Protein AF-0000000066107020 (afdb_homodimer)

Radius of gyration: 22.82 Å; Cα contacts (8 Å, |Δi|>4): 948; chains: 2; bounding box: 41×71×48 Å

Sequence (440 aa):
MKGIVLLSGGLDSAVCLAFGVRSLEVALCLTADYGQLAAGREIAAAAALSAHYGIRHQVVELPFLREIDCSALTGRLGLPEPEEMELDDPVRSAETARQVWVPNRNGLLVNVAACYAEALGCERIIAGFNREEAQHFPDNSPQFLDAVNHSLAYSTLSGIRVISYTQQLDKAEIVALGQRLGLPWSLVWSCYRGGDEACGVCESCRRLERAKRSAGGVRVMKGIVLLSGGLDSAVCLAFGVRSLEVALCLTADYGQLAAGREIAAAAALSAHYGIRHQVVELPFLREIDCSALTGRLGLPEPEEMELDDPVRSAETARQVWVPNRNGLLVNVAACYAEALGCERIIAGFNREEAQHFPDNSPQFLDAVNHSLAYSTLSGIRVISYTQQLDKAEIVALGQRLGLPWSLVWSCYRGGDEACGVCESCRRLERAKRSAGGVRV

Secondary structure (DSSP, 8-state):
-EEEEE--SSHHHHHHHHHHHHHSEEEEEEEEESS-TTHHHHHHHHHHHHHHHT--EEEEE-HHHHHH--SGGGTSSPPP---GGGTT-HHHHHHHHHHT--TTHHHHHHHHHHHHHHHTT--EEE----HHHHTT-GGGSHHHHHHHHHHHHHH-SS--EEE-TTTT--HHHHHHHHHHTT--GGG----SS-SSS--S-SHHHHHHHHHHHHTT----/-EEEEE--SSHHHHHHHHHHHHHSEEEEEEEEESS-TTHHHHHHHHHHHHHHHT--EEEEE-HHHHHH--SGGGTSSPPP---GGGTT-HHHHHHHHHHT--TTHHHHHHHHHHHHHHHTT--EEE----HHHHTT-GGGSHHHHHHHHHHHHHH-SS--EEE-TTTT--HHHHHHHHHHHT--GGG----SS-SSS--S-SHHHHHHHHHHHHTT----

InterPro domains:
  IPR014729 Rossmann-like alpha/beta/alpha sandwich fold [G3DSA:3.40.50.620] (1-217)
  IPR018317 Queuosine biosynthesis protein QueC [MF_01633] (1-220)
  IPR018317 Queuosine biosynthesis protein QueC [PF06508] (3-211)
  IPR018317 Queuosine biosynthesis protein QueC [PIRSF006293] (2-214)
  IPR018317 Queuosine biosynthesis protein QueC [PTHR42914] (2-214)
  IPR018317 Queuosine biosynthesis protein QueC [TIGR00364] (4-207)
  IPR018317 Queuosine biosynthesis protein QueC [cd01995] (1-215)

Organism: Desulforudis audaxviator (strain MP104C) (NCBI:txid477974)

Structure (mmCIF, N/CA/C/O backbone):
data_AF-0000000066107020-model_v1
#
loop_
_entity.id
_entity.type
_entity.pdbx_description
1 polymer '7-cyano-7-deazaguanine synthase'
#
loop_
_atom_site.group_PDB
_atom_site.id
_atom_site.type_symbol
_atom_site.label_atom_id
_atom_site.label_alt_id
_atom_site.label_comp_id
_atom_site.label_asym_id
_atom_site.label_entity_id
_atom_site.label_seq_id
_atom_site.pdbx_PDB_ins_code
_atom_site.Cartn_x
_atom_site.Cartn_y
_atom_site.Cartn_z
_atom_site.occupancy
_atom_site.B_iso_or_equiv
_atom_site.auth_seq_id
_atom_site.auth_comp_id
_atom_site.auth_asym_id
_atom_site.auth_atom_id
_atom_site.pdbx_PDB_model_num
ATOM 1 N N . MET A 1 1 ? 20.875 -4.32 -13.023 1 93.44 1 MET A N 1
ATOM 2 C CA . MET A 1 1 ? 19.688 -3.799 -12.336 1 93.44 1 MET A CA 1
ATOM 3 C C . MET A 1 1 ? 19.359 -4.645 -11.109 1 93.44 1 MET A C 1
ATOM 5 O O . MET A 1 1 ? 19.594 -5.852 -11.102 1 93.44 1 MET A O 1
ATOM 9 N N . LYS A 1 2 ? 18.953 -4.07 -10.039 1 97.06 2 LYS A N 1
ATOM 10 C CA . LYS A 1 2 ? 18.594 -4.75 -8.797 1 97.06 2 LYS A CA 1
ATOM 11 C C . LYS A 1 2 ? 17.078 -4.711 -8.562 1 97.06 2 LYS A C 1
ATOM 13 O O . LYS A 1 2 ? 16.422 -3.719 -8.883 1 97.06 2 LYS A O 1
ATOM 18 N N . GLY A 1 3 ? 16.5 -5.879 -8.062 1 97.94 3 GLY A N 1
ATOM 19 C CA . GLY A 1 3 ? 15.062 -5.906 -7.836 1 97.94 3 GLY A CA 1
ATOM 20 C C . GLY A 1 3 ? 14.656 -6.816 -6.691 1 97.94 3 GLY A C 1
ATOM 21 O O . GLY A 1 3 ? 15.508 -7.445 -6.059 1 97.94 3 GLY A O 1
ATOM 22 N N . ILE A 1 4 ? 13.398 -6.777 -6.352 1 98.56 4 ILE A N 1
ATOM 23 C CA . ILE A 1 4 ? 12.82 -7.723 -5.406 1 98.56 4 ILE A CA 1
ATOM 24 C C . ILE A 1 4 ? 11.68 -8.492 -6.082 1 98.56 4 ILE A C 1
ATOM 26 O O . ILE A 1 4 ? 11.148 -8.055 -7.098 1 98.56 4 ILE A O 1
ATOM 30 N N . VAL A 1 5 ? 11.391 -9.633 -5.59 1 98.94 5 VAL A N 1
ATOM 31 C CA . VAL A 1 5 ? 10.344 -10.477 -6.148 1 98.94 5 VAL A CA 1
ATOM 32 C C . VAL A 1 5 ? 9.211 -10.641 -5.133 1 98.94 5 VAL A C 1
ATOM 34 O O . VAL A 1 5 ? 9.453 -11.008 -3.98 1 98.94 5 VAL A O 1
ATOM 37 N N . LEU A 1 6 ? 8.047 -10.234 -5.52 1 98.94 6 LEU A N 1
ATOM 38 C CA . LEU A 1 6 ? 6.871 -10.664 -4.77 1 98.94 6 LEU A CA 1
ATOM 39 C C . LEU A 1 6 ? 6.602 -12.148 -4.98 1 98.94 6 LEU A C 1
ATOM 41 O O . LEU A 1 6 ? 6.18 -12.562 -6.062 1 98.94 6 LEU A O 1
ATOM 45 N N . LEU A 1 7 ? 6.828 -12.891 -3.922 1 98.88 7 LEU A N 1
ATOM 46 C CA . LEU A 1 7 ? 6.82 -14.344 -4.059 1 98.88 7 LEU A CA 1
ATOM 47 C C . LEU A 1 7 ? 5.742 -14.969 -3.18 1 98.88 7 LEU A C 1
ATOM 49 O O . LEU A 1 7 ? 5.809 -14.875 -1.952 1 98.88 7 LEU A O 1
ATOM 53 N N . SER A 1 8 ? 4.773 -15.57 -3.76 1 97.44 8 SER A N 1
ATOM 54 C CA . SER A 1 8 ? 3.705 -16.234 -3.02 1 97.44 8 SER A CA 1
ATOM 55 C C . SER A 1 8 ? 3.996 -17.719 -2.848 1 97.44 8 SER A C 1
ATOM 57 O O . SER A 1 8 ? 3.377 -18.391 -2.016 1 97.44 8 SER A O 1
ATOM 59 N N . GLY A 1 9 ? 4.887 -18.219 -3.684 1 96.69 9 GLY A N 1
ATOM 60 C CA . GLY A 1 9 ? 5.105 -19.656 -3.707 1 96.69 9 GLY A CA 1
ATOM 61 C C . GLY A 1 9 ? 4.305 -20.359 -4.781 1 96.69 9 GLY A C 1
ATOM 62 O O . GLY A 1 9 ? 4.527 -21.547 -5.047 1 96.69 9 GLY A O 1
ATOM 63 N N . GLY A 1 10 ? 3.424 -19.688 -5.406 1 97.06 10 GLY A N 1
ATOM 64 C CA . GLY A 1 10 ? 2.619 -20.25 -6.473 1 97.06 10 GLY A CA 1
ATOM 65 C C . GLY A 1 10 ? 3.318 -20.234 -7.82 1 97.06 10 GLY A C 1
ATOM 66 O O . GLY A 1 10 ? 4.441 -19.75 -7.938 1 97.06 10 GLY A O 1
ATOM 67 N N . LEU A 1 11 ? 2.631 -20.719 -8.82 1 97.06 11 LEU A N 1
ATOM 68 C CA . LEU A 1 11 ? 3.188 -20.953 -10.148 1 97.06 11 LEU A CA 1
ATOM 69 C C . LEU A 1 11 ? 3.713 -19.656 -10.75 1 97.06 11 LEU A C 1
ATOM 71 O O . LEU A 1 11 ? 4.887 -19.562 -11.117 1 97.06 11 LEU A O 1
ATOM 75 N N . ASP A 1 12 ? 2.898 -18.609 -10.797 1 98 12 ASP A N 1
ATOM 76 C CA . ASP A 1 12 ? 3.219 -17.391 -11.523 1 98 12 ASP A CA 1
ATOM 77 C C . ASP A 1 12 ? 4.414 -16.672 -10.891 1 98 12 ASP A C 1
ATOM 79 O O . ASP A 1 12 ? 5.355 -16.297 -11.594 1 98 12 ASP A O 1
ATOM 83 N N . SER A 1 13 ? 4.387 -16.547 -9.594 1 98.62 13 SER A N 1
ATOM 84 C CA . SER A 1 13 ? 5.477 -15.852 -8.906 1 98.62 13 SER A CA 1
ATOM 85 C C . SER A 1 13 ? 6.758 -16.672 -8.93 1 98.62 13 SER A C 1
ATOM 87 O O . SER A 1 13 ? 7.855 -16.125 -9.008 1 98.62 13 SER A O 1
ATOM 89 N N . ALA A 1 14 ? 6.645 -17.969 -8.859 1 98.62 14 ALA A N 1
ATOM 90 C CA . ALA A 1 14 ? 7.812 -18.844 -8.898 1 98.62 14 ALA A CA 1
ATOM 91 C C . ALA A 1 14 ? 8.523 -18.734 -10.242 1 98.62 14 ALA A C 1
ATOM 93 O O . ALA A 1 14 ? 9.758 -18.672 -10.297 1 98.62 14 ALA A O 1
ATOM 94 N N . VAL A 1 15 ? 7.762 -18.766 -11.297 1 98.69 15 VAL A N 1
ATOM 95 C CA . VAL A 1 15 ? 8.352 -18.656 -12.625 1 98.69 15 VAL A CA 1
ATOM 96 C C . VAL A 1 15 ? 8.992 -17.266 -12.797 1 98.69 15 VAL A C 1
ATOM 98 O O . VAL A 1 15 ? 10.062 -17.141 -13.383 1 98.69 15 VAL A O 1
ATOM 101 N N . CYS A 1 16 ? 8.367 -16.297 -12.273 1 98.88 16 CYS A N 1
ATOM 102 C CA . CYS A 1 16 ? 8.938 -14.945 -12.312 1 98.88 16 CYS A CA 1
ATOM 103 C C . CYS A 1 16 ? 10.25 -14.883 -11.547 1 98.88 16 CYS A C 1
ATOM 105 O O . CYS A 1 16 ? 11.195 -14.219 -11.977 1 98.88 16 CYS A O 1
ATOM 107 N N . LEU A 1 17 ? 10.312 -15.547 -10.398 1 98.81 17 LEU A N 1
ATOM 108 C CA . LEU A 1 17 ? 11.57 -15.625 -9.664 1 98.81 17 LEU A CA 1
ATOM 109 C C . LEU A 1 17 ? 12.648 -16.312 -10.492 1 98.81 17 LEU A C 1
ATOM 111 O O . LEU A 1 17 ? 13.75 -15.789 -10.648 1 98.81 17 LEU A O 1
ATOM 115 N N . ALA A 1 18 ? 12.305 -17.438 -11.062 1 98.75 18 ALA A N 1
ATOM 116 C CA . ALA A 1 18 ? 13.25 -18.219 -11.859 1 98.75 18 ALA A CA 1
ATOM 117 C C . ALA A 1 18 ? 13.789 -17.406 -13.031 1 98.75 18 ALA A C 1
ATOM 119 O O . ALA A 1 18 ? 14.977 -17.469 -13.344 1 98.75 18 ALA A O 1
ATOM 120 N N . PHE A 1 19 ? 12.898 -16.703 -13.641 1 98.62 19 PHE A N 1
ATOM 121 C CA . PHE A 1 19 ? 13.32 -15.852 -14.75 1 98.62 19 PHE A CA 1
ATOM 122 C C . PHE A 1 19 ? 14.117 -14.656 -14.242 1 98.62 19 PHE A C 1
ATOM 124 O O . PHE A 1 19 ? 15.141 -14.289 -14.828 1 98.62 19 PHE A O 1
ATOM 131 N N . GLY A 1 20 ? 13.625 -14.062 -13.188 1 98.38 20 GLY A N 1
ATOM 132 C CA . GLY A 1 20 ? 14.211 -12.852 -12.633 1 98.38 20 GLY A CA 1
ATOM 133 C C . GLY A 1 20 ? 15.672 -13.023 -12.242 1 98.38 20 GLY A C 1
ATOM 134 O O . GLY A 1 20 ? 16.5 -12.148 -12.492 1 98.38 20 GLY A O 1
ATOM 135 N N . VAL A 1 21 ? 16.031 -14.141 -11.68 1 98.25 21 VAL A N 1
ATOM 136 C CA . VAL A 1 21 ? 17.391 -14.367 -11.195 1 98.25 21 VAL A CA 1
ATOM 137 C C . VAL A 1 21 ? 18.359 -14.445 -12.375 1 98.25 21 VAL A C 1
ATOM 139 O O . VAL A 1 21 ? 19.562 -14.312 -12.203 1 98.25 21 VAL A O 1
ATOM 142 N N . ARG A 1 22 ? 17.828 -14.648 -13.578 1 97.31 22 ARG A N 1
ATOM 143 C CA . ARG A 1 22 ? 18.656 -14.688 -14.781 1 97.31 22 ARG A CA 1
ATOM 144 C C . ARG A 1 22 ? 18.781 -13.305 -15.414 1 97.31 22 ARG A C 1
ATOM 146 O O . ARG A 1 22 ? 19.719 -13.047 -16.172 1 97.31 22 ARG A O 1
ATOM 153 N N . SER A 1 23 ? 17.875 -12.492 -15.07 1 96 23 SER A N 1
ATOM 154 C CA . SER A 1 23 ? 17.75 -11.227 -15.781 1 96 23 SER A CA 1
ATOM 155 C C . SER A 1 23 ? 18.281 -10.062 -14.953 1 96 23 SER A C 1
ATOM 157 O O . SER A 1 23 ? 18.703 -9.039 -15.5 1 96 23 SER A O 1
ATOM 159 N N . LEU A 1 24 ? 18.203 -10.156 -13.633 1 97.06 24 LEU A N 1
ATOM 160 C CA . LEU A 1 24 ? 18.656 -9.086 -12.75 1 97.06 24 LEU A CA 1
ATOM 161 C C . LEU A 1 24 ? 19.156 -9.648 -11.422 1 97.06 24 LEU A C 1
ATOM 163 O O . LEU A 1 24 ? 19.125 -10.859 -11.211 1 97.06 24 LEU A O 1
ATOM 167 N N . GLU A 1 25 ? 19.797 -8.75 -10.641 1 98.25 25 GLU A N 1
ATOM 168 C CA . GLU A 1 25 ? 20.156 -9.102 -9.273 1 98.25 25 GLU A CA 1
ATOM 169 C C . GLU A 1 25 ? 18.953 -9.031 -8.344 1 98.25 25 GLU A C 1
ATOM 171 O O . GLU A 1 25 ? 18.438 -7.941 -8.062 1 98.25 25 GLU A O 1
ATOM 176 N N . VAL A 1 26 ? 18.562 -10.156 -7.914 1 98.69 26 VAL A N 1
ATOM 177 C CA . VAL A 1 26 ? 17.422 -10.195 -7 1 98.69 26 VAL A CA 1
ATOM 178 C C . VAL A 1 26 ? 17.922 -10.062 -5.559 1 98.69 26 VAL A C 1
ATOM 180 O O . VAL A 1 26 ? 18.641 -10.922 -5.062 1 98.69 26 VAL A O 1
ATOM 183 N N . ALA A 1 27 ? 17.469 -9.008 -4.898 1 98.44 27 ALA A N 1
ATOM 184 C CA . ALA A 1 27 ? 17.953 -8.695 -3.559 1 98.44 27 ALA A CA 1
ATOM 185 C C . ALA A 1 27 ? 17.109 -9.375 -2.492 1 98.44 27 ALA A C 1
ATOM 187 O O . ALA A 1 27 ? 17.578 -9.672 -1.396 1 98.44 27 ALA A O 1
ATOM 188 N N . LEU A 1 28 ? 15.859 -9.617 -2.791 1 98.75 28 LEU A N 1
ATOM 189 C CA . LEU A 1 28 ? 14.906 -10.047 -1.771 1 98.75 28 LEU A CA 1
ATOM 190 C C . LEU A 1 28 ? 13.703 -10.727 -2.402 1 98.75 28 LEU A C 1
ATOM 192 O O . LEU A 1 28 ? 13.188 -10.266 -3.424 1 98.75 28 LEU A O 1
ATOM 196 N N . CYS A 1 29 ? 13.344 -11.836 -1.877 1 98.94 29 CYS A N 1
ATOM 197 C CA . CYS A 1 29 ? 12.008 -12.391 -2.076 1 98.94 29 CYS A CA 1
ATOM 198 C C . CYS A 1 29 ? 11.078 -11.984 -0.939 1 98.94 29 CYS A C 1
ATOM 200 O O . CYS A 1 29 ? 11.367 -12.234 0.23 1 98.94 29 CYS A O 1
ATOM 202 N N . LEU A 1 30 ? 9.992 -11.344 -1.284 1 98.94 30 LEU A N 1
ATOM 203 C CA . LEU A 1 30 ? 9.047 -10.828 -0.304 1 98.94 30 LEU A CA 1
ATOM 204 C C . LEU A 1 30 ? 7.723 -11.586 -0.381 1 98.94 30 LEU A C 1
ATOM 206 O O . LEU A 1 30 ? 7.121 -11.688 -1.453 1 98.94 30 LEU A O 1
ATOM 210 N N . THR A 1 31 ? 7.316 -12.133 0.735 1 98.88 31 THR A N 1
ATOM 211 C CA . THR A 1 31 ? 6.047 -12.852 0.833 1 98.88 31 THR A CA 1
ATOM 212 C C . THR A 1 31 ? 5.113 -12.156 1.825 1 98.88 31 THR A C 1
ATOM 214 O O . THR A 1 31 ? 5.527 -11.805 2.932 1 98.88 31 THR A O 1
ATOM 217 N N . ALA A 1 32 ? 3.906 -11.93 1.377 1 98.06 32 ALA A N 1
ATOM 218 C CA . ALA A 1 32 ? 2.928 -11.273 2.244 1 98.06 32 ALA A CA 1
ATOM 219 C C . ALA A 1 32 ? 2.111 -12.305 3.021 1 98.06 32 ALA A C 1
ATOM 221 O O . ALA A 1 32 ? 1.664 -13.305 2.455 1 98.06 32 ALA A O 1
ATOM 222 N N . ASP A 1 33 ? 2 -12.102 4.277 1 97.75 33 ASP A N 1
ATOM 223 C CA . ASP A 1 33 ? 1.062 -12.805 5.145 1 97.75 33 ASP A CA 1
ATOM 224 C C . ASP A 1 33 ? -0.089 -11.891 5.566 1 97.75 33 ASP A C 1
ATOM 226 O O . ASP A 1 33 ? 0.066 -11.062 6.465 1 97.75 33 ASP A O 1
ATOM 230 N N . TYR A 1 34 ? -1.21 -12.055 4.914 1 94.94 34 TYR A N 1
ATOM 231 C CA . TYR A 1 34 ? -2.346 -11.195 5.23 1 94.94 34 TYR A CA 1
ATOM 232 C C . TYR A 1 34 ? -3.5 -12.008 5.805 1 94.94 34 TYR A C 1
ATOM 234 O O . TYR A 1 34 ? -4.648 -11.562 5.789 1 94.94 34 TYR A O 1
ATOM 242 N N . GLY A 1 35 ? -3.182 -13.203 6.238 1 92.88 35 GLY A N 1
ATOM 243 C CA . GLY A 1 35 ? -4.156 -14.047 6.918 1 92.88 35 GLY A CA 1
ATOM 244 C C . GLY A 1 35 ? -4.891 -14.984 5.977 1 92.88 35 GLY A C 1
ATOM 245 O O . GLY A 1 35 ? -5.926 -15.547 6.34 1 92.88 35 GLY A O 1
ATOM 246 N N . GLN A 1 36 ? -4.387 -15.148 4.781 1 92.62 36 GLN A N 1
ATOM 247 C CA . GLN A 1 36 ? -5.012 -16.062 3.828 1 92.62 36 GLN A CA 1
ATOM 248 C C . GLN A 1 36 ? -4.93 -17.5 4.309 1 92.62 36 GLN A C 1
ATOM 250 O O . GLN A 1 36 ? -3.994 -17.875 5.02 1 92.62 36 GLN A O 1
ATOM 255 N N . LEU A 1 37 ? -5.828 -18.312 3.838 1 91.62 37 LEU A N 1
ATOM 256 C CA . LEU A 1 37 ? -5.973 -19.703 4.281 1 91.62 37 LEU A CA 1
ATOM 257 C C . LEU A 1 37 ? -4.676 -20.469 4.078 1 91.62 37 LEU A C 1
ATOM 259 O O . LEU A 1 37 ? -4.281 -21.266 4.934 1 91.62 37 LEU A O 1
ATOM 263 N N . ALA A 1 38 ? -3.988 -20.219 2.99 1 94.06 38 ALA A N 1
ATOM 264 C CA . ALA A 1 38 ? -2.818 -21 2.604 1 94.06 38 ALA A CA 1
ATOM 265 C C . ALA A 1 38 ? -1.529 -20.328 3.068 1 94.06 38 ALA A C 1
ATOM 267 O O . ALA A 1 38 ? -0.442 -20.672 2.594 1 94.06 38 ALA A O 1
ATOM 268 N N . ALA A 1 39 ? -1.636 -19.422 3.967 1 95.62 39 ALA A N 1
ATOM 269 C CA . ALA A 1 39 ? -0.484 -18.609 4.344 1 95.62 39 ALA A CA 1
ATOM 270 C C . ALA A 1 39 ? 0.704 -19.484 4.734 1 95.62 39 ALA A C 1
ATOM 272 O O . ALA A 1 39 ? 1.816 -19.281 4.238 1 95.62 39 ALA A O 1
ATOM 273 N N . GLY A 1 40 ? 0.483 -20.422 5.605 1 96.88 40 GLY A N 1
ATOM 274 C CA . GLY A 1 40 ? 1.562 -21.281 6.055 1 96.88 40 GLY A CA 1
ATOM 275 C C . GLY A 1 40 ? 2.264 -22 4.918 1 96.88 40 GLY A C 1
ATOM 276 O O . GLY A 1 40 ? 3.494 -22.016 4.852 1 96.88 40 GLY A O 1
ATOM 277 N N . ARG A 1 41 ? 1.556 -22.609 4.035 1 97.19 41 ARG A N 1
ATOM 278 C CA . ARG A 1 41 ? 2.104 -23.344 2.904 1 97.19 41 ARG A CA 1
ATOM 279 C C . ARG A 1 41 ? 2.785 -22.422 1.912 1 97.19 41 ARG A C 1
ATOM 281 O O . ARG A 1 41 ? 3.844 -22.75 1.369 1 97.19 41 ARG A O 1
ATOM 288 N N . GLU A 1 42 ? 2.162 -21.328 1.674 1 97.56 42 GLU A N 1
ATOM 289 C CA . GLU A 1 42 ? 2.725 -20.328 0.76 1 97.56 42 GLU A CA 1
ATOM 290 C C . GLU A 1 42 ? 4.066 -19.812 1.265 1 97.56 42 GLU A C 1
ATOM 292 O O . GLU A 1 42 ? 5.031 -19.719 0.501 1 97.56 42 GLU A O 1
ATOM 297 N N . ILE A 1 43 ? 4.105 -19.484 2.508 1 98.56 43 ILE A N 1
ATOM 298 C CA . ILE A 1 43 ? 5.328 -18.969 3.119 1 98.56 43 ILE A CA 1
ATOM 299 C C . ILE A 1 43 ? 6.422 -20.031 3.053 1 98.56 43 ILE A C 1
ATOM 301 O O . ILE A 1 43 ? 7.562 -19.75 2.691 1 98.56 43 ILE A O 1
ATOM 305 N N . ALA A 1 44 ? 6.078 -21.266 3.373 1 98.44 44 ALA A N 1
ATOM 306 C CA . ALA A 1 44 ? 7.043 -22.359 3.318 1 98.44 44 ALA A CA 1
ATOM 307 C C . ALA A 1 44 ? 7.562 -22.562 1.898 1 98.44 44 ALA A C 1
ATOM 309 O O . ALA A 1 44 ? 8.766 -22.734 1.689 1 98.44 44 ALA A O 1
ATOM 310 N N . ALA A 1 45 ? 6.641 -22.578 0.974 1 98.44 45 ALA A N 1
ATOM 311 C CA . ALA A 1 45 ? 7.016 -22.734 -0.428 1 98.44 45 ALA A CA 1
ATOM 312 C C . ALA A 1 45 ? 7.922 -21.594 -0.89 1 98.44 45 ALA A C 1
ATOM 314 O O . ALA A 1 45 ? 8.953 -21.844 -1.526 1 98.44 45 ALA A O 1
ATOM 315 N N . ALA A 1 46 ? 7.555 -20.391 -0.57 1 98.81 46 ALA A N 1
ATOM 316 C CA . ALA A 1 46 ? 8.328 -19.219 -0.958 1 98.81 46 ALA A CA 1
ATOM 317 C C . ALA A 1 46 ? 9.727 -19.25 -0.345 1 98.81 46 ALA A C 1
ATOM 319 O O . ALA A 1 46 ? 10.719 -18.938 -1.012 1 98.81 46 ALA A O 1
ATOM 320 N N . ALA A 1 47 ? 9.789 -19.594 0.9 1 98.81 47 ALA A N 1
ATOM 321 C CA . ALA A 1 47 ? 11.078 -19.719 1.581 1 98.81 47 ALA A CA 1
ATOM 322 C C . ALA A 1 47 ? 11.961 -20.75 0.894 1 98.81 47 ALA A C 1
ATOM 324 O O . ALA A 1 47 ? 13.156 -20.516 0.679 1 98.81 47 ALA A O 1
ATOM 325 N N . ALA A 1 48 ? 11.398 -21.906 0.587 1 98.81 48 ALA A N 1
ATOM 326 C CA . ALA A 1 48 ? 12.148 -22.984 -0.064 1 98.81 48 ALA A CA 1
ATOM 327 C C . ALA A 1 48 ? 12.641 -22.547 -1.441 1 98.81 48 ALA A C 1
ATOM 329 O O . ALA A 1 48 ? 13.789 -22.812 -1.811 1 98.81 48 ALA A O 1
ATOM 330 N N . LEU A 1 49 ? 11.758 -21.906 -2.17 1 98.88 49 LEU A N 1
ATOM 331 C CA . LEU A 1 49 ? 12.133 -21.391 -3.484 1 98.88 49 LEU A CA 1
ATOM 332 C C . LEU A 1 49 ? 13.258 -20.375 -3.371 1 98.88 49 LEU A C 1
ATOM 334 O O . LEU A 1 49 ? 14.227 -20.422 -4.133 1 98.88 49 LEU A O 1
ATOM 338 N N . SER A 1 50 ? 13.109 -19.453 -2.48 1 98.88 50 SER A N 1
ATOM 339 C CA . SER A 1 50 ? 14.148 -18.453 -2.258 1 98.88 50 SER A CA 1
ATOM 340 C C . SER A 1 50 ? 15.484 -19.094 -1.938 1 98.88 50 SER A C 1
ATOM 342 O O . SER A 1 50 ? 16.516 -18.703 -2.48 1 98.88 50 SER A O 1
ATOM 344 N N . ALA A 1 51 ? 15.469 -20.078 -1.043 1 98.81 51 ALA A N 1
ATOM 345 C CA . ALA A 1 51 ? 16.672 -20.797 -0.659 1 98.81 51 ALA A CA 1
ATOM 346 C C . ALA A 1 51 ? 17.312 -21.484 -1.864 1 98.81 51 ALA A C 1
ATOM 348 O O . ALA A 1 51 ? 18.531 -21.469 -2.027 1 98.81 51 ALA A O 1
ATOM 349 N N . HIS A 1 52 ? 16.5 -22.109 -2.664 1 98.75 52 HIS A N 1
ATOM 350 C CA . HIS A 1 52 ? 16.969 -22.797 -3.861 1 98.75 52 HIS A CA 1
ATOM 351 C C . HIS A 1 52 ? 17.781 -21.859 -4.746 1 98.75 52 HIS A C 1
ATOM 353 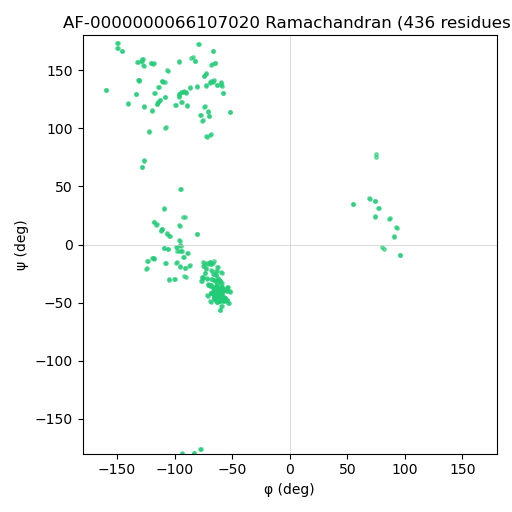O O . HIS A 1 52 ? 18.812 -22.266 -5.305 1 98.75 52 HIS A O 1
ATOM 359 N N . TYR A 1 53 ? 17.391 -20.609 -4.863 1 98.69 53 TYR A N 1
ATOM 360 C CA . TYR A 1 53 ? 18.047 -19.656 -5.762 1 98.69 53 TYR A CA 1
ATOM 361 C C . TYR A 1 53 ? 19.047 -18.797 -5.012 1 98.69 53 TYR A C 1
ATOM 363 O O . TYR A 1 53 ? 19.656 -17.891 -5.594 1 98.69 53 TYR A O 1
ATOM 371 N N . GLY A 1 54 ? 19.141 -18.984 -3.729 1 98.5 54 GLY A N 1
ATOM 372 C CA . GLY A 1 54 ? 20.141 -18.281 -2.924 1 98.5 54 GLY A CA 1
ATOM 373 C C . GLY A 1 54 ? 19.75 -16.844 -2.637 1 98.5 54 GLY A C 1
ATOM 374 O O . GLY A 1 54 ? 20.625 -15.961 -2.602 1 98.5 54 GLY A O 1
ATOM 375 N N . ILE A 1 55 ? 18.5 -16.594 -2.529 1 98.75 55 ILE A N 1
ATOM 376 C CA . ILE A 1 55 ? 18.016 -15.234 -2.326 1 98.75 55 ILE A CA 1
ATOM 377 C C . ILE A 1 55 ? 17.438 -15.094 -0.92 1 98.75 55 ILE A C 1
ATOM 379 O O . ILE A 1 55 ? 16.766 -16 -0.427 1 98.75 55 ILE A O 1
ATOM 383 N N . ARG A 1 56 ? 17.672 -13.953 -0.231 1 98.5 56 ARG A N 1
ATOM 384 C CA . ARG A 1 56 ? 17.062 -13.648 1.061 1 98.5 56 ARG A CA 1
ATOM 385 C C . ARG A 1 56 ? 15.539 -13.641 0.96 1 98.5 56 ARG A C 1
ATOM 387 O O . ARG A 1 56 ? 14.977 -13.141 -0.016 1 98.5 56 ARG A O 1
ATOM 394 N N . HIS A 1 57 ? 14.898 -14.242 1.937 1 98.81 57 HIS A N 1
ATOM 395 C CA . HIS A 1 57 ? 13.438 -14.281 2.006 1 98.81 57 HIS A CA 1
ATOM 396 C C . HIS A 1 57 ? 12.922 -13.492 3.201 1 98.81 57 HIS A C 1
ATOM 398 O O . HIS A 1 57 ? 13.484 -13.57 4.297 1 98.81 57 HIS A O 1
ATOM 404 N N . GLN A 1 58 ? 11.883 -12.688 2.98 1 98.69 58 GLN A N 1
ATOM 405 C CA . GLN A 1 58 ? 11.242 -11.906 4.031 1 98.69 58 GLN A CA 1
ATOM 406 C C . GLN A 1 58 ? 9.719 -12.039 3.965 1 98.69 58 GLN A C 1
ATOM 408 O O . GLN A 1 58 ? 9.133 -11.961 2.885 1 98.69 58 GLN A O 1
ATOM 413 N N . VAL A 1 59 ? 9.164 -12.352 5.129 1 98.69 59 VAL A N 1
ATOM 414 C CA . VAL A 1 59 ? 7.711 -12.344 5.238 1 98.69 59 VAL A CA 1
ATOM 415 C C . VAL A 1 59 ? 7.246 -11.008 5.82 1 98.69 59 VAL A C 1
ATOM 417 O O . VAL A 1 59 ? 7.801 -10.531 6.812 1 98.69 59 VAL A O 1
ATOM 420 N N . VAL A 1 60 ? 6.324 -10.383 5.203 1 98.31 60 VAL A N 1
ATOM 421 C CA . VAL A 1 60 ? 5.703 -9.18 5.746 1 98.31 60 VAL A CA 1
ATOM 422 C C . VAL A 1 60 ? 4.277 -9.492 6.191 1 98.31 60 VAL A C 1
ATOM 424 O O . VAL A 1 60 ? 3.475 -10.008 5.414 1 98.31 60 VAL A O 1
ATOM 427 N N . GLU A 1 61 ? 3.98 -9.156 7.406 1 97.31 61 GLU A N 1
ATOM 428 C CA . GLU A 1 61 ? 2.658 -9.422 7.969 1 97.31 61 GLU A CA 1
ATOM 429 C C . GLU A 1 61 ? 1.737 -8.219 7.801 1 97.31 61 GLU A C 1
ATOM 431 O O . GLU A 1 61 ? 2.137 -7.082 8.07 1 97.31 61 GLU A O 1
ATOM 436 N N . LEU A 1 62 ? 0.571 -8.477 7.32 1 97.25 62 LEU A N 1
ATOM 437 C CA . LEU A 1 62 ? -0.461 -7.469 7.109 1 97.25 62 LEU A CA 1
ATOM 438 C C . LEU A 1 62 ? -1.776 -7.895 7.754 1 97.25 62 LEU A C 1
ATOM 440 O O . LEU A 1 62 ? -2.787 -8.055 7.066 1 97.25 62 LEU A O 1
ATOM 444 N N . PRO A 1 63 ? -1.792 -7.961 9.031 1 94.75 63 PRO A N 1
ATOM 445 C CA . PRO A 1 63 ? -2.926 -8.57 9.734 1 94.75 63 PRO A CA 1
ATOM 446 C C . PRO A 1 63 ? -4.219 -7.773 9.562 1 94.75 63 PRO A C 1
ATOM 448 O O . PRO A 1 63 ? -5.312 -8.344 9.641 1 94.75 63 PRO A O 1
ATOM 451 N N . PHE A 1 64 ? -4.172 -6.531 9.312 1 95.38 64 PHE A N 1
ATOM 452 C CA . PHE A 1 64 ? -5.371 -5.715 9.172 1 95.38 64 PHE A CA 1
ATOM 453 C C . PHE A 1 64 ? -6.215 -6.195 8 1 95.38 64 PHE A C 1
ATOM 455 O O . PHE A 1 64 ? -7.438 -6.035 8 1 95.38 64 PHE A O 1
ATOM 462 N N . LEU A 1 65 ? -5.59 -6.73 7.023 1 95.25 65 LEU A N 1
ATOM 463 C CA . LEU A 1 65 ? -6.336 -7.184 5.852 1 95.25 65 LEU A CA 1
ATOM 464 C C . LEU A 1 65 ? -7.262 -8.336 6.211 1 95.25 65 LEU A C 1
ATOM 466 O O . LEU A 1 65 ? -8.367 -8.438 5.676 1 95.25 65 LEU A O 1
ATOM 470 N N . ARG A 1 66 ? -6.766 -9.203 7.055 1 91.19 66 ARG A N 1
ATOM 471 C CA . ARG A 1 66 ? -7.602 -10.305 7.527 1 91.19 66 ARG A CA 1
ATOM 472 C C . ARG A 1 66 ? -8.836 -9.773 8.258 1 91.19 66 ARG A C 1
ATOM 474 O O . ARG A 1 66 ? -9.914 -10.367 8.172 1 91.19 66 ARG A O 1
ATOM 481 N N . GLU A 1 67 ? -8.703 -8.648 8.906 1 91.06 67 GLU A N 1
ATOM 482 C CA . GLU A 1 67 ? -9.773 -8.078 9.727 1 91.06 67 GLU A CA 1
ATOM 483 C C . GLU A 1 67 ? -10.852 -7.445 8.852 1 91.06 67 GLU A C 1
ATOM 485 O O . GLU A 1 67 ? -12.031 -7.441 9.219 1 91.06 67 GLU A O 1
ATOM 490 N N . ILE A 1 68 ? -10.469 -6.984 7.727 1 90.62 68 ILE A N 1
ATOM 491 C CA . ILE A 1 68 ? -11.438 -6.203 6.961 1 90.62 68 ILE A CA 1
ATOM 492 C C . ILE A 1 68 ? -11.922 -7.016 5.762 1 90.62 68 ILE A C 1
ATOM 494 O O . ILE A 1 68 ? -12.898 -6.648 5.113 1 90.62 68 ILE A O 1
ATOM 498 N N . ASP A 1 69 ? -11.188 -8.047 5.453 1 84.38 69 ASP A N 1
ATOM 499 C CA . ASP A 1 69 ? -11.477 -8.836 4.258 1 84.38 69 ASP A CA 1
ATOM 500 C C . ASP A 1 69 ? -12.617 -9.82 4.508 1 84.38 69 ASP A C 1
ATOM 502 O O . ASP A 1 69 ? -12.672 -10.461 5.559 1 84.38 69 ASP A O 1
ATOM 506 N N . CYS A 1 70 ? -13.492 -9.914 3.617 1 80.69 70 CYS A N 1
ATOM 507 C CA . CYS A 1 70 ? -14.586 -10.883 3.703 1 80.69 70 CYS A CA 1
ATOM 508 C C . CYS A 1 70 ? -14.523 -11.875 2.551 1 80.69 70 CYS A C 1
ATOM 510 O O . CYS A 1 70 ? -15.516 -12.555 2.256 1 80.69 70 CYS A O 1
ATOM 512 N N . SER A 1 71 ? -13.414 -12 1.939 1 82.88 71 SER A N 1
ATOM 513 C CA . SER A 1 71 ? -13.273 -12.906 0.807 1 82.88 71 SER A CA 1
ATOM 514 C C . SER A 1 71 ? -13.117 -14.352 1.273 1 82.88 71 SER A C 1
ATOM 516 O O . SER A 1 71 ? -12.867 -14.602 2.453 1 82.88 71 SER A O 1
ATOM 518 N N . ALA A 1 72 ? -13.141 -15.258 0.299 1 82.31 72 ALA A N 1
ATOM 519 C CA . ALA A 1 72 ? -12.984 -16.688 0.58 1 82.31 72 ALA A CA 1
ATOM 520 C C . ALA A 1 72 ? -11.539 -17.016 0.942 1 82.31 72 ALA A C 1
ATOM 522 O O . ALA A 1 72 ? -11.273 -18.047 1.564 1 82.31 72 ALA A O 1
ATOM 523 N N . LEU A 1 73 ? -10.695 -16.203 0.591 1 84.19 73 LEU A N 1
ATOM 524 C CA . LEU A 1 73 ? -9.281 -16.484 0.789 1 84.19 73 LEU A CA 1
ATOM 525 C C . LEU A 1 73 ? -8.891 -16.312 2.254 1 84.19 73 LEU A C 1
ATOM 527 O O . LEU A 1 73 ? -7.828 -16.781 2.676 1 84.19 73 LEU A O 1
ATOM 531 N N . THR A 1 74 ? -9.711 -15.602 3.012 1 82.38 74 THR A N 1
ATOM 532 C CA . THR A 1 74 ? -9.398 -15.414 4.422 1 82.38 74 THR A CA 1
ATOM 533 C C . THR A 1 74 ? -10.391 -16.172 5.301 1 82.38 74 THR A C 1
ATOM 535 O O . THR A 1 74 ? -10.453 -15.938 6.512 1 82.38 74 THR A O 1
ATOM 538 N N . GLY A 1 75 ? -11.164 -17.047 4.746 1 75.38 75 GLY A N 1
ATOM 539 C CA . GLY A 1 75 ? -11.961 -18.031 5.465 1 75.38 75 GLY A CA 1
ATOM 540 C C . GLY A 1 75 ? -13.352 -17.547 5.82 1 75.38 75 GLY A C 1
ATOM 541 O O . GLY A 1 75 ? -14.086 -18.219 6.543 1 75.38 75 GLY A O 1
ATOM 542 N N . ARG A 1 76 ? -13.766 -16.375 5.359 1 75.44 76 ARG A N 1
ATOM 543 C CA . ARG A 1 76 ? -15.062 -15.852 5.758 1 75.44 76 ARG A CA 1
ATOM 544 C C . ARG A 1 76 ? -16.172 -16.359 4.844 1 75.44 76 ARG A C 1
ATOM 546 O O . ARG A 1 76 ? -17.344 -16.391 5.23 1 75.44 76 ARG A O 1
ATOM 553 N N . LEU A 1 77 ? -15.648 -16.844 3.699 1 78.75 77 LEU A N 1
ATOM 554 C CA . LEU A 1 77 ? -16.562 -17.453 2.734 1 78.75 77 LEU A CA 1
ATOM 555 C C . LEU A 1 77 ? -16.016 -18.797 2.254 1 78.75 77 LEU A C 1
ATOM 557 O O . LEU A 1 77 ? -14.812 -19.047 2.355 1 78.75 77 LEU A O 1
ATOM 561 N N . GLY A 1 78 ? -16.906 -19.594 1.793 1 82.06 78 GLY A N 1
ATOM 562 C CA . GLY A 1 78 ? -16.469 -20.844 1.197 1 82.06 78 GLY A CA 1
ATOM 563 C C . GLY A 1 78 ? -15.68 -20.656 -0.083 1 82.06 78 GLY A C 1
ATOM 564 O O . GLY A 1 78 ? -16 -19.781 -0.893 1 82.06 78 GLY A O 1
ATOM 565 N N . LEU A 1 79 ? -14.641 -21.484 -0.224 1 84.75 79 LEU A N 1
ATOM 566 C CA . LEU A 1 79 ? -13.828 -21.422 -1.438 1 84.75 79 LEU A CA 1
ATOM 567 C C . LEU A 1 79 ? -14.594 -22 -2.627 1 84.75 79 LEU A C 1
ATOM 569 O O . LEU A 1 79 ? -15.266 -23.031 -2.498 1 84.75 79 LEU A O 1
ATOM 573 N N . PRO A 1 80 ? -14.492 -21.312 -3.752 1 83.25 80 PRO A N 1
ATOM 574 C CA . PRO A 1 80 ? -15.156 -21.875 -4.93 1 83.25 80 PRO A CA 1
ATOM 575 C C . PRO A 1 80 ? -14.5 -23.156 -5.418 1 83.25 80 PRO A C 1
ATOM 577 O O . PRO A 1 80 ? -13.273 -23.297 -5.348 1 83.25 80 PRO A O 1
ATOM 580 N N . GLU A 1 81 ? -15.312 -24.078 -5.824 1 83.56 81 GLU A N 1
ATOM 581 C CA . GLU A 1 81 ? -14.883 -25.359 -6.406 1 83.56 81 GLU A CA 1
ATOM 582 C C . GLU A 1 81 ? -15.555 -25.594 -7.758 1 83.56 81 GLU A C 1
ATOM 584 O O . GLU A 1 81 ? -16.391 -26.5 -7.887 1 83.56 81 GLU A O 1
ATOM 589 N N . PRO A 1 82 ? -15.102 -24.828 -8.734 1 81.25 82 PRO A N 1
ATOM 590 C CA . PRO A 1 82 ? -15.773 -24.969 -10.031 1 81.25 82 PRO A CA 1
ATOM 591 C C . PRO A 1 82 ? -15.422 -26.266 -10.734 1 81.25 82 PRO A C 1
ATOM 593 O O . PRO A 1 82 ? -14.312 -26.781 -10.57 1 81.25 82 PRO A O 1
ATOM 596 N N . GLU A 1 83 ? -16.391 -26.766 -11.453 1 80.19 83 GLU A N 1
ATOM 597 C CA . GLU A 1 83 ? -16.078 -27.859 -12.375 1 80.19 83 GLU A CA 1
ATOM 598 C C . GLU A 1 83 ? -15.188 -27.375 -13.523 1 80.19 83 GLU A C 1
ATOM 600 O O . GLU A 1 83 ? -15.141 -26.188 -13.82 1 80.19 83 GLU A O 1
ATOM 605 N N . GLU A 1 84 ? -14.477 -28.312 -14.055 1 76.12 84 GLU A N 1
ATOM 606 C CA . GLU A 1 84 ? -13.539 -27.984 -15.117 1 76.12 84 GLU A CA 1
ATOM 607 C C . GLU A 1 84 ? -14.227 -27.188 -16.234 1 76.12 84 GLU A C 1
ATOM 609 O O . GLU A 1 84 ? -13.656 -26.234 -16.766 1 76.12 84 GLU A O 1
ATOM 614 N N . MET A 1 85 ? -15.414 -27.578 -16.531 1 71.19 85 MET A N 1
ATOM 615 C CA . MET A 1 85 ? -16.156 -26.969 -17.625 1 71.19 85 MET A CA 1
ATOM 616 C C . MET A 1 85 ? -16.562 -25.531 -17.281 1 71.19 85 MET A C 1
ATOM 618 O O . MET A 1 85 ? -16.875 -24.75 -18.172 1 71.19 85 MET A O 1
ATOM 622 N N . GLU A 1 86 ? -16.438 -25.328 -16.078 1 79.56 86 GLU A N 1
ATOM 623 C CA . GLU A 1 86 ? -16.906 -24.031 -15.609 1 79.56 86 GLU A CA 1
ATOM 624 C C . GLU A 1 86 ? -15.766 -23.016 -15.594 1 79.56 86 GLU A C 1
ATOM 626 O O . GLU A 1 86 ? -16 -21.797 -15.516 1 79.56 86 GLU A O 1
ATOM 631 N N . LEU A 1 87 ? -14.664 -23.5 -15.773 1 79.75 87 LEU A N 1
ATOM 632 C CA . LEU A 1 87 ? -13.5 -22.625 -15.641 1 79.75 87 LEU A CA 1
ATOM 633 C C . LEU A 1 87 ? -13.469 -21.594 -16.75 1 79.75 87 LEU A C 1
ATOM 635 O O . LEU A 1 87 ? -12.93 -20.484 -16.578 1 79.75 87 LEU A O 1
ATOM 639 N N . ASP A 1 88 ? -14.125 -21.906 -17.828 1 80.5 88 ASP A N 1
ATOM 640 C CA . ASP A 1 88 ? -14.047 -21 -18.984 1 80.5 88 ASP A CA 1
ATOM 641 C C . ASP A 1 88 ? -15.367 -20.266 -19.203 1 80.5 88 ASP A C 1
ATOM 643 O O . ASP A 1 88 ? -15.484 -19.453 -20.125 1 80.5 88 ASP A O 1
ATOM 647 N N . ASP A 1 89 ? -16.359 -20.609 -18.359 1 85.19 89 ASP A N 1
ATOM 648 C CA . ASP A 1 89 ? -17.609 -19.875 -18.406 1 85.19 89 ASP A CA 1
ATOM 649 C C . ASP A 1 89 ? -17.438 -18.453 -17.844 1 85.19 89 ASP A C 1
ATOM 651 O O . ASP A 1 89 ? -17.109 -18.281 -16.672 1 85.19 89 ASP A O 1
ATOM 655 N N . PRO A 1 90 ? -17.594 -17.547 -18.672 1 83.75 90 PRO A N 1
ATOM 656 C CA . PRO A 1 90 ? -17.281 -16.172 -18.25 1 83.75 90 PRO A CA 1
ATOM 657 C C . PRO A 1 90 ? -18.109 -15.727 -17.047 1 83.75 90 PRO A C 1
ATOM 659 O O . PRO A 1 90 ? -17.609 -14.992 -16.188 1 83.75 90 PRO A O 1
ATOM 662 N N . VAL A 1 91 ? -19.406 -16.156 -16.969 1 86 91 VAL A N 1
ATOM 663 C CA . VAL A 1 91 ? -20.281 -15.766 -15.867 1 86 91 VAL A CA 1
ATOM 664 C C . VAL A 1 91 ? -19.812 -16.422 -14.57 1 86 91 VAL A C 1
ATOM 666 O O . VAL A 1 91 ? -19.641 -15.758 -13.547 1 86 91 VAL A O 1
ATOM 669 N N . ARG A 1 92 ? -19.594 -17.688 -14.664 1 86.88 92 ARG A N 1
ATOM 670 C CA . ARG A 1 92 ? -19.172 -18.422 -13.484 1 86.88 92 ARG A CA 1
ATOM 671 C C . ARG A 1 92 ? -17.781 -17.984 -13.023 1 86.88 92 ARG A C 1
ATOM 673 O O . ARG A 1 92 ? -17.516 -17.891 -11.82 1 86.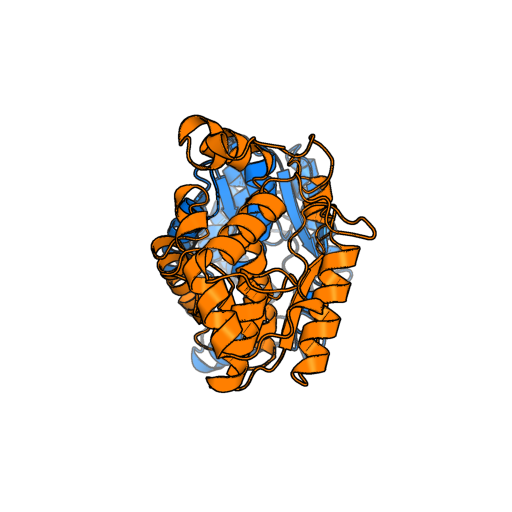88 92 ARG A O 1
ATOM 680 N N . SER A 1 93 ? -16.938 -17.766 -13.992 1 85.31 93 SER A N 1
ATOM 681 C CA . SER A 1 93 ? -15.586 -17.328 -13.672 1 85.31 93 SER A CA 1
ATOM 682 C C . SER A 1 93 ? -15.594 -15.969 -12.977 1 85.31 93 SER A C 1
ATOM 684 O O . SER A 1 93 ? -14.844 -15.734 -12.031 1 85.31 93 SER A O 1
ATOM 686 N N . ALA A 1 94 ? -16.422 -15.094 -13.461 1 85.44 94 ALA A N 1
ATOM 687 C CA . ALA A 1 94 ? -16.547 -13.781 -12.844 1 85.44 94 ALA A CA 1
ATOM 688 C C . ALA A 1 94 ? -17.078 -13.891 -11.414 1 85.44 94 ALA A C 1
ATOM 690 O O . ALA A 1 94 ? -16.656 -13.148 -10.531 1 85.44 94 ALA A O 1
ATOM 691 N N . GLU A 1 95 ? -18 -14.781 -11.195 1 86.75 95 GLU A N 1
ATOM 692 C CA . GLU A 1 95 ? -18.578 -15 -9.875 1 86.75 95 GLU A CA 1
ATOM 693 C C . GLU A 1 95 ? -17.531 -15.547 -8.898 1 86.75 95 GLU A C 1
ATOM 695 O O . GLU A 1 95 ? -17.438 -15.086 -7.762 1 86.75 95 GLU A O 1
ATOM 700 N N . THR A 1 96 ? -16.812 -16.453 -9.328 1 86.31 96 THR A N 1
ATOM 701 C CA . THR A 1 96 ? -15.789 -17.047 -8.477 1 86.31 96 THR A CA 1
ATOM 702 C C . THR A 1 96 ? -14.695 -16.031 -8.172 1 86.31 96 THR A C 1
ATOM 704 O O . THR A 1 96 ? -14.172 -15.984 -7.055 1 86.31 96 THR A O 1
ATOM 707 N N . ALA A 1 97 ? -14.438 -15.242 -9.227 1 86.25 97 ALA A N 1
ATOM 708 C CA . ALA A 1 97 ? -13.43 -14.203 -9.031 1 86.25 97 ALA A CA 1
ATOM 709 C C . ALA A 1 97 ? -13.859 -13.219 -7.949 1 86.25 97 ALA A C 1
ATOM 711 O O . ALA A 1 97 ? -13.039 -12.789 -7.133 1 86.25 97 ALA A O 1
ATOM 712 N N . ARG A 1 98 ? -15.109 -12.906 -7.914 1 87.31 98 ARG A N 1
ATOM 713 C CA . ARG A 1 98 ? -15.633 -12 -6.902 1 87.31 98 ARG A CA 1
ATOM 714 C C . ARG A 1 98 ? -15.531 -12.609 -5.508 1 87.31 98 ARG A C 1
ATOM 716 O O . ARG A 1 98 ? -15.297 -11.898 -4.531 1 87.31 98 ARG A O 1
ATOM 723 N N . GLN A 1 99 ? -15.617 -13.867 -5.43 1 88.69 99 GLN A N 1
ATOM 724 C CA . GLN A 1 99 ? -15.586 -14.57 -4.148 1 88.69 99 GLN A CA 1
ATOM 725 C C . GLN A 1 99 ? -14.18 -14.578 -3.557 1 88.69 99 GLN A C 1
ATOM 727 O O . GLN A 1 99 ? -14.016 -14.656 -2.338 1 88.69 99 GLN A O 1
ATOM 732 N N . VAL A 1 100 ? -13.219 -14.453 -4.426 1 89.62 100 VAL A N 1
ATOM 733 C CA . VAL A 1 100 ? -11.852 -14.547 -3.928 1 89.62 100 VAL A CA 1
ATOM 734 C C . VAL A 1 100 ? -11.164 -13.188 -4.039 1 89.62 100 VAL A C 1
ATOM 736 O O . VAL A 1 100 ? -9.945 -13.086 -3.904 1 89.62 100 VAL A O 1
ATOM 739 N N . TRP A 1 101 ? -11.984 -12.148 -4.32 1 93.19 101 TRP A N 1
ATOM 740 C CA . TRP A 1 101 ? -11.43 -10.797 -4.395 1 93.19 101 TRP A CA 1
ATOM 741 C C . TRP A 1 101 ? -11.102 -10.273 -3.002 1 93.19 101 TRP A C 1
ATOM 743 O O . TRP A 1 101 ? -11.953 -10.25 -2.117 1 93.19 101 TRP A O 1
ATOM 753 N N . VAL A 1 102 ? -9.859 -9.984 -2.797 1 94.56 102 VAL A N 1
ATOM 754 C CA . VAL A 1 102 ? -9.398 -9.305 -1.589 1 94.56 102 VAL A CA 1
ATOM 755 C C . VAL A 1 102 ? -9.266 -7.809 -1.851 1 94.56 102 VAL A C 1
ATOM 757 O O . VAL A 1 102 ? -8.602 -7.391 -2.799 1 94.56 102 VAL A O 1
ATOM 760 N N . PRO A 1 103 ? -9.852 -6.973 -1.068 1 96.62 103 PRO A N 1
ATOM 761 C CA . PRO A 1 103 ? -9.875 -5.527 -1.305 1 96.62 103 PRO A CA 1
ATOM 762 C C . PRO A 1 103 ? -8.477 -4.949 -1.535 1 96.62 103 PRO A C 1
ATOM 764 O O . PRO A 1 103 ? -7.66 -4.918 -0.613 1 96.62 103 PRO A O 1
ATOM 767 N N . ASN A 1 104 ? -8.273 -4.469 -2.783 1 98 104 ASN A N 1
ATOM 768 C CA . ASN A 1 104 ? -7.07 -3.746 -3.189 1 98 104 ASN A CA 1
ATOM 769 C C . ASN A 1 104 ? -5.809 -4.555 -2.902 1 98 104 ASN A C 1
ATOM 771 O O . ASN A 1 104 ? -4.781 -3.996 -2.516 1 98 104 ASN A O 1
ATOM 775 N N . ARG A 1 105 ? -5.875 -5.809 -3.035 1 97.19 105 ARG A N 1
ATOM 776 C CA . ARG A 1 105 ? -4.785 -6.691 -2.633 1 97.19 105 ARG A CA 1
ATOM 777 C C . ARG A 1 105 ? -3.512 -6.375 -3.408 1 97.19 105 ARG A C 1
ATOM 779 O O . ARG A 1 105 ? -2.471 -6.086 -2.814 1 97.19 105 ARG A O 1
ATOM 786 N N . ASN A 1 106 ? -3.547 -6.414 -4.742 1 98.12 106 ASN A N 1
ATOM 787 C CA . ASN A 1 106 ? -2.332 -6.215 -5.523 1 98.12 106 ASN A CA 1
ATOM 788 C C . ASN A 1 106 ? -1.825 -4.777 -5.418 1 98.12 106 ASN A C 1
ATOM 790 O O . ASN A 1 106 ? -0.618 -4.539 -5.445 1 98.12 106 ASN A O 1
ATOM 794 N N . GLY A 1 107 ? -2.795 -3.818 -5.34 1 98.62 107 GLY A N 1
ATOM 795 C CA . GLY A 1 107 ? -2.371 -2.457 -5.051 1 98.62 107 GLY A CA 1
ATOM 796 C C . GLY A 1 107 ? -1.545 -2.344 -3.785 1 98.62 107 GLY A C 1
ATOM 797 O O . GLY A 1 107 ? -0.469 -1.742 -3.791 1 98.62 107 GLY A O 1
ATOM 798 N N . LEU A 1 108 ? -2.045 -2.971 -2.734 1 98.62 108 LEU A N 1
ATOM 799 C CA . LEU A 1 108 ? -1.354 -2.959 -1.449 1 98.62 108 LEU A CA 1
ATOM 800 C C . LEU A 1 108 ? -0.002 -3.654 -1.553 1 98.62 108 LEU A C 1
ATOM 802 O O . LEU A 1 108 ? 1.021 -3.096 -1.147 1 98.62 108 LEU A O 1
ATOM 806 N N . LEU A 1 109 ? 0.057 -4.844 -2.123 1 98.75 109 LEU A N 1
ATOM 807 C CA . LEU A 1 109 ? 1.267 -5.656 -2.137 1 98.75 109 LEU A CA 1
ATOM 808 C C . LEU A 1 109 ? 2.371 -4.977 -2.941 1 98.75 109 LEU A C 1
ATOM 810 O O . LEU A 1 109 ? 3.535 -4.992 -2.539 1 98.75 109 LEU A O 1
ATOM 814 N N . VAL A 1 110 ? 2.006 -4.395 -4.062 1 98.88 110 VAL A N 1
ATOM 815 C CA . VAL A 1 110 ? 2.98 -3.682 -4.879 1 98.88 110 VAL A CA 1
ATOM 816 C C . VAL A 1 110 ? 3.568 -2.518 -4.086 1 98.88 110 VAL A C 1
ATOM 818 O O . VAL A 1 110 ? 4.777 -2.275 -4.133 1 98.88 110 VAL A O 1
ATOM 821 N N . ASN A 1 111 ? 2.754 -1.824 -3.363 1 98.81 111 ASN A N 1
ATOM 822 C CA . ASN A 1 111 ? 3.244 -0.651 -2.648 1 98.81 111 ASN A CA 1
ATOM 823 C C . ASN A 1 111 ? 4.027 -1.044 -1.399 1 98.81 111 ASN A C 1
ATOM 825 O O . ASN A 1 111 ? 4.965 -0.348 -1.006 1 98.81 111 ASN A O 1
ATOM 829 N N . VAL A 1 112 ? 3.678 -2.158 -0.755 1 98.75 112 VAL A N 1
ATOM 830 C CA . VAL A 1 112 ? 4.531 -2.713 0.291 1 98.75 112 VAL A CA 1
ATOM 831 C C . VAL A 1 112 ? 5.898 -3.061 -0.288 1 98.75 112 VAL A C 1
ATOM 833 O O . VAL A 1 112 ? 6.93 -2.695 0.28 1 98.75 112 VAL A O 1
ATOM 836 N N . ALA A 1 113 ? 5.887 -3.73 -1.42 1 98.88 113 ALA A N 1
ATOM 837 C CA . ALA A 1 113 ? 7.133 -4.105 -2.08 1 98.88 113 ALA A CA 1
ATOM 838 C C . ALA A 1 113 ? 7.957 -2.873 -2.438 1 98.88 113 ALA A C 1
ATOM 840 O O . ALA A 1 113 ? 9.188 -2.9 -2.367 1 98.88 113 ALA A O 1
ATOM 841 N N . ALA A 1 114 ? 7.293 -1.8 -2.832 1 98.81 114 ALA A N 1
ATOM 842 C CA . ALA A 1 114 ? 7.98 -0.568 -3.213 1 98.81 114 ALA A CA 1
ATOM 843 C C . ALA A 1 114 ? 8.719 0.038 -2.023 1 98.81 114 ALA A C 1
ATOM 845 O O . ALA A 1 114 ? 9.789 0.621 -2.184 1 98.81 114 ALA A O 1
ATOM 846 N N . CYS A 1 115 ? 8.117 -0.081 -0.816 1 98.38 115 CYS A N 1
ATOM 847 C CA . CYS A 1 115 ? 8.82 0.368 0.378 1 98.38 115 CYS A CA 1
ATOM 848 C C . CYS A 1 115 ? 10.148 -0.361 0.531 1 98.38 115 CYS A C 1
ATOM 850 O O . CYS A 1 115 ? 11.195 0.272 0.696 1 98.38 115 CYS A O 1
ATOM 852 N N . TYR A 1 116 ? 10.133 -1.685 0.417 1 98.31 116 TYR A N 1
ATOM 853 C CA . TYR A 1 116 ? 11.336 -2.502 0.55 1 98.31 116 TYR A CA 1
ATOM 854 C C . TYR A 1 116 ? 12.328 -2.195 -0.564 1 98.31 116 TYR A C 1
ATOM 856 O O . TYR A 1 116 ? 13.523 -2.045 -0.313 1 98.31 116 TYR A O 1
ATOM 864 N N . ALA A 1 117 ? 11.805 -2.16 -1.838 1 98.5 117 ALA A N 1
ATOM 865 C CA . ALA A 1 117 ? 12.664 -1.917 -2.99 1 98.5 117 ALA A CA 1
ATOM 866 C C . ALA A 1 117 ? 13.43 -0.604 -2.838 1 98.5 117 ALA A C 1
ATOM 868 O O . ALA A 1 117 ? 14.641 -0.556 -3.049 1 98.5 117 ALA A O 1
ATOM 869 N N . GLU A 1 118 ? 12.711 0.41 -2.465 1 97.56 118 GLU A N 1
ATOM 870 C CA . GLU A 1 118 ? 13.352 1.714 -2.309 1 97.56 118 GLU A CA 1
ATOM 871 C C . GLU A 1 118 ? 14.383 1.693 -1.186 1 97.56 118 GLU A C 1
ATOM 873 O O . GLU A 1 118 ? 15.492 2.209 -1.345 1 97.56 118 GLU A O 1
ATOM 878 N N . ALA A 1 119 ? 14.055 1.102 -0.07 1 96.25 119 ALA A N 1
ATOM 879 C CA . ALA A 1 119 ? 14.961 1.013 1.072 1 96.25 119 ALA A CA 1
ATOM 880 C C .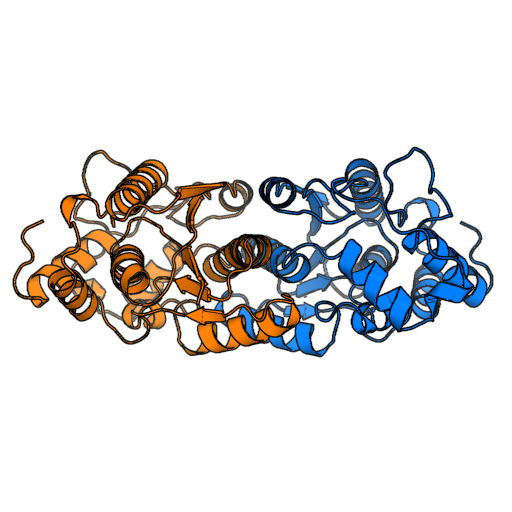 ALA A 1 119 ? 16.219 0.243 0.709 1 96.25 119 ALA A C 1
ATOM 882 O O . ALA A 1 119 ? 17.312 0.542 1.219 1 96.25 119 ALA A O 1
ATOM 883 N N . LEU A 1 120 ? 16.094 -0.711 -0.206 1 96.25 120 LEU A N 1
ATOM 884 C CA . LEU A 1 120 ? 17.219 -1.581 -0.568 1 96.25 120 LEU A CA 1
ATOM 885 C C . LEU A 1 120 ? 17.938 -1.043 -1.794 1 96.25 120 LEU A C 1
ATOM 887 O O . LEU A 1 120 ? 18.875 -1.677 -2.291 1 96.25 120 LEU A O 1
ATOM 891 N N . GLY A 1 121 ? 17.438 0.077 -2.314 1 95.88 121 GLY A N 1
ATOM 892 C CA . GLY A 1 121 ? 18.078 0.654 -3.492 1 95.88 121 GLY A CA 1
ATOM 893 C C . GLY A 1 121 ? 17.781 -0.12 -4.762 1 95.88 121 GLY A C 1
ATOM 894 O O . GLY A 1 121 ? 18.594 -0.141 -5.684 1 95.88 121 GLY A O 1
ATOM 895 N N . CYS A 1 122 ? 16.719 -0.838 -4.789 1 97.06 122 CYS A N 1
ATOM 896 C CA . CYS A 1 122 ? 16.297 -1.595 -5.969 1 97.06 122 CYS A CA 1
ATOM 897 C C . CYS A 1 122 ? 15.516 -0.718 -6.934 1 97.06 122 CYS A C 1
ATOM 899 O O . CYS A 1 122 ? 14.945 0.3 -6.531 1 97.06 122 CYS A O 1
ATOM 901 N N . GLU A 1 123 ? 15.43 -1.169 -8.148 1 97.31 123 GLU A N 1
ATOM 902 C CA . GLU A 1 123 ? 14.727 -0.404 -9.18 1 97.31 123 GLU A CA 1
ATOM 903 C C . GLU A 1 123 ? 13.555 -1.191 -9.742 1 97.31 123 GLU A C 1
ATOM 905 O O . GLU A 1 123 ? 12.703 -0.635 -10.445 1 97.31 123 GLU A O 1
ATOM 910 N N . ARG A 1 124 ? 13.523 -2.465 -9.406 1 98.62 124 ARG A N 1
ATOM 911 C CA . ARG A 1 124 ? 12.484 -3.301 -10.008 1 98.62 124 ARG A CA 1
ATOM 912 C C . ARG A 1 124 ? 11.758 -4.113 -8.945 1 98.62 124 ARG A C 1
ATOM 914 O O . ARG A 1 124 ? 12.367 -4.594 -7.992 1 98.62 124 ARG A O 1
ATOM 921 N N . ILE A 1 125 ? 10.555 -4.223 -9.133 1 98.88 125 ILE A N 1
ATOM 922 C CA . ILE A 1 125 ? 9.695 -5.18 -8.438 1 98.88 125 ILE A CA 1
ATOM 923 C C . ILE A 1 125 ? 9.141 -6.195 -9.438 1 98.88 125 ILE A C 1
ATOM 925 O O . ILE A 1 125 ? 8.508 -5.816 -10.422 1 98.88 125 ILE A O 1
ATOM 929 N N . ILE A 1 126 ? 9.391 -7.398 -9.203 1 98.88 126 ILE A N 1
ATOM 930 C CA . ILE A 1 126 ? 8.883 -8.461 -10.07 1 98.88 126 ILE A CA 1
ATOM 931 C C . ILE A 1 126 ? 7.625 -9.07 -9.453 1 98.88 126 ILE A C 1
ATOM 933 O O . ILE A 1 126 ? 7.656 -9.555 -8.32 1 98.88 126 ILE A O 1
ATOM 937 N N . ALA A 1 127 ? 6.539 -9 -10.156 1 98.75 127 ALA A N 1
ATOM 938 C CA . ALA A 1 127 ? 5.273 -9.594 -9.734 1 98.75 127 ALA A CA 1
ATOM 939 C C . ALA A 1 127 ? 4.809 -10.656 -10.727 1 98.75 127 ALA A C 1
ATOM 941 O O . ALA A 1 127 ? 5.18 -10.617 -11.906 1 98.75 127 ALA A O 1
ATOM 942 N N . GLY A 1 128 ? 4.02 -11.57 -10.258 1 98.44 128 GLY A N 1
ATOM 943 C CA . GLY A 1 128 ? 3.564 -12.672 -11.086 1 98.44 128 GLY A CA 1
ATOM 944 C C . GLY A 1 128 ? 2.215 -12.422 -11.734 1 98.44 128 GLY A C 1
ATOM 945 O O . GLY A 1 128 ? 1.314 -13.258 -11.648 1 98.44 128 GLY A O 1
ATOM 946 N N . PHE A 1 129 ? 2.008 -11.273 -12.344 1 98.5 129 PHE A N 1
ATOM 947 C CA . PHE A 1 129 ? 0.781 -10.977 -13.07 1 98.5 129 PHE A CA 1
ATOM 948 C C . PHE A 1 129 ? 0.749 -11.727 -14.398 1 98.5 129 PHE A C 1
ATOM 950 O O . PHE A 1 129 ? 1.789 -11.93 -15.031 1 98.5 129 PHE A O 1
ATOM 957 N N . ASN A 1 130 ? -0.397 -12.156 -14.836 1 97.38 130 ASN A N 1
ATOM 958 C CA . ASN A 1 130 ? -0.477 -12.898 -16.094 1 97.38 130 ASN A CA 1
ATOM 959 C C . ASN A 1 130 ? -1.769 -12.602 -16.844 1 97.38 130 ASN A C 1
ATOM 961 O O . ASN A 1 130 ? -2.699 -12.023 -16.281 1 97.38 130 ASN A O 1
ATOM 965 N N . ARG A 1 131 ? -1.853 -12.953 -18.031 1 96.5 131 ARG A N 1
ATOM 966 C CA . ARG A 1 131 ? -2.916 -12.609 -18.969 1 96.5 131 ARG A CA 1
ATOM 967 C C . ARG A 1 131 ? -4.23 -13.273 -18.562 1 96.5 131 ARG A C 1
ATOM 969 O O . ARG A 1 131 ? -5.297 -12.664 -18.672 1 96.5 131 ARG A O 1
ATOM 976 N N . GLU A 1 132 ? -4.219 -14.484 -18.156 1 92.56 132 GLU A N 1
ATOM 977 C CA . GLU A 1 132 ? -5.422 -15.227 -17.797 1 92.56 132 GLU A CA 1
ATOM 978 C C . GLU A 1 132 ? -6.125 -14.586 -16.594 1 92.56 132 GLU A C 1
ATOM 980 O O . GLU A 1 132 ? -7.332 -14.336 -16.641 1 92.56 132 GLU A O 1
ATOM 985 N N . GLU A 1 133 ? -5.352 -14.32 -15.57 1 92.75 133 GLU A N 1
ATOM 986 C CA . GLU A 1 133 ? -5.914 -13.664 -14.391 1 92.75 133 GLU A CA 1
ATOM 987 C C . GLU A 1 133 ? -6.438 -12.273 -14.727 1 92.75 133 GLU A C 1
ATOM 989 O O . GLU A 1 133 ? -7.445 -11.828 -14.164 1 92.75 133 GLU A O 1
ATOM 994 N N . ALA A 1 134 ? -5.812 -11.602 -15.625 1 95.31 134 ALA A N 1
ATOM 995 C CA . ALA A 1 134 ? -6.188 -10.242 -16 1 95.31 134 ALA A CA 1
ATOM 996 C C . ALA A 1 134 ? -7.598 -10.195 -16.578 1 95.31 134 ALA A C 1
ATOM 998 O O . ALA A 1 134 ? -8.234 -9.141 -16.594 1 95.31 134 ALA A O 1
ATOM 999 N N . GLN A 1 135 ? -8.086 -11.289 -17 1 92.12 135 GLN A N 1
ATOM 1000 C CA . GLN A 1 135 ? -9.43 -11.352 -17.578 1 92.12 135 GLN A CA 1
ATOM 1001 C C . GLN A 1 135 ? -10.492 -11.094 -16.516 1 92.12 135 GLN A C 1
ATOM 1003 O O . GLN A 1 135 ? -11.562 -10.555 -16.812 1 92.12 135 GLN A O 1
ATOM 1008 N N . HIS A 1 136 ? -10.156 -11.469 -15.273 1 91.06 136 HIS A N 1
ATOM 1009 C CA . HIS A 1 136 ? -11.164 -11.352 -14.227 1 91.06 136 HIS A CA 1
ATOM 1010 C C . HIS A 1 136 ? -10.672 -10.484 -13.078 1 91.06 136 HIS A C 1
ATOM 1012 O O . HIS A 1 136 ? -11.461 -10.062 -12.234 1 91.06 136 HIS A O 1
ATOM 1018 N N . PHE A 1 137 ? -9.43 -10.258 -13.078 1 94.62 137 PHE A N 1
ATOM 1019 C CA . PHE A 1 137 ? -8.797 -9.438 -12.055 1 94.62 137 PHE A CA 1
ATOM 1020 C C . PHE A 1 137 ? -8.062 -8.258 -12.688 1 94.62 137 PHE A C 1
ATOM 1022 O O . PHE A 1 137 ? -6.891 -8.375 -13.055 1 94.62 137 PHE A O 1
ATOM 1029 N N . PRO A 1 138 ? -8.695 -7.121 -12.711 1 96.56 138 PRO A N 1
ATOM 1030 C CA . PRO A 1 138 ? -8.117 -5.973 -13.414 1 96.56 138 PRO A CA 1
ATOM 1031 C C . PRO A 1 138 ? -6.754 -5.57 -12.852 1 96.56 138 PRO A C 1
ATOM 1033 O O . PRO A 1 138 ? -5.949 -4.949 -13.547 1 96.56 138 PRO A O 1
ATOM 1036 N N . ASP A 1 139 ? -6.492 -5.906 -11.633 1 97.62 139 ASP A N 1
ATOM 1037 C CA . ASP A 1 139 ? -5.23 -5.539 -11 1 97.62 139 ASP A CA 1
ATOM 1038 C C . ASP A 1 139 ? -4.113 -6.5 -11.414 1 97.62 139 ASP A C 1
ATOM 1040 O O . ASP A 1 139 ? -3.025 -6.477 -10.836 1 97.62 139 ASP A O 1
ATOM 1044 N N . ASN A 1 140 ? -4.328 -7.398 -12.398 1 97.75 140 ASN A N 1
ATOM 1045 C CA . ASN A 1 140 ? -3.316 -8.227 -13.047 1 97.75 140 ASN A CA 1
ATOM 1046 C C . ASN A 1 140 ? -3 -7.73 -14.453 1 97.75 140 ASN A C 1
ATOM 1048 O O . ASN A 1 140 ? -2.102 -8.25 -15.117 1 97.75 140 ASN A O 1
ATOM 1052 N N . SER A 1 141 ? -3.645 -6.754 -14.953 1 98.19 141 SER A N 1
ATOM 1053 C CA . SER A 1 141 ? -3.631 -6.352 -16.359 1 98.19 141 SER A CA 1
ATOM 1054 C C . SER A 1 141 ? -2.414 -5.488 -16.672 1 98.19 141 SER A C 1
ATOM 1056 O O . SER A 1 141 ? -1.829 -4.879 -15.766 1 98.19 141 SER A O 1
ATOM 1058 N N . PRO A 1 142 ? -2.055 -5.445 -17.969 1 98.25 142 PRO A N 1
ATOM 1059 C CA . PRO A 1 142 ? -1.011 -4.5 -18.375 1 98.25 142 PRO A CA 1
ATOM 1060 C C . PRO A 1 142 ? -1.374 -3.051 -18.062 1 98.25 142 PRO A C 1
ATOM 1062 O O . PRO A 1 142 ? -0.492 -2.236 -17.781 1 98.25 142 PRO A O 1
ATOM 1065 N N . GLN A 1 143 ? -2.619 -2.723 -18.125 1 98.38 143 GLN A N 1
ATOM 1066 C CA . GLN A 1 143 ? -3.082 -1.375 -17.812 1 98.38 143 GLN A CA 1
ATOM 1067 C C . GLN A 1 143 ? -2.83 -1.032 -16.359 1 98.38 143 GLN A C 1
ATOM 1069 O O . GLN A 1 143 ? -2.396 0.077 -16.031 1 98.38 143 GLN A O 1
ATOM 1074 N N . PHE A 1 144 ? -3.105 -2.045 -15.5 1 98.62 144 PHE A N 1
ATOM 1075 C CA . PHE A 1 144 ? -2.799 -1.832 -14.094 1 98.62 144 PHE A CA 1
ATOM 1076 C C . PHE A 1 144 ? -1.304 -1.608 -13.891 1 98.62 144 PHE A C 1
ATOM 1078 O O . PHE A 1 144 ? -0.898 -0.704 -13.156 1 98.62 144 PHE A O 1
ATOM 1085 N N . LEU A 1 145 ? -0.505 -2.436 -14.539 1 98.69 145 LEU A N 1
ATOM 1086 C CA . LEU A 1 145 ? 0.946 -2.326 -14.438 1 98.69 145 LEU A CA 1
ATOM 1087 C C . LEU A 1 145 ? 1.415 -0.935 -14.852 1 98.69 145 LEU A C 1
ATOM 1089 O O . LEU A 1 145 ? 2.234 -0.322 -14.156 1 98.69 145 LEU A O 1
ATOM 1093 N N . ASP A 1 146 ? 0.894 -0.434 -15.945 1 98.62 146 ASP A N 1
ATOM 1094 C CA . ASP A 1 146 ? 1.226 0.911 -16.406 1 98.62 146 ASP A CA 1
ATOM 1095 C C . ASP A 1 146 ? 0.794 1.963 -15.391 1 98.62 146 ASP A C 1
ATOM 1097 O O . ASP A 1 146 ? 1.553 2.885 -15.078 1 98.62 146 ASP A O 1
ATOM 1101 N N . ALA A 1 147 ? -0.374 1.837 -14.883 1 98.69 147 ALA A N 1
ATOM 1102 C CA . ALA A 1 147 ? -0.949 2.811 -13.961 1 98.69 147 ALA A CA 1
ATOM 1103 C C . ALA A 1 147 ? -0.172 2.846 -12.648 1 98.69 147 ALA A C 1
ATOM 1105 O O . ALA A 1 147 ? 0.141 3.922 -12.133 1 98.69 147 ALA A O 1
ATOM 1106 N N . VAL A 1 148 ? 0.142 1.646 -12.117 1 98.75 148 VAL A N 1
ATOM 1107 C CA . VAL A 1 148 ? 0.824 1.605 -10.828 1 98.75 148 VAL A CA 1
ATOM 1108 C C . VAL A 1 148 ? 2.256 2.111 -10.984 1 98.75 148 VAL A C 1
ATOM 1110 O O . VAL A 1 148 ? 2.793 2.762 -10.086 1 98.75 148 VAL A O 1
ATOM 1113 N N . ASN A 1 149 ? 2.881 1.835 -12.125 1 98.88 149 ASN A N 1
ATOM 1114 C CA . ASN A 1 149 ? 4.215 2.367 -12.383 1 98.88 149 ASN A CA 1
ATOM 1115 C C . ASN A 1 149 ? 4.199 3.891 -12.484 1 98.88 149 ASN A C 1
ATOM 1117 O O . ASN A 1 149 ? 5.129 4.555 -12.023 1 98.88 149 ASN A O 1
ATOM 1121 N N . HIS A 1 150 ? 3.18 4.406 -13.078 1 98.69 150 HIS A N 1
ATOM 1122 C CA . HIS A 1 150 ? 3.027 5.855 -13.141 1 98.69 150 HIS A CA 1
ATOM 1123 C C . HIS A 1 150 ? 2.898 6.457 -11.75 1 98.69 150 HIS A C 1
ATOM 1125 O O . HIS A 1 150 ? 3.5 7.496 -11.453 1 98.69 150 HIS A O 1
ATOM 1131 N N . SER A 1 151 ? 2.182 5.82 -10.906 1 98.56 151 SER A N 1
ATOM 1132 C CA . SER A 1 151 ? 2.014 6.285 -9.531 1 98.56 151 SER A CA 1
ATOM 1133 C C . SER A 1 151 ? 3.316 6.172 -8.742 1 98.56 151 SER A C 1
ATOM 1135 O O . SER A 1 151 ? 3.691 7.09 -8.016 1 98.56 151 SER A O 1
ATOM 1137 N N . LEU A 1 152 ? 4.023 5.059 -8.93 1 98.75 152 LEU A N 1
ATOM 1138 C CA . LEU A 1 152 ? 5.27 4.816 -8.211 1 98.75 152 LEU A CA 1
ATOM 1139 C C . LEU A 1 152 ? 6.328 5.844 -8.594 1 98.75 152 LEU A C 1
ATOM 1141 O O . LEU A 1 152 ? 7.207 6.164 -7.797 1 98.75 152 LEU A O 1
ATOM 1145 N N . ALA A 1 153 ? 6.219 6.406 -9.797 1 98.31 153 ALA A N 1
ATOM 1146 C CA . ALA A 1 153 ? 7.172 7.418 -10.25 1 98.31 153 ALA A CA 1
ATOM 1147 C C . ALA A 1 153 ? 7.113 8.664 -9.367 1 98.31 153 ALA A C 1
ATOM 1149 O O . ALA A 1 153 ? 8.086 9.414 -9.281 1 98.31 153 ALA A O 1
ATOM 1150 N N . TYR A 1 154 ? 5.973 8.844 -8.703 1 98.19 154 TYR A N 1
ATOM 1151 C CA . TYR A 1 154 ? 5.82 9.992 -7.82 1 98.19 154 TYR A CA 1
ATOM 1152 C C . TYR A 1 154 ? 6.043 9.602 -6.363 1 98.19 154 TYR A C 1
ATOM 1154 O O . TYR A 1 154 ? 6.516 10.406 -5.562 1 98.19 154 TYR A O 1
ATOM 1162 N N . SER A 1 155 ? 5.734 8.344 -5.98 1 98.19 155 SER A N 1
ATOM 1163 C CA . SER A 1 155 ? 5.734 7.977 -4.566 1 98.19 155 SER A CA 1
ATOM 1164 C C . SER A 1 155 ? 7.078 7.387 -4.152 1 98.19 155 SER A C 1
ATOM 1166 O O . SER A 1 155 ? 7.305 7.109 -2.973 1 98.19 155 SER A O 1
ATOM 1168 N N . THR A 1 156 ? 7.969 7.191 -5.125 1 97.81 156 THR A N 1
ATOM 1169 C CA . THR A 1 156 ? 9.32 6.73 -4.84 1 97.81 156 THR A CA 1
ATOM 1170 C C . THR A 1 156 ? 10.359 7.66 -5.469 1 97.81 156 THR A C 1
ATOM 1172 O O . THR A 1 156 ? 10.062 8.352 -6.445 1 97.81 156 THR A O 1
ATOM 1175 N N . LEU A 1 157 ? 11.531 7.699 -4.895 1 93.31 157 LEU A N 1
ATOM 1176 C CA . LEU A 1 157 ? 12.586 8.57 -5.402 1 93.31 157 LEU A CA 1
ATOM 1177 C C . LEU A 1 157 ? 13.555 7.801 -6.293 1 93.31 157 LEU A C 1
ATOM 1179 O O . LEU A 1 157 ? 14.312 8.398 -7.055 1 93.31 157 LEU A O 1
ATOM 1183 N N . SER A 1 158 ? 13.539 6.453 -6.273 1 88.5 158 SER A N 1
ATOM 1184 C CA . SER A 1 158 ? 14.539 5.629 -6.945 1 88.5 158 SER A CA 1
ATOM 1185 C C . SER A 1 158 ? 14.055 5.184 -8.32 1 88.5 158 SER A C 1
ATOM 1187 O O . SER A 1 158 ? 14.711 4.387 -8.992 1 88.5 158 SER A O 1
ATOM 1189 N N . GLY A 1 159 ? 12.844 5.668 -8.734 1 88.81 159 GLY A N 1
ATOM 1190 C CA . GLY A 1 159 ? 12.344 5.273 -10.039 1 88.81 159 GLY A CA 1
ATOM 1191 C C . GLY A 1 159 ? 11.961 3.807 -10.117 1 88.81 159 GLY A C 1
ATOM 1192 O O . GLY A 1 159 ? 12.266 3.129 -11.102 1 88.81 159 GLY A O 1
ATOM 1193 N N . ILE A 1 160 ? 11.391 3.322 -9.141 1 97.19 160 ILE A N 1
ATOM 1194 C CA . ILE A 1 160 ? 10.969 1.932 -9.023 1 97.19 160 ILE A CA 1
ATOM 1195 C C . ILE A 1 160 ? 9.906 1.625 -10.086 1 97.19 160 ILE A C 1
ATOM 1197 O O . ILE A 1 160 ? 9.008 2.436 -10.328 1 97.19 160 ILE A O 1
ATOM 1201 N N . ARG A 1 161 ? 10.039 0.468 -10.703 1 98.44 161 ARG A N 1
ATOM 1202 C CA . ARG A 1 161 ? 9.047 -0.027 -11.656 1 98.44 161 ARG A CA 1
ATOM 1203 C C . ARG A 1 161 ? 8.672 -1.474 -11.352 1 98.44 161 ARG A C 1
ATOM 1205 O O . ARG A 1 161 ? 9.539 -2.289 -11.023 1 98.44 161 ARG A O 1
ATOM 1212 N N . VAL A 1 162 ? 7.445 -1.742 -11.523 1 98.81 162 VAL A N 1
ATOM 1213 C CA . VAL A 1 162 ? 6.934 -3.107 -11.445 1 98.81 162 VAL A CA 1
ATOM 1214 C C . VAL A 1 162 ? 6.973 -3.756 -12.82 1 98.81 162 VAL A C 1
ATOM 1216 O O . VAL A 1 162 ? 6.562 -3.148 -13.812 1 98.81 162 VAL A O 1
ATOM 1219 N N . ILE A 1 163 ? 7.508 -4.91 -12.898 1 98.69 163 ILE A N 1
ATOM 1220 C CA . ILE A 1 163 ? 7.496 -5.703 -14.125 1 98.69 163 ILE A CA 1
ATOM 1221 C C . ILE A 1 163 ? 6.953 -7.098 -13.828 1 98.69 163 ILE A C 1
ATOM 1223 O O . ILE A 1 163 ? 6.887 -7.516 -12.672 1 98.69 163 ILE A O 1
ATOM 1227 N N . SER A 1 164 ? 6.512 -7.758 -14.812 1 98.81 164 SER A N 1
ATOM 1228 C CA . SER A 1 164 ? 6.082 -9.148 -14.75 1 98.81 164 SER A CA 1
ATOM 1229 C C . SER A 1 164 ? 6.516 -9.914 -16 1 98.81 164 SER A C 1
ATOM 1231 O O . SER A 1 164 ? 6.102 -9.586 -17.109 1 98.81 164 SER A O 1
ATOM 1233 N N 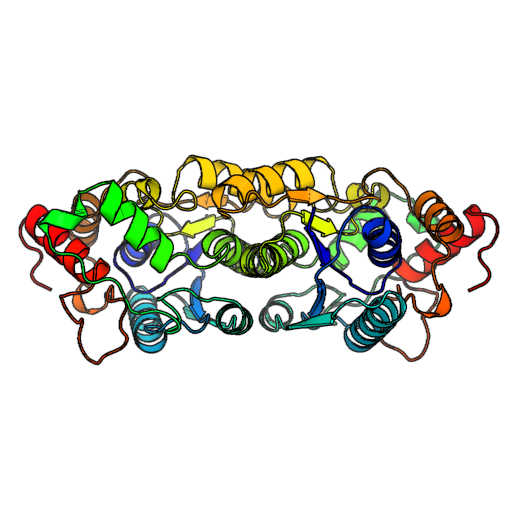. TYR A 1 165 ? 7.25 -10.898 -15.812 1 98.56 165 TYR A N 1
ATOM 1234 C CA . TYR A 1 165 ? 7.723 -11.695 -16.938 1 98.56 165 TYR A CA 1
ATOM 1235 C C . TYR A 1 165 ? 6.609 -12.57 -17.5 1 98.56 165 TYR A C 1
ATOM 1237 O O . TYR A 1 165 ? 6.703 -13.062 -18.625 1 98.56 165 TYR A O 1
ATOM 1245 N N . THR A 1 166 ? 5.547 -12.734 -16.719 1 98.56 166 THR A N 1
ATOM 1246 C CA . THR A 1 166 ? 4.438 -13.586 -17.141 1 98.56 166 THR A CA 1
ATOM 1247 C C . THR A 1 166 ? 3.254 -12.742 -17.609 1 98.56 166 THR A C 1
ATOM 1249 O O . THR A 1 166 ? 2.178 -13.273 -17.891 1 98.56 166 THR A O 1
ATOM 1252 N N . GLN A 1 167 ? 3.373 -11.484 -17.719 1 98.44 167 GLN A N 1
ATOM 1253 C CA . GLN A 1 167 ? 2.289 -10.539 -17.969 1 98.44 167 GLN A CA 1
ATOM 1254 C C . GLN A 1 167 ? 1.481 -10.938 -19.203 1 98.44 167 GLN A C 1
ATOM 1256 O O . GLN A 1 167 ? 0.258 -10.789 -19.219 1 98.44 167 GLN A O 1
ATOM 1261 N N . GLN A 1 168 ? 2.133 -11.461 -20.219 1 97.69 168 GLN A N 1
ATOM 1262 C CA . GLN A 1 168 ? 1.464 -11.719 -21.484 1 97.69 168 GLN A CA 1
ATOM 1263 C C . GLN A 1 168 ? 1.218 -13.211 -21.688 1 97.69 168 GLN A C 1
ATOM 1265 O O . GLN A 1 168 ? 0.836 -13.648 -22.766 1 97.69 168 GLN A O 1
ATOM 1270 N N . LEU A 1 169 ? 1.438 -13.984 -20.688 1 97.94 169 LEU A N 1
ATOM 1271 C CA . LEU A 1 169 ? 1.361 -15.438 -20.812 1 97.94 169 LEU A CA 1
ATOM 1272 C C . LEU A 1 169 ? 0.099 -15.969 -20.141 1 97.94 169 LEU A C 1
ATOM 1274 O O . LEU A 1 169 ? -0.423 -15.352 -19.203 1 97.94 169 LEU A O 1
ATOM 1278 N N . ASP A 1 170 ? -0.412 -17.062 -20.656 1 94.94 170 ASP A N 1
ATOM 1279 C CA . ASP A 1 170 ? -1.428 -17.812 -19.922 1 94.94 170 ASP A CA 1
ATOM 1280 C C . ASP A 1 170 ? -0.793 -18.922 -19.094 1 94.94 170 ASP A C 1
ATOM 1282 O O . ASP A 1 170 ? 0.428 -19.094 -19.094 1 94.94 170 ASP A O 1
ATOM 1286 N N . LYS A 1 171 ? -1.604 -19.656 -18.406 1 94.62 171 LYS A N 1
ATOM 1287 C CA . LYS A 1 171 ? -1.082 -20.625 -17.453 1 94.62 171 LYS A CA 1
ATOM 1288 C C . LYS A 1 171 ? -0.27 -21.703 -18.141 1 94.62 171 LYS A C 1
ATOM 1290 O O . LYS A 1 171 ? 0.76 -22.141 -17.625 1 94.62 171 LYS A O 1
ATOM 1295 N N . ALA A 1 172 ? -0.715 -22.172 -19.281 1 95.06 172 ALA A N 1
ATOM 1296 C CA . ALA A 1 172 ? 0.021 -23.203 -20.031 1 95.06 172 ALA A CA 1
ATOM 1297 C C . ALA A 1 172 ? 1.388 -22.688 -20.469 1 95.06 172 ALA A C 1
ATOM 1299 O O . ALA A 1 172 ? 2.391 -23.391 -20.359 1 95.06 172 ALA A O 1
ATOM 1300 N N . GLU A 1 173 ? 1.433 -21.5 -20.969 1 97.31 173 GLU A N 1
ATOM 1301 C CA . GLU A 1 173 ? 2.68 -20.859 -21.391 1 97.31 173 GLU A CA 1
ATOM 1302 C C . GLU A 1 173 ? 3.611 -20.641 -20.203 1 97.31 173 GLU A C 1
ATOM 1304 O O . GLU A 1 173 ? 4.832 -20.75 -20.328 1 97.31 173 GLU A O 1
ATOM 1309 N N . ILE A 1 174 ? 3.059 -20.312 -19.047 1 98.06 174 ILE A N 1
ATOM 1310 C CA . ILE A 1 174 ? 3.846 -20.125 -17.828 1 98.06 174 ILE A CA 1
ATOM 1311 C C . ILE A 1 174 ? 4.469 -21.438 -17.391 1 98.06 174 ILE A C 1
ATOM 1313 O O . ILE A 1 174 ? 5.648 -21.5 -17.031 1 98.06 174 ILE A O 1
ATOM 1317 N N . VAL A 1 175 ? 3.709 -22.5 -17.469 1 97.19 175 VAL A N 1
ATOM 1318 C CA . VAL A 1 175 ? 4.23 -23.812 -17.141 1 97.19 175 VAL A CA 1
ATOM 1319 C C . VAL A 1 175 ? 5.375 -24.172 -18.094 1 97.19 175 VAL A C 1
ATOM 1321 O O . VAL A 1 175 ? 6.434 -24.625 -17.656 1 97.19 175 VAL A O 1
ATOM 1324 N N . ALA A 1 176 ? 5.168 -23.938 -19.344 1 96.94 176 ALA A N 1
ATOM 1325 C CA . ALA A 1 176 ? 6.203 -24.219 -20.344 1 96.94 176 ALA A CA 1
ATOM 1326 C C . ALA A 1 176 ? 7.473 -23.422 -20.047 1 96.94 176 ALA A C 1
ATOM 1328 O O . ALA A 1 176 ? 8.578 -23.953 -20.141 1 96.94 176 ALA A O 1
ATOM 1329 N N . LEU A 1 177 ? 7.32 -22.219 -19.734 1 97.25 177 LEU A N 1
ATOM 1330 C CA . LEU A 1 177 ? 8.461 -21.375 -19.391 1 97.25 177 LEU A CA 1
ATOM 1331 C C . LEU A 1 177 ? 9.172 -21.906 -18.156 1 97.25 177 LEU A C 1
ATOM 1333 O O . LEU A 1 177 ? 10.398 -21.969 -18.109 1 97.25 177 LEU A O 1
ATOM 1337 N N . GLY A 1 178 ? 8.398 -22.25 -17.109 1 97.5 178 GLY A N 1
ATOM 1338 C CA . GLY A 1 178 ? 8.984 -22.844 -15.922 1 97.5 178 GLY A CA 1
ATOM 1339 C C . GLY A 1 178 ? 9.812 -24.078 -16.219 1 97.5 178 GLY A C 1
ATOM 1340 O O . GLY A 1 178 ? 10.883 -24.266 -15.633 1 97.5 178 GLY A O 1
ATOM 1341 N N . GLN A 1 179 ? 9.305 -24.875 -17.125 1 96.31 179 GLN A N 1
ATOM 1342 C CA . GLN A 1 179 ? 10.039 -26.062 -17.547 1 96.31 179 GLN A CA 1
ATOM 1343 C C . GLN A 1 179 ? 11.375 -25.688 -18.172 1 96.31 179 GLN A C 1
ATOM 1345 O O . GLN A 1 179 ? 12.414 -26.25 -17.828 1 96.31 179 GLN A O 1
ATOM 1350 N N . ARG A 1 180 ? 11.359 -24.781 -19.047 1 96.38 180 ARG A N 1
ATOM 1351 C CA . ARG A 1 180 ? 12.562 -24.344 -19.734 1 96.38 180 ARG A CA 1
ATOM 1352 C C . ARG A 1 180 ? 13.578 -23.766 -18.766 1 96.38 180 ARG A C 1
ATOM 1354 O O . ARG A 1 180 ? 14.789 -23.906 -18.953 1 96.38 180 ARG A O 1
ATOM 1361 N N . LEU A 1 181 ? 13.109 -23.188 -17.703 1 97.5 181 LEU A N 1
ATOM 1362 C CA . LEU A 1 181 ? 13.969 -22.531 -16.734 1 97.5 181 LEU A CA 1
ATOM 1363 C C . LEU A 1 181 ? 14.453 -23.5 -15.664 1 97.5 181 LEU A C 1
ATOM 1365 O O . LEU A 1 181 ? 15.258 -23.141 -14.805 1 97.5 181 LEU A O 1
ATOM 1369 N N . GLY A 1 182 ? 13.922 -24.688 -15.688 1 96.38 182 GLY A N 1
ATOM 1370 C CA . GLY A 1 182 ? 14.305 -25.672 -14.688 1 96.38 182 GLY A CA 1
ATOM 1371 C C . GLY A 1 182 ? 13.719 -25.391 -13.312 1 96.38 182 GLY A C 1
ATOM 1372 O O . GLY A 1 182 ? 14.375 -25.594 -12.297 1 96.38 182 GLY A O 1
ATOM 1373 N N . LEU A 1 183 ? 12.531 -24.922 -13.273 1 97.25 183 LEU A N 1
ATOM 1374 C CA . LEU A 1 183 ? 11.844 -24.641 -12.016 1 97.25 183 LEU A CA 1
ATOM 1375 C C . LEU A 1 183 ? 11.742 -25.891 -11.148 1 97.25 183 LEU A C 1
ATOM 1377 O O . LEU A 1 183 ? 11.43 -26.969 -11.648 1 97.25 183 LEU A O 1
ATOM 1381 N N . PRO A 1 184 ? 12.109 -25.766 -9.922 1 97.25 184 PRO A N 1
ATOM 1382 C CA . PRO A 1 184 ? 11.891 -26.891 -9.008 1 97.25 184 PRO A CA 1
ATOM 1383 C C . PRO A 1 184 ? 10.414 -27.078 -8.656 1 97.25 184 PRO A C 1
ATOM 1385 O O . PRO A 1 184 ? 9.961 -26.625 -7.605 1 97.25 184 PRO A O 1
ATOM 1388 N N . TRP A 1 185 ? 9.75 -27.859 -9.344 1 95.31 185 TRP A N 1
ATOM 1389 C CA . TRP A 1 185 ? 8.289 -27.984 -9.32 1 95.31 185 TRP A CA 1
ATOM 1390 C C . TRP A 1 185 ? 7.809 -28.469 -7.961 1 95.31 185 TRP A C 1
ATOM 1392 O O . TRP A 1 185 ? 6.707 -28.125 -7.523 1 95.31 185 TRP A O 1
ATOM 1402 N N . SER A 1 186 ? 8.57 -29.234 -7.316 1 95.25 186 SER A N 1
ATOM 1403 C CA . SER A 1 186 ? 8.18 -29.812 -6.031 1 95.25 186 SER A CA 1
ATOM 1404 C C . SER A 1 186 ? 8.055 -28.719 -4.961 1 95.25 186 SER A C 1
ATOM 1406 O O . SER A 1 186 ? 7.484 -28.953 -3.896 1 95.25 186 SER A O 1
ATOM 1408 N N . LEU A 1 187 ? 8.586 -27.562 -5.223 1 97.44 187 LEU A N 1
ATOM 1409 C CA . LEU A 1 187 ? 8.594 -26.5 -4.227 1 97.44 187 LEU A CA 1
ATOM 1410 C C . LEU A 1 187 ? 7.422 -25.547 -4.449 1 97.44 187 LEU A C 1
ATOM 1412 O O . LEU A 1 187 ? 7.176 -24.656 -3.631 1 97.44 187 LEU A O 1
ATOM 1416 N N . VAL A 1 188 ? 6.652 -25.703 -5.496 1 96.94 188 VAL A N 1
ATOM 1417 C CA . VAL A 1 188 ? 5.586 -24.781 -5.875 1 96.94 188 VAL A CA 1
ATOM 1418 C C . VAL A 1 188 ? 4.293 -25.156 -5.156 1 96.94 188 VAL A C 1
ATOM 1420 O O . VAL A 1 188 ? 3.941 -26.344 -5.078 1 96.94 188 VAL A O 1
ATOM 1423 N N . TRP A 1 189 ? 3.582 -24.172 -4.605 1 96.62 189 TRP A N 1
ATOM 1424 C CA . TRP A 1 189 ? 2.291 -24.375 -3.951 1 96.62 189 TRP A CA 1
ATOM 1425 C C . TRP A 1 189 ? 1.237 -23.438 -4.547 1 96.62 189 TRP A C 1
ATOM 1427 O O . TRP A 1 189 ? 1.294 -22.219 -4.352 1 96.62 189 TRP A O 1
ATOM 1437 N N . SER A 1 190 ? 0.224 -23.922 -5.109 1 93.56 190 SER A N 1
ATOM 1438 C CA . SER A 1 190 ? -0.764 -23.094 -5.793 1 93.56 190 SER A CA 1
ATOM 1439 C C . SER A 1 190 ? -2.137 -23.219 -5.141 1 93.56 190 SER A C 1
ATOM 1441 O O . SER A 1 190 ? -3.023 -22.406 -5.391 1 93.56 190 SER A O 1
ATOM 1443 N N . CYS A 1 191 ? -2.305 -24.156 -4.273 1 93 191 CYS A N 1
ATOM 1444 C CA . CYS A 1 191 ? -3.605 -24.453 -3.686 1 93 191 CYS A CA 1
ATOM 1445 C C . CYS A 1 191 ? -4.055 -23.328 -2.762 1 93 191 CYS A C 1
ATOM 1447 O O . CYS A 1 191 ? -3.26 -22.812 -1.98 1 93 191 CYS A O 1
ATOM 1449 N N . TYR A 1 192 ? -5.355 -22.969 -2.803 1 90 192 TYR A N 1
ATOM 1450 C CA . TYR A 1 192 ? -5.906 -21.938 -1.936 1 90 192 TYR A CA 1
ATOM 1451 C C . TYR A 1 192 ? -5.992 -22.422 -0.493 1 90 192 TYR A C 1
ATOM 1453 O O . TYR A 1 192 ? -6.133 -21.625 0.431 1 90 192 TYR A O 1
ATOM 1461 N N . ARG A 1 193 ? -5.902 -23.688 -0.424 1 90 193 ARG A N 1
ATOM 1462 C CA . ARG A 1 193 ? -6.027 -24.281 0.904 1 90 193 ARG A CA 1
ATOM 1463 C C . ARG A 1 193 ? -4.656 -24.531 1.527 1 90 193 ARG A C 1
ATOM 1465 O O . ARG A 1 193 ? -3.643 -24.547 0.825 1 90 193 ARG A O 1
ATOM 1472 N N . GLY A 1 194 ? -4.523 -24.625 2.777 1 89.38 194 GLY A N 1
ATOM 1473 C CA . GLY A 1 194 ? -3.264 -24.766 3.488 1 89.38 194 GLY A CA 1
ATOM 1474 C C . GLY A 1 194 ? -3.068 -26.156 4.086 1 89.38 194 GLY A C 1
ATOM 1475 O O . GLY A 1 194 ? -2.418 -26.297 5.121 1 89.38 194 GLY A O 1
ATOM 1476 N N . GLY A 1 195 ? -3.6 -27.109 3.479 1 89.62 195 GLY A N 1
ATOM 1477 C CA . GLY A 1 195 ? -3.463 -28.469 3.979 1 89.62 195 GLY A CA 1
ATOM 1478 C C . GLY A 1 195 ? -2.105 -29.078 3.684 1 89.62 195 GLY A C 1
ATOM 1479 O O . GLY A 1 195 ? -1.194 -28.391 3.223 1 89.62 195 GLY A O 1
ATOM 1480 N N . ASP A 1 196 ? -1.921 -30.281 4.004 1 91.81 196 ASP A N 1
ATOM 1481 C CA . ASP A 1 196 ? -0.64 -30.969 3.844 1 91.81 196 ASP A CA 1
ATOM 1482 C C . ASP A 1 196 ? -0.313 -31.172 2.367 1 91.81 196 ASP A C 1
ATOM 1484 O O . ASP A 1 196 ? 0.856 -31.156 1.977 1 91.81 196 ASP A O 1
ATOM 1488 N N . GLU A 1 197 ? -1.425 -31.406 1.629 1 93.44 197 GLU A N 1
ATOM 1489 C CA . GLU A 1 197 ? -1.292 -31.562 0.183 1 93.44 197 GLU A CA 1
ATOM 1490 C C . GLU A 1 197 ? -2.273 -30.656 -0.559 1 93.44 197 GLU A C 1
ATOM 1492 O O . GLU A 1 197 ? -3.277 -30.234 0.011 1 93.44 197 GLU A O 1
ATOM 1497 N N . ALA A 1 198 ? -1.941 -30.375 -1.784 1 93.06 198 ALA A N 1
ATOM 1498 C CA . ALA A 1 198 ? -2.869 -29.609 -2.621 1 93.06 198 ALA A CA 1
ATOM 1499 C C . ALA A 1 198 ? -4.203 -30.344 -2.756 1 93.06 198 ALA A C 1
ATOM 1501 O O . ALA A 1 198 ? -4.238 -31.547 -2.965 1 93.06 198 ALA A O 1
ATOM 1502 N N . CYS A 1 199 ? -5.293 -29.625 -2.705 1 92.62 199 CYS A N 1
ATOM 1503 C CA . CYS A 1 199 ? -6.609 -30.25 -2.619 1 92.62 199 CYS A CA 1
ATOM 1504 C C . CYS A 1 199 ? -7.035 -30.812 -3.969 1 92.62 199 CYS A C 1
ATOM 1506 O O . CYS A 1 199 ? -7.863 -31.719 -4.031 1 92.62 199 CYS A O 1
ATOM 1508 N N . GLY A 1 200 ? -6.578 -30.25 -5.016 1 91.5 200 GLY A N 1
ATOM 1509 C CA . GLY A 1 200 ? -6.855 -30.75 -6.355 1 91.5 200 GLY A CA 1
ATOM 1510 C C . GLY A 1 200 ? -8.203 -30.297 -6.887 1 91.5 200 GLY A C 1
ATOM 1511 O O . GLY A 1 200 ? -8.5 -30.484 -8.07 1 91.5 200 GLY A O 1
ATOM 1512 N N . VAL A 1 201 ? -8.992 -29.578 -6.027 1 89.94 201 VAL A N 1
ATOM 1513 C CA . VAL A 1 201 ? -10.367 -29.344 -6.461 1 89.94 201 VAL A CA 1
ATOM 1514 C C . VAL A 1 201 ? -10.656 -27.844 -6.473 1 89.94 201 VAL A C 1
ATOM 1516 O O . VAL A 1 201 ? -11.641 -27.406 -7.07 1 89.94 201 VAL A O 1
ATOM 1519 N N . CYS A 1 202 ? -9.93 -27.078 -5.789 1 89 202 CYS A N 1
ATOM 1520 C CA . CYS A 1 202 ? -10.148 -25.641 -5.855 1 89 202 CYS A CA 1
ATOM 1521 C C . CYS A 1 202 ? -9.797 -25.109 -7.238 1 89 202 CYS A C 1
ATOM 1523 O O . CYS A 1 202 ? -9.164 -25.797 -8.039 1 89 202 CYS A O 1
ATOM 1525 N N . GLU A 1 203 ? -10.18 -23.938 -7.516 1 87 203 GLU A N 1
ATOM 1526 C CA . GLU A 1 203 ? -9.977 -23.344 -8.836 1 87 203 GLU A CA 1
ATOM 1527 C C . GLU A 1 203 ? -8.5 -23.281 -9.195 1 87 203 GLU A C 1
ATOM 1529 O O . GLU A 1 203 ? -8.109 -23.562 -10.328 1 87 203 GLU A O 1
ATOM 1534 N N . SER A 1 204 ? -7.684 -22.875 -8.273 1 88.75 204 SER A N 1
ATOM 1535 C CA . SER A 1 204 ? -6.25 -22.734 -8.523 1 88.75 204 SER A CA 1
ATOM 1536 C C . SER A 1 204 ? -5.613 -24.078 -8.844 1 88.75 204 SER A C 1
ATOM 1538 O O . SER A 1 204 ? -4.809 -24.188 -9.773 1 88.75 204 SER A O 1
ATOM 1540 N N . CYS A 1 205 ? -5.965 -25.109 -8.086 1 91.81 205 CYS A N 1
ATOM 1541 C CA . CYS A 1 205 ? -5.457 -26.453 -8.352 1 91.81 205 CYS A CA 1
ATOM 1542 C C . CYS A 1 205 ? -5.871 -26.938 -9.742 1 91.81 205 CYS A C 1
ATOM 1544 O O . CYS A 1 205 ? -5.051 -27.469 -10.492 1 91.81 205 CYS A O 1
ATOM 1546 N N . ARG A 1 206 ? -7.098 -26.734 -10.047 1 89.75 206 ARG A N 1
ATOM 1547 C CA . ARG A 1 206 ? -7.617 -27.188 -11.328 1 89.75 206 ARG A CA 1
ATOM 1548 C C . ARG A 1 206 ? -6.941 -26.469 -12.492 1 89.75 206 ARG A C 1
ATOM 1550 O O . ARG A 1 206 ? -6.605 -27.094 -13.5 1 89.75 206 ARG A O 1
ATOM 1557 N N . ARG A 1 207 ? -6.746 -25.203 -12.336 1 88.5 207 ARG A N 1
ATOM 1558 C CA . ARG A 1 207 ? -6.094 -24.422 -13.383 1 88.5 207 ARG A CA 1
ATOM 1559 C C . ARG A 1 207 ? -4.652 -24.875 -13.586 1 88.5 207 ARG A C 1
ATOM 1561 O O . ARG A 1 207 ? -4.16 -24.922 -14.711 1 88.5 207 ARG A O 1
ATOM 1568 N N . LEU A 1 208 ? -3.986 -25.125 -12.516 1 90.44 208 LEU A N 1
ATOM 1569 C CA . LEU A 1 208 ? -2.604 -25.594 -12.602 1 90.44 208 LEU A CA 1
ATOM 1570 C C . LEU A 1 208 ? -2.527 -26.953 -13.297 1 90.44 208 LEU A C 1
ATOM 1572 O O . LEU A 1 208 ? -1.692 -27.156 -14.18 1 90.44 208 LEU A O 1
ATOM 1576 N N . GLU A 1 209 ? -3.395 -27.828 -12.852 1 90.94 209 GLU A N 1
ATOM 1577 C CA . GLU A 1 209 ? -3.404 -29.156 -13.461 1 90.94 209 GLU A CA 1
ATOM 1578 C C . GLU A 1 209 ? -3.68 -29.078 -14.953 1 90.94 209 GLU A C 1
ATOM 1580 O O . GLU A 1 209 ? -3.025 -29.75 -15.75 1 90.94 209 GLU A O 1
ATOM 1585 N N . ARG A 1 210 ? -4.625 -28.328 -15.273 1 90.62 210 ARG A N 1
ATOM 1586 C CA . ARG A 1 210 ? -4.938 -28.125 -16.688 1 90.62 210 ARG A CA 1
ATOM 1587 C C . ARG A 1 210 ? -3.742 -27.562 -17.438 1 90.62 210 ARG A C 1
ATOM 1589 O O . ARG A 1 210 ? -3.449 -27.984 -18.562 1 90.62 210 ARG A O 1
ATOM 1596 N N . ALA A 1 211 ? -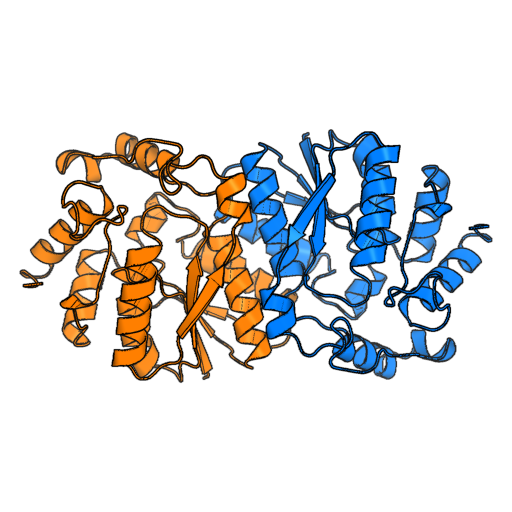3.145 -26.609 -16.859 1 91.62 211 ALA A N 1
ATOM 1597 C CA . ALA A 1 211 ? -1.985 -25.969 -17.469 1 91.62 211 ALA A CA 1
ATOM 1598 C C . ALA A 1 211 ? -0.848 -26.969 -17.672 1 91.62 211 ALA A C 1
ATOM 1600 O O . ALA A 1 211 ? -0.182 -26.953 -18.703 1 91.62 211 ALA A O 1
ATOM 1601 N N . LYS A 1 212 ? -0.615 -27.844 -16.75 1 91.81 212 LYS A N 1
ATOM 1602 C CA . LYS A 1 212 ? 0.421 -28.875 -16.844 1 91.81 212 LYS A CA 1
ATOM 1603 C C . LYS A 1 212 ? 0.133 -29.844 -18 1 91.81 212 LYS A C 1
ATOM 1605 O O . LYS A 1 212 ? 1.034 -30.188 -18.75 1 91.81 212 LYS A O 1
ATOM 1610 N N . ARG A 1 213 ? -1.116 -30.188 -18.047 1 90.75 213 ARG A N 1
ATOM 1611 C CA . ARG A 1 213 ? -1.521 -31.094 -19.109 1 90.75 213 ARG A CA 1
ATOM 1612 C C . ARG A 1 213 ? -1.273 -30.484 -20.484 1 90.75 213 ARG A C 1
ATOM 1614 O O . ARG A 1 213 ? -0.795 -31.156 -21.406 1 90.75 213 ARG A O 1
ATOM 1621 N N . SER A 1 214 ? -1.531 -29.281 -20.594 1 89.56 214 SER A N 1
ATOM 1622 C CA . SER A 1 214 ? -1.406 -28.562 -21.859 1 89.56 214 SER A CA 1
ATOM 1623 C C . SER A 1 214 ? 0.057 -28.359 -22.234 1 89.56 214 SER A C 1
ATOM 1625 O O . SER A 1 214 ? 0.391 -28.234 -23.406 1 89.56 214 SER A O 1
ATOM 1627 N N . ALA A 1 215 ? 0.915 -28.266 -21.281 1 87.88 215 ALA A N 1
ATOM 1628 C CA . ALA A 1 215 ? 2.336 -28.016 -21.5 1 87.88 215 ALA A CA 1
ATOM 1629 C C . ALA A 1 215 ? 3.115 -29.312 -21.641 1 87.88 215 ALA A C 1
ATOM 1631 O O . ALA A 1 215 ? 4.34 -29.328 -21.516 1 87.88 215 ALA A O 1
ATOM 1632 N N . GLY A 1 216 ? 2.465 -30.375 -22.016 1 80.31 216 GLY A N 1
ATOM 1633 C CA . GLY A 1 216 ? 3.133 -31.641 -22.297 1 80.31 216 GLY A CA 1
ATOM 1634 C C . GLY A 1 216 ? 3.312 -32.5 -21.062 1 80.31 216 GLY A C 1
ATOM 1635 O O . GLY A 1 216 ? 4.215 -33.344 -21.016 1 80.31 216 GLY A O 1
ATOM 1636 N N . GLY A 1 217 ? 2.531 -32.312 -20.062 1 69.94 217 GLY A N 1
ATOM 1637 C CA . GLY A 1 217 ? 2.516 -33.188 -18.891 1 69.94 217 GLY A CA 1
ATOM 1638 C C . GLY A 1 217 ? 3.715 -32.969 -17.984 1 69.94 217 GLY A C 1
ATOM 1639 O O . GLY A 1 217 ? 4.844 -33.281 -18.359 1 69.94 217 GLY A O 1
ATOM 1640 N N . VAL A 1 218 ? 3.709 -31.859 -17.203 1 63.41 218 VAL A N 1
ATOM 1641 C CA . VAL A 1 218 ? 4.766 -31.672 -16.219 1 63.41 218 VAL A CA 1
ATOM 1642 C C . VAL A 1 218 ? 4.531 -32.594 -15.023 1 63.41 218 VAL A C 1
ATOM 1644 O O . VAL A 1 218 ? 3.4 -32.719 -14.547 1 63.41 218 VAL A O 1
ATOM 1647 N N . ARG A 1 219 ? 5.434 -33.75 -14.922 1 58.62 219 ARG A N 1
ATOM 1648 C CA . ARG A 1 219 ? 5.352 -34.594 -13.742 1 58.62 219 ARG A CA 1
ATOM 1649 C C . ARG A 1 219 ? 5.832 -33.875 -12.492 1 58.62 219 ARG A C 1
ATOM 1651 O O . ARG A 1 219 ? 6.926 -33.312 -12.484 1 58.62 219 ARG A O 1
ATOM 1658 N N . VAL A 1 220 ? 4.867 -33.25 -11.68 1 53.38 220 VAL A N 1
ATOM 1659 C CA . VAL A 1 220 ? 5.188 -32.656 -10.367 1 53.38 220 VAL A CA 1
ATOM 1660 C C . VAL A 1 220 ? 5.203 -33.781 -9.32 1 53.38 220 VAL A C 1
ATOM 1662 O 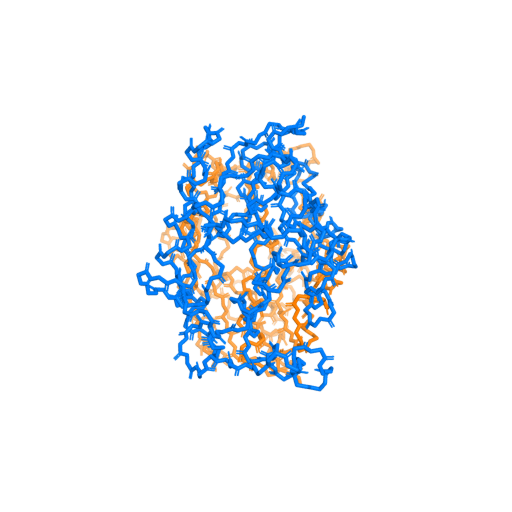O . VAL A 1 220 ? 4.395 -34.719 -9.367 1 53.38 220 VAL A O 1
ATOM 1665 N N . MET B 1 1 ? -22.125 10.547 -0.811 1 93.38 1 MET B N 1
ATOM 1666 C CA . MET B 1 1 ? -20.891 9.797 -1.022 1 93.38 1 MET B CA 1
ATOM 1667 C C . MET B 1 1 ? -20.25 9.414 0.308 1 93.38 1 MET B C 1
ATOM 1669 O O . MET B 1 1 ? -20.375 10.141 1.296 1 93.38 1 MET B O 1
ATOM 1673 N N . LYS B 1 2 ? -19.688 8.266 0.432 1 97.06 2 LYS B N 1
ATOM 1674 C CA . LYS B 1 2 ? -19.047 7.762 1.644 1 97.06 2 LYS B CA 1
ATOM 1675 C C . LYS B 1 2 ? -17.531 7.684 1.47 1 97.06 2 LYS B C 1
ATOM 1677 O O . LYS B 1 2 ? -17.031 7.367 0.385 1 97.06 2 LYS B O 1
ATOM 1682 N N . GLY B 1 3 ? -16.75 8.078 2.57 1 97.94 3 GLY B N 1
ATOM 1683 C CA . GLY B 1 3 ? -15.297 8.047 2.457 1 97.94 3 GLY B CA 1
ATOM 1684 C C . GLY B 1 3 ? -14.602 7.77 3.777 1 97.94 3 GLY B C 1
ATOM 1685 O O . GLY B 1 3 ? -15.258 7.598 4.805 1 97.94 3 GLY B O 1
ATOM 1686 N N . ILE B 1 4 ? -13.312 7.598 3.719 1 98.56 4 ILE B N 1
ATOM 1687 C CA . ILE B 1 4 ? -12.477 7.516 4.91 1 98.56 4 ILE B CA 1
ATOM 1688 C C . ILE B 1 4 ? -11.43 8.617 4.883 1 98.56 4 ILE B C 1
ATOM 1690 O O . ILE B 1 4 ? -11.133 9.18 3.824 1 98.56 4 ILE B O 1
ATOM 1694 N N . VAL B 1 5 ? -10.945 8.984 6.008 1 98.94 5 VAL B N 1
ATOM 1695 C CA . VAL B 1 5 ? -9.945 10.039 6.129 1 98.94 5 VAL B CA 1
ATOM 1696 C C . VAL B 1 5 ? -8.641 9.461 6.652 1 98.94 5 VAL B C 1
ATOM 1698 O O . VAL B 1 5 ? -8.617 8.781 7.68 1 98.94 5 VAL B O 1
ATOM 1701 N N . LEU B 1 6 ? -7.613 9.609 5.887 1 98.94 6 LEU B N 1
ATOM 1702 C CA . LEU B 1 6 ? -6.285 9.398 6.445 1 98.94 6 LEU B CA 1
ATOM 1703 C C . LEU B 1 6 ? -5.922 10.523 7.414 1 98.94 6 LEU B C 1
ATOM 1705 O O . LEU B 1 6 ? -5.672 11.656 6.996 1 98.94 6 LEU B O 1
ATOM 1709 N N . LEU B 1 7 ? -5.875 10.148 8.672 1 98.88 7 LEU B N 1
ATOM 1710 C CA . LEU B 1 7 ? -5.762 11.172 9.703 1 98.88 7 LEU B CA 1
ATOM 1711 C C . LEU B 1 7 ? -4.484 10.977 10.516 1 98.88 7 LEU B C 1
ATOM 1713 O O . LEU B 1 7 ? -4.32 9.961 11.195 1 98.88 7 LEU B O 1
ATOM 1717 N N . SER B 1 8 ? -3.588 11.891 10.453 1 97.44 8 SER B N 1
ATOM 1718 C CA . SER B 1 8 ? -2.348 11.828 11.219 1 97.44 8 SER B CA 1
ATOM 1719 C C . SER B 1 8 ? -2.463 12.609 12.523 1 97.44 8 SER B C 1
ATOM 1721 O O . SER B 1 8 ? -1.64 12.445 13.43 1 97.44 8 SER B O 1
ATOM 1723 N N . GLY B 1 9 ? -3.453 13.492 12.57 1 96.75 9 GLY B N 1
ATOM 1724 C CA . GLY B 1 9 ? -3.543 14.391 13.703 1 96.75 9 GLY B CA 1
ATOM 1725 C C . GLY B 1 9 ? -2.896 15.742 13.453 1 96.75 9 GLY B C 1
ATOM 1726 O O . GLY B 1 9 ? -3.059 16.672 14.242 1 96.75 9 GLY B O 1
ATOM 1727 N N . GLY B 1 10 ? -2.213 15.875 12.383 1 97.06 10 GLY B N 1
ATOM 1728 C CA . GLY B 1 10 ? -1.574 17.125 12.023 1 97.06 10 GLY B CA 1
ATOM 1729 C C . GLY B 1 10 ? -2.512 18.094 11.328 1 97.06 10 GLY B C 1
ATOM 1730 O O . GLY B 1 10 ? -3.68 17.781 11.094 1 97.06 10 GLY B O 1
ATOM 1731 N N . LEU B 1 11 ? -1.981 19.234 10.977 1 97.06 11 LEU B N 1
ATOM 1732 C CA . LEU B 1 11 ? -2.754 20.359 10.453 1 97.06 11 LEU B CA 1
ATOM 1733 C C . LEU B 1 11 ? -3.498 19.953 9.18 1 97.06 11 LEU B C 1
ATOM 1735 O O . LEU B 1 11 ? -4.723 20.078 9.109 1 97.06 11 LEU B O 1
ATOM 1739 N N . ASP B 1 12 ? -2.805 19.406 8.195 1 97.94 12 ASP B N 1
ATOM 1740 C CA . ASP B 1 12 ? -3.363 19.172 6.867 1 97.94 12 ASP B CA 1
ATOM 1741 C C . ASP B 1 12 ? -4.48 18.141 6.918 1 97.94 12 ASP B C 1
ATOM 1743 O O . ASP B 1 12 ? -5.566 18.359 6.383 1 97.94 12 ASP B O 1
ATOM 1747 N N . SER B 1 13 ? -4.23 17.047 7.594 1 98.62 13 SER B N 1
ATOM 1748 C CA . SER B 1 13 ? -5.23 15.992 7.68 1 98.62 13 SER B CA 1
ATOM 1749 C C . SER B 1 13 ? -6.41 16.406 8.555 1 98.62 13 SER B C 1
ATOM 1751 O O . SER B 1 13 ? -7.551 16.031 8.289 1 98.62 13 SER B O 1
ATOM 1753 N N . ALA B 1 14 ? -6.16 17.172 9.578 1 98.62 14 ALA B N 1
ATOM 1754 C CA . ALA B 1 14 ? -7.23 17.641 10.453 1 98.62 14 ALA B CA 1
ATOM 1755 C C . ALA B 1 14 ? -8.188 18.547 9.695 1 98.62 14 ALA B C 1
ATOM 1757 O O . ALA B 1 14 ? -9.414 18.438 9.836 1 98.62 14 ALA B O 1
ATOM 1758 N N . VAL B 1 15 ? -7.645 19.453 8.938 1 98.69 15 VAL B N 1
ATOM 1759 C CA . VAL B 1 15 ? -8.484 20.359 8.156 1 98.69 15 VAL B CA 1
ATOM 1760 C C . VAL B 1 15 ? -9.258 19.562 7.105 1 98.69 15 VAL B C 1
ATOM 1762 O O . VAL B 1 15 ? -10.438 19.844 6.852 1 98.69 15 VAL B O 1
ATOM 1765 N N . CYS B 1 16 ? -8.648 18.594 6.539 1 98.88 16 CYS B N 1
ATOM 1766 C CA . CYS B 1 16 ? -9.336 17.734 5.582 1 98.88 16 CYS B CA 1
ATOM 1767 C C . CYS B 1 16 ? -10.477 16.984 6.246 1 98.88 16 CYS B C 1
ATOM 1769 O O . CYS B 1 16 ? -11.547 16.812 5.648 1 98.88 16 CYS B O 1
ATOM 1771 N N . LEU B 1 17 ? -10.266 16.516 7.473 1 98.88 17 LEU B N 1
ATOM 1772 C CA . LEU B 1 17 ? -11.352 15.875 8.219 1 98.88 17 LEU B CA 1
ATOM 1773 C C . LEU B 1 17 ? -12.5 16.859 8.445 1 98.88 17 LEU B C 1
ATOM 1775 O O . LEU B 1 17 ? -13.656 16.547 8.156 1 98.88 17 LEU B O 1
ATOM 1779 N N . ALA B 1 18 ? -12.164 18.047 8.914 1 98.75 18 ALA B N 1
ATOM 1780 C CA . ALA B 1 18 ? -13.172 19.047 9.211 1 98.75 18 ALA B CA 1
ATOM 1781 C C . ALA B 1 18 ? -13.992 19.406 7.973 1 98.75 18 ALA B C 1
ATOM 1783 O O . ALA B 1 18 ? -15.211 19.578 8.055 1 98.75 18 ALA B O 1
ATOM 1784 N N . PHE B 1 19 ? -13.297 19.516 6.883 1 98.62 19 PHE B N 1
ATOM 1785 C CA . PHE B 1 19 ? -13.992 19.797 5.633 1 98.62 19 PHE B CA 1
ATOM 1786 C C . PHE B 1 19 ? -14.789 18.594 5.168 1 98.62 19 PHE B C 1
ATOM 1788 O O . PHE B 1 19 ? -15.93 18.719 4.727 1 98.62 19 PHE B O 1
ATOM 1795 N N . GLY B 1 20 ? -14.164 17.438 5.25 1 98.38 20 GLY B N 1
ATOM 1796 C CA . GLY B 1 20 ? -14.742 16.203 4.77 1 98.38 20 GLY B CA 1
ATOM 1797 C C . GLY B 1 20 ? -16.078 15.875 5.414 1 98.38 20 GLY B C 1
ATOM 1798 O O . GLY B 1 20 ? -17.016 15.438 4.738 1 98.38 20 GLY B O 1
ATOM 1799 N N . VAL B 1 21 ? -16.219 16.109 6.699 1 98.25 21 VAL B N 1
ATOM 1800 C CA . VAL B 1 21 ? -17.438 15.75 7.422 1 98.25 21 VAL B CA 1
ATOM 1801 C C . VAL B 1 21 ? -18.594 16.625 6.949 1 98.25 21 VAL B C 1
ATOM 1803 O O . VAL B 1 21 ? -19.75 16.297 7.184 1 98.25 21 VAL B O 1
ATOM 1806 N N . ARG B 1 22 ? -18.297 17.734 6.281 1 97.31 22 ARG B N 1
ATOM 1807 C CA . ARG B 1 22 ? -19.328 18.609 5.742 1 97.31 22 ARG B CA 1
ATOM 1808 C C . ARG B 1 22 ? -19.688 18.219 4.312 1 97.31 22 ARG B C 1
ATOM 1810 O O . ARG B 1 22 ? -20.781 18.562 3.83 1 97.31 22 ARG B O 1
ATOM 1817 N N . SER B 1 23 ? -18.828 17.531 3.711 1 96.12 23 S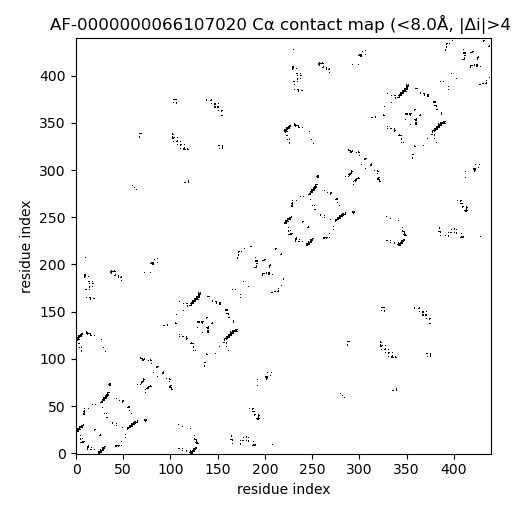ER B N 1
ATOM 1818 C CA . SER B 1 23 ? -18.953 17.312 2.275 1 96.12 23 SER B CA 1
ATOM 1819 C C . SER B 1 23 ? -19.438 15.891 1.981 1 96.12 23 SER B C 1
ATOM 1821 O O . SER B 1 23 ? -20.031 15.633 0.937 1 96.12 23 SER B O 1
ATOM 1823 N N . LEU B 1 24 ? -19.094 14.93 2.838 1 97.06 24 LEU B N 1
ATOM 1824 C CA . LEU B 1 24 ? -19.453 13.531 2.623 1 97.06 24 LEU B CA 1
ATOM 1825 C C . LEU B 1 24 ? -19.656 12.812 3.953 1 97.06 24 LEU B C 1
ATOM 1827 O O . LEU B 1 24 ? -19.469 13.406 5.02 1 97.06 24 LEU B O 1
ATOM 1831 N N . GLU B 1 25 ? -20.203 11.594 3.857 1 98.25 25 GLU B N 1
ATOM 1832 C CA . GLU B 1 25 ? -20.281 10.719 5.023 1 98.25 25 GLU B CA 1
ATOM 1833 C C . GLU B 1 25 ? -18.922 10.062 5.305 1 98.25 25 GLU B C 1
ATOM 1835 O O . GLU B 1 25 ? -18.469 9.227 4.531 1 98.25 25 GLU B O 1
ATOM 1840 N N . VAL B 1 26 ? -18.359 10.461 6.359 1 98.69 26 VAL B N 1
ATOM 1841 C CA . VAL B 1 26 ? -17.078 9.875 6.727 1 98.69 26 VAL B CA 1
ATOM 1842 C C . VAL B 1 26 ? -17.297 8.641 7.59 1 98.69 26 VAL B C 1
ATOM 1844 O O . VAL B 1 26 ? -17.828 8.734 8.695 1 98.69 26 VAL B O 1
ATOM 1847 N N . ALA B 1 27 ? -16.812 7.52 7.094 1 98.44 27 ALA B N 1
ATOM 1848 C CA . ALA B 1 27 ? -17.078 6.242 7.762 1 98.44 27 ALA B CA 1
ATOM 1849 C C . ALA B 1 27 ? -15.969 5.922 8.766 1 98.44 27 ALA B C 1
ATOM 1851 O O . ALA B 1 27 ? -16.203 5.215 9.75 1 98.44 27 ALA B O 1
ATOM 1852 N N . LEU B 1 28 ? -14.789 6.41 8.539 1 98.75 28 LEU B N 1
ATOM 1853 C CA . LEU B 1 28 ? -13.633 5.973 9.312 1 98.75 28 LEU B CA 1
ATOM 1854 C C . LEU B 1 28 ? -12.508 7 9.227 1 98.75 28 LEU B C 1
ATOM 1856 O O . LEU B 1 28 ? -12.234 7.547 8.156 1 98.75 28 LEU B O 1
ATOM 1860 N N . CYS B 1 29 ? -11.953 7.324 10.328 1 98.94 29 CYS B N 1
ATOM 1861 C CA . CYS B 1 29 ? -10.633 7.945 10.383 1 98.94 29 CYS B CA 1
ATOM 1862 C C . CYS B 1 29 ? -9.547 6.895 10.578 1 98.94 29 CYS B C 1
ATOM 1864 O O . CYS B 1 29 ? -9.586 6.129 11.547 1 98.94 29 CYS B O 1
ATOM 1866 N N . LEU B 1 30 ? -8.617 6.863 9.672 1 98.94 30 LEU B N 1
ATOM 1867 C CA . LEU B 1 30 ? -7.551 5.867 9.688 1 98.94 30 LEU B CA 1
ATOM 1868 C C . LEU B 1 30 ? -6.203 6.52 9.977 1 98.94 30 LEU B C 1
ATOM 1870 O O . LEU B 1 30 ? -5.805 7.461 9.281 1 98.94 30 LEU B O 1
ATOM 1874 N N . THR B 1 31 ? -5.539 6.039 11.008 1 98.88 31 THR B N 1
ATOM 1875 C CA . THR B 1 31 ? -4.215 6.527 11.375 1 98.88 31 THR B CA 1
ATOM 1876 C C . THR B 1 31 ? -3.18 5.41 11.266 1 98.88 31 THR B C 1
ATOM 1878 O O . THR B 1 31 ? -3.406 4.297 11.75 1 98.88 31 THR B O 1
ATOM 1881 N N . ALA B 1 32 ? -2.104 5.727 10.594 1 98.06 32 ALA B N 1
ATOM 1882 C CA . ALA B 1 32 ? -1.045 4.734 10.43 1 98.06 32 ALA B CA 1
ATOM 1883 C C . ALA B 1 32 ? -0.006 4.852 11.539 1 98.06 32 ALA B C 1
ATOM 1885 O O . ALA B 1 32 ? 0.41 5.953 11.898 1 98.06 32 ALA B O 1
ATOM 1886 N N . ASP B 1 33 ? 0.328 3.754 12.117 1 97.75 33 ASP B N 1
ATOM 1887 C CA . ASP B 1 33 ? 1.472 3.609 13.016 1 97.75 33 ASP B CA 1
ATOM 1888 C C . ASP B 1 33 ? 2.592 2.811 12.352 1 97.75 33 ASP B C 1
ATOM 1890 O O . ASP B 1 33 ? 2.531 1.58 12.289 1 97.75 33 ASP B O 1
ATOM 1894 N N . TYR B 1 34 ? 3.576 3.51 11.859 1 95 34 TYR B N 1
ATOM 1895 C CA . TYR B 1 34 ? 4.668 2.824 11.18 1 95 34 TYR B CA 1
ATOM 1896 C C . TYR B 1 34 ? 5.98 2.998 11.938 1 95 34 TYR B C 1
ATOM 1898 O O . TYR B 1 34 ? 7.062 2.84 11.367 1 95 34 TYR B O 1
ATOM 1906 N N . GLY B 1 35 ? 5.859 3.393 13.188 1 92.81 35 GLY B N 1
ATOM 1907 C CA . GLY B 1 35 ? 7.016 3.486 14.062 1 92.81 35 GLY B CA 1
ATOM 1908 C C . GLY B 1 35 ? 7.641 4.867 14.078 1 92.81 35 GLY B C 1
ATOM 1909 O O . GLY B 1 35 ? 8.766 5.039 14.547 1 92.81 35 GLY B O 1
ATOM 1910 N N . GLN B 1 36 ? 6.938 5.844 13.562 1 92.69 36 GLN B N 1
ATOM 1911 C CA . GLN B 1 36 ? 7.449 7.207 13.57 1 92.69 36 GLN B CA 1
ATOM 1912 C C . GLN B 1 36 ? 7.594 7.738 14.992 1 92.69 36 GLN B C 1
ATOM 1914 O O . GLN B 1 36 ? 6.84 7.344 15.883 1 92.69 36 GLN B O 1
ATOM 1919 N N . LEU B 1 37 ? 8.453 8.703 15.156 1 91.69 37 LEU B N 1
ATOM 1920 C CA . LEU B 1 37 ? 8.805 9.242 16.469 1 91.69 37 LEU B CA 1
ATOM 1921 C C . LEU B 1 37 ? 7.57 9.773 17.188 1 91.69 37 LEU B C 1
ATOM 1923 O O . LEU B 1 37 ? 7.414 9.578 18.391 1 91.69 37 LEU B O 1
ATOM 1927 N N . ALA B 1 38 ? 6.672 10.391 16.453 1 94.06 38 ALA B N 1
ATOM 1928 C CA . ALA B 1 38 ? 5.527 11.086 17.047 1 94.06 38 ALA B CA 1
ATOM 1929 C C . ALA B 1 38 ? 4.293 10.18 17.062 1 94.06 38 ALA B C 1
ATOM 1931 O O . ALA B 1 38 ? 3.172 10.664 17.234 1 94.06 38 ALA B O 1
ATOM 1932 N N . ALA B 1 39 ? 4.477 8.922 16.875 1 95.62 39 ALA B N 1
ATOM 1933 C CA . ALA B 1 39 ? 3.35 8.008 16.703 1 95.62 39 ALA B CA 1
ATOM 1934 C C . ALA B 1 39 ? 2.344 8.148 17.828 1 95.62 39 ALA B C 1
ATOM 1936 O O . ALA B 1 39 ? 1.144 8.312 17.594 1 95.62 39 ALA B O 1
ATOM 1937 N N . GLY B 1 40 ? 2.814 8.094 19.047 1 96.94 40 GLY B N 1
ATOM 1938 C CA . GLY B 1 40 ? 1.926 8.188 20.203 1 96.94 40 GLY B CA 1
ATOM 1939 C C . GLY B 1 40 ? 1.09 9.453 20.203 1 96.94 40 GLY B C 1
ATOM 1940 O O . GLY B 1 40 ? -0.125 9.398 20.406 1 96.94 40 GLY B O 1
ATOM 1941 N N . ARG B 1 41 ? 1.671 10.578 19.984 1 97.25 41 ARG B N 1
ATOM 1942 C CA . ARG B 1 41 ? 0.99 11.867 19.984 1 97.25 41 ARG B CA 1
ATOM 1943 C C . ARG B 1 41 ? 0.048 11.984 18.797 1 97.25 41 ARG B C 1
ATOM 1945 O O . ARG B 1 41 ? -1.059 12.516 18.922 1 97.25 41 ARG B O 1
ATOM 1952 N N . GLU B 1 42 ? 0.513 11.531 17.688 1 97.62 42 GLU B N 1
ATOM 1953 C CA . GLU B 1 42 ? -0.301 11.57 16.469 1 97.62 42 GLU B CA 1
ATOM 1954 C C . GLU B 1 42 ? -1.568 10.734 16.641 1 97.62 42 GLU B C 1
ATOM 1956 O O . GLU B 1 42 ? -2.662 11.188 16.297 1 97.62 42 GLU B O 1
ATOM 1961 N N . ILE B 1 43 ? -1.398 9.562 17.141 1 98.56 43 ILE B N 1
ATOM 1962 C CA . ILE B 1 43 ? -2.525 8.656 17.359 1 98.56 43 ILE B CA 1
ATOM 1963 C C . ILE B 1 43 ? -3.508 9.281 18.344 1 98.56 43 ILE B C 1
ATOM 1965 O O . ILE B 1 43 ? -4.719 9.273 18.109 1 98.56 43 ILE B O 1
ATOM 1969 N N . ALA B 1 44 ? -2.998 9.828 19.422 1 98.44 44 ALA B N 1
ATOM 1970 C CA . ALA B 1 44 ? -3.852 10.477 20.422 1 98.44 44 ALA B CA 1
ATOM 1971 C C . ALA B 1 44 ? -4.609 11.656 19.812 1 98.44 44 ALA B C 1
ATOM 1973 O O . ALA B 1 44 ? -5.809 11.812 20.047 1 98.44 44 ALA B O 1
ATOM 1974 N N . ALA B 1 45 ? -3.885 12.469 19.094 1 98.44 45 ALA B N 1
ATOM 1975 C CA . ALA B 1 45 ? -4.5 13.617 18.438 1 98.44 45 ALA B CA 1
ATOM 1976 C C . ALA B 1 45 ? -5.578 13.188 17.453 1 98.44 45 ALA B C 1
ATOM 1978 O O . ALA B 1 45 ? -6.684 13.734 17.438 1 98.44 45 ALA B O 1
ATOM 1979 N N . ALA B 1 46 ? -5.27 12.203 16.641 1 98.81 46 ALA B N 1
ATOM 1980 C CA . ALA B 1 46 ? -6.211 11.703 15.641 1 98.81 46 ALA B CA 1
ATOM 1981 C C . ALA B 1 46 ? -7.457 11.125 16.312 1 98.81 46 ALA B C 1
ATOM 1983 O O . ALA B 1 46 ? -8.578 11.352 15.852 1 98.81 46 ALA B O 1
ATOM 1984 N N . ALA B 1 47 ? -7.25 10.367 17.344 1 98.81 47 ALA B N 1
ATOM 1985 C CA . ALA B 1 47 ? -8.367 9.805 18.094 1 98.81 47 ALA B CA 1
ATOM 1986 C C . ALA B 1 47 ? -9.266 10.906 18.641 1 98.81 47 ALA B C 1
ATOM 1988 O O . ALA B 1 47 ? -10.492 10.812 18.562 1 98.81 47 ALA B O 1
ATOM 1989 N N . ALA B 1 48 ? -8.672 11.914 19.25 1 98.81 48 ALA B N 1
ATOM 1990 C CA . ALA B 1 48 ? -9.43 13.023 19.828 1 98.81 48 ALA B CA 1
ATOM 1991 C C . ALA B 1 48 ? -10.211 13.766 18.75 1 98.81 48 ALA B C 1
ATOM 1993 O O . ALA B 1 48 ? -11.383 14.117 18.953 1 98.81 48 ALA B O 1
ATOM 1994 N N . LEU B 1 49 ? -9.547 14.008 17.641 1 98.88 49 LEU B N 1
ATOM 1995 C CA . LEU B 1 49 ? -10.211 14.672 16.516 1 98.88 49 LEU B CA 1
ATOM 1996 C C . LEU B 1 49 ? -11.383 13.844 16 1 98.88 49 LEU B C 1
ATOM 1998 O O . LEU B 1 49 ? -12.469 14.375 15.766 1 98.88 49 LEU B O 1
ATOM 2002 N N . SER B 1 50 ? -11.148 12.586 15.805 1 98.88 50 SER B N 1
ATOM 2003 C CA . SER B 1 50 ? -12.211 11.695 15.352 1 98.88 50 SER B CA 1
ATOM 2004 C C . SER B 1 50 ? -13.406 11.734 16.312 1 98.88 50 SER B C 1
ATOM 2006 O O . SER B 1 50 ? -14.555 11.812 15.867 1 98.88 50 SER B O 1
ATOM 2008 N N . ALA B 1 51 ? -13.125 11.656 17.609 1 98.81 51 ALA B N 1
ATOM 2009 C CA . ALA B 1 51 ? -14.172 11.703 18.625 1 98.81 51 ALA B CA 1
ATOM 2010 C C . ALA B 1 51 ? -14.953 13.008 18.547 1 98.81 51 ALA B C 1
ATOM 2012 O O . ALA B 1 51 ? -16.188 13.016 18.656 1 98.81 51 ALA B O 1
ATOM 2013 N N . HIS B 1 52 ? -14.242 14.094 18.391 1 98.75 52 HIS B N 1
ATOM 2014 C CA . HIS B 1 52 ? -14.867 15.406 18.297 1 98.75 52 HIS B CA 1
ATOM 2015 C C . HIS B 1 52 ? -15.922 15.438 17.188 1 98.75 52 HIS B C 1
ATOM 2017 O O . HIS B 1 52 ? -16.984 16.016 17.344 1 98.75 52 HIS B O 1
ATOM 2023 N N . TYR B 1 53 ? -15.68 14.773 16.078 1 98.69 53 TYR B N 1
ATOM 2024 C CA . TYR B 1 53 ? -16.562 14.82 14.914 1 98.69 53 TYR B CA 1
ATOM 2025 C C . TYR B 1 53 ? -17.484 13.602 14.883 1 98.69 53 TYR B C 1
ATOM 2027 O O . TYR B 1 53 ? -18.266 13.438 13.945 1 98.69 53 TYR B O 1
ATOM 2035 N N . GLY B 1 54 ? -17.328 12.719 15.82 1 98.5 54 GLY B N 1
ATOM 2036 C CA . GLY B 1 54 ? -18.203 11.57 15.945 1 98.5 54 GLY B CA 1
ATOM 2037 C C . GLY B 1 54 ? -17.906 10.477 14.938 1 98.5 54 GLY B C 1
ATOM 2038 O O . GLY B 1 54 ? -18.828 9.82 14.445 1 98.5 54 GLY B O 1
ATOM 2039 N N . ILE B 1 55 ? -16.688 10.352 14.578 1 98.75 55 ILE B N 1
ATOM 2040 C CA . ILE B 1 55 ? -16.297 9.383 13.555 1 98.75 55 ILE B CA 1
ATOM 2041 C C . ILE B 1 55 ? -15.484 8.258 14.195 1 98.75 55 ILE B C 1
ATOM 2043 O O . ILE B 1 55 ? -14.648 8.508 15.062 1 98.75 55 ILE B O 1
ATOM 2047 N N . ARG B 1 56 ? -15.68 7 13.773 1 98.5 56 ARG B N 1
ATOM 2048 C CA . ARG B 1 56 ? -14.867 5.867 14.211 1 98.5 56 ARG B CA 1
ATOM 2049 C C . ARG B 1 56 ? -13.398 6.074 13.859 1 98.5 56 ARG B C 1
ATOM 2051 O O . ARG B 1 56 ? -13.078 6.559 12.773 1 98.5 56 ARG B O 1
ATOM 2058 N N . HIS B 1 57 ? -12.531 5.746 14.789 1 98.81 57 HIS B N 1
ATOM 2059 C CA . HIS B 1 57 ? -11.094 5.848 14.594 1 98.81 57 HIS B CA 1
ATOM 2060 C C . HIS B 1 57 ? -10.438 4.473 14.609 1 98.81 57 HIS B C 1
ATOM 2062 O O . HIS B 1 57 ? -10.773 3.627 15.438 1 98.81 57 HIS B O 1
ATOM 2068 N N . GLN B 1 58 ? -9.531 4.242 13.664 1 98.69 58 GLN B N 1
ATOM 2069 C CA . GLN B 1 58 ? -8.781 2.998 13.57 1 98.69 58 GLN B CA 1
ATOM 2070 C C . GLN B 1 58 ? -7.293 3.27 13.344 1 98.69 58 GLN B C 1
ATOM 2072 O O . GLN B 1 58 ? -6.93 4.109 12.523 1 98.69 58 GLN B O 1
ATOM 2077 N N . VAL B 1 59 ? -6.508 2.605 14.188 1 98.69 59 VAL B N 1
ATOM 2078 C CA . VAL B 1 59 ? -5.066 2.643 13.969 1 98.69 59 VAL B CA 1
ATOM 2079 C C . VAL B 1 59 ? -4.629 1.401 13.195 1 98.69 59 VAL B C 1
ATOM 2081 O O . VAL B 1 59 ? -5.027 0.283 13.523 1 98.69 59 VAL B O 1
ATOM 2084 N N . VAL B 1 60 ? -3.9 1.571 12.164 1 98.31 60 VAL B N 1
ATOM 2085 C CA . VAL B 1 60 ? -3.303 0.453 11.438 1 98.31 60 VAL B CA 1
ATOM 2086 C C . VAL B 1 60 ? -1.795 0.429 11.68 1 98.31 60 VAL B C 1
ATOM 2088 O O . VAL B 1 60 ? -1.108 1.429 11.453 1 98.31 60 VAL B O 1
ATOM 2091 N N . GLU B 1 61 ? -1.299 -0.69 12.094 1 97.31 61 GLU B N 1
ATOM 2092 C CA . GLU B 1 61 ? 0.123 -0.84 12.391 1 97.31 61 GLU B CA 1
ATOM 2093 C C . GLU B 1 61 ? 0.882 -1.384 11.188 1 97.31 61 GLU B C 1
ATOM 2095 O O . GLU B 1 61 ? 0.436 -2.336 10.539 1 97.31 61 GLU B O 1
ATOM 2100 N N . LEU B 1 62 ? 1.957 -0.747 10.883 1 97.25 62 LEU B N 1
ATOM 2101 C CA . LEU B 1 62 ? 2.834 -1.123 9.781 1 97.25 62 LEU B CA 1
ATOM 2102 C C . LEU B 1 62 ? 4.281 -1.233 10.25 1 97.25 62 LEU B C 1
ATOM 2104 O O . LEU B 1 62 ? 5.152 -0.509 9.766 1 97.25 62 LEU B O 1
ATOM 2108 N N . PRO B 1 63 ? 4.551 -2.166 11.062 1 94.75 63 PRO B N 1
ATOM 2109 C CA . PRO B 1 63 ? 5.848 -2.219 11.742 1 94.75 63 PRO B CA 1
ATOM 2110 C C . PRO B 1 63 ? 7.008 -2.471 10.781 1 94.75 63 PRO B C 1
ATOM 2112 O O . PRO B 1 63 ? 8.141 -2.078 11.062 1 94.75 63 PRO B O 1
ATOM 2115 N N . PHE B 1 64 ? 6.793 -3.074 9.68 1 95.38 64 PHE B N 1
ATOM 2116 C CA . PHE B 1 64 ? 7.863 -3.371 8.742 1 95.38 64 PHE B CA 1
ATOM 2117 C C . PHE B 1 64 ? 8.508 -2.088 8.234 1 95.38 64 PHE B C 1
ATOM 2119 O O . PHE B 1 64 ? 9.695 -2.078 7.879 1 95.38 64 PHE B O 1
ATOM 2126 N N . LEU B 1 65 ? 7.77 -1.044 8.18 1 95.25 65 LEU B N 1
ATOM 2127 C CA . LEU B 1 65 ? 8.32 0.211 7.676 1 95.25 65 LEU B CA 1
ATOM 2128 C C . LEU B 1 65 ? 9.398 0.742 8.609 1 95.25 65 LEU B C 1
ATOM 2130 O O . LEU B 1 65 ? 10.391 1.314 8.156 1 95.25 65 LEU B O 1
ATOM 2134 N N . ARG B 1 66 ? 9.148 0.581 9.883 1 91.19 66 ARG B N 1
ATOM 2135 C CA . ARG B 1 66 ? 10.156 0.982 10.859 1 91.19 66 ARG B CA 1
ATOM 2136 C C . ARG B 1 66 ? 11.453 0.198 10.664 1 91.19 66 ARG B C 1
ATOM 2138 O O . ARG B 1 66 ? 12.547 0.732 10.859 1 91.19 66 ARG B O 1
ATOM 2145 N N . GLU B 1 67 ? 11.352 -1.021 10.211 1 91.12 67 GLU B N 1
ATOM 2146 C CA . GLU B 1 67 ? 12.492 -1.917 10.062 1 91.12 67 GLU B CA 1
ATOM 2147 C C . GLU B 1 67 ? 13.336 -1.545 8.844 1 91.12 67 GLU B C 1
ATOM 2149 O O . GLU B 1 67 ? 14.555 -1.732 8.836 1 91.12 67 GLU B O 1
ATOM 2154 N N . ILE B 1 68 ? 12.703 -0.984 7.879 1 90.75 68 ILE B N 1
ATOM 2155 C CA . ILE B 1 68 ? 13.43 -0.797 6.629 1 90.75 68 ILE B CA 1
ATOM 2156 C C . ILE B 1 68 ? 13.75 0.683 6.438 1 90.75 68 ILE B C 1
ATOM 2158 O O . ILE B 1 68 ? 14.562 1.042 5.574 1 90.75 68 ILE B O 1
ATOM 2162 N N . ASP B 1 69 ? 13.078 1.506 7.191 1 84.5 69 ASP B N 1
ATOM 2163 C CA . ASP B 1 69 ? 13.211 2.951 7.02 1 84.5 69 ASP B CA 1
ATOM 2164 C C . ASP B 1 69 ? 14.461 3.475 7.715 1 84.5 69 ASP B C 1
ATOM 2166 O O . ASP B 1 69 ? 14.773 3.072 8.836 1 84.5 69 ASP B O 1
ATOM 2170 N N . CYS B 1 70 ? 15.156 4.309 7.086 1 80.81 70 CYS B N 1
ATOM 2171 C CA . CYS B 1 70 ? 16.328 4.945 7.672 1 80.81 70 CYS B CA 1
ATOM 2172 C C . CYS B 1 70 ? 16.141 6.457 7.758 1 80.81 70 CYS B C 1
ATOM 2174 O O . CYS B 1 70 ? 17.109 7.195 7.906 1 80.81 70 CYS B O 1
ATOM 2176 N N . SER B 1 71 ? 14.945 6.891 7.703 1 82.88 71 SER B N 1
ATOM 2177 C CA . SER B 1 71 ? 14.672 8.328 7.746 1 82.88 71 SER B CA 1
ATOM 2178 C C . SER B 1 71 ? 14.734 8.859 9.172 1 82.88 71 SER B C 1
ATOM 2180 O O . SER B 1 71 ? 14.742 8.078 10.133 1 82.88 71 SER B O 1
ATOM 2182 N N . ALA B 1 72 ? 14.656 10.188 9.281 1 82.31 72 ALA B N 1
ATOM 2183 C CA . ALA B 1 72 ? 14.68 10.852 10.586 1 82.31 72 ALA B CA 1
ATOM 2184 C C . ALA B 1 72 ? 13.367 10.641 11.328 1 82.31 72 ALA B C 1
ATOM 2186 O O . ALA B 1 72 ? 13.312 10.773 12.555 1 82.31 72 ALA B O 1
ATOM 2187 N N . LEU B 1 73 ? 12.406 10.336 10.641 1 84.25 73 LEU B N 1
ATOM 2188 C CA . LEU B 1 73 ? 11.086 10.234 11.242 1 84.25 73 LEU B CA 1
ATOM 2189 C C . LEU B 1 73 ? 10.961 8.961 12.07 1 84.25 73 LEU B C 1
ATOM 2191 O O . LEU B 1 73 ? 10.047 8.828 12.883 1 84.25 73 LEU B O 1
ATOM 2195 N N . THR B 1 74 ? 11.844 8 11.82 1 82.38 74 THR B N 1
ATOM 2196 C CA . THR B 1 74 ? 11.789 6.766 12.594 1 82.38 74 THR B CA 1
ATOM 2197 C C . THR B 1 74 ? 13 6.648 13.516 1 82.38 74 THR B C 1
ATOM 2199 O O . THR B 1 74 ? 13.281 5.574 14.047 1 82.38 74 THR B O 1
ATOM 2202 N N . GLY B 1 75 ? 13.727 7.699 13.703 1 75.75 75 GLY B N 1
ATOM 2203 C CA . GLY B 1 75 ? 14.734 7.832 14.75 1 75.75 75 GLY B CA 1
ATOM 2204 C C . GLY B 1 75 ? 16.109 7.383 14.312 1 75.75 75 GLY B C 1
ATOM 2205 O O . GLY B 1 75 ? 17.031 7.312 15.133 1 75.75 75 GLY B O 1
ATOM 2206 N N . ARG B 1 76 ? 16.312 7.074 13.047 1 75.62 76 ARG B N 1
ATOM 2207 C CA . ARG B 1 76 ? 17.609 6.559 12.625 1 75.62 76 ARG B CA 1
ATOM 2208 C C . ARG B 1 76 ? 18.562 7.695 12.266 1 75.62 76 ARG B C 1
ATOM 2210 O O . ARG B 1 76 ? 19.781 7.527 12.305 1 75.62 76 ARG B O 1
ATOM 2217 N N . LEU B 1 77 ? 17.875 8.812 12.047 1 79.5 77 LEU B N 1
ATOM 2218 C CA . LEU B 1 77 ? 18.641 10.031 11.773 1 79.5 77 LEU B CA 1
ATOM 2219 C C . LEU B 1 77 ? 18.141 11.188 12.625 1 79.5 77 LEU B C 1
ATOM 2221 O O . LEU B 1 77 ? 17 11.156 13.109 1 79.5 77 LEU B O 1
ATOM 2225 N N . GLY B 1 78 ? 18.984 12.125 12.812 1 82.25 78 GLY B N 1
ATOM 2226 C CA . GLY B 1 78 ? 18.547 13.328 13.508 1 82.25 78 GLY B CA 1
ATOM 2227 C C . GLY B 1 78 ? 17.516 14.125 12.734 1 82.25 78 GLY B C 1
ATOM 2228 O O . GLY B 1 78 ? 17.609 14.234 11.508 1 82.25 78 GLY B O 1
ATOM 2229 N N . LEU B 1 79 ? 16.562 14.656 13.469 1 84.88 79 LEU B N 1
ATOM 2230 C CA . LEU B 1 79 ? 15.539 15.484 12.844 1 84.88 79 LEU B CA 1
ATOM 2231 C C . LEU B 1 79 ? 16.109 16.844 12.43 1 84.88 79 LEU B C 1
ATOM 2233 O O . LEU B 1 79 ? 16.891 17.438 13.172 1 84.88 79 LEU B O 1
ATOM 2237 N N . PRO B 1 80 ? 15.742 17.266 11.234 1 83.38 80 PRO B N 1
ATOM 2238 C CA . PRO B 1 80 ? 16.219 18.594 10.836 1 83.38 80 PRO B CA 1
ATOM 2239 C C . PRO B 1 80 ? 15.609 19.719 11.672 1 83.38 80 PRO B C 1
ATOM 2241 O O . PRO B 1 80 ? 14.438 19.641 12.055 1 83.38 80 PRO B O 1
ATOM 2244 N N . GLU B 1 81 ? 16.422 20.672 11.992 1 83.88 81 GLU B N 1
ATOM 2245 C CA . GLU B 1 81 ? 16 21.875 12.703 1 83.88 81 GLU B CA 1
ATOM 2246 C C . GLU B 1 81 ? 16.438 23.141 11.953 1 83.88 81 GLU B C 1
ATOM 2248 O O . GLU B 1 81 ? 17.297 23.891 12.422 1 83.88 81 GLU B O 1
ATOM 2253 N N . PRO B 1 82 ? 15.734 23.375 10.852 1 81.5 82 PRO B N 1
ATOM 2254 C CA . PRO B 1 82 ? 16.156 24.531 10.047 1 81.5 82 PRO B CA 1
ATOM 2255 C C . PRO B 1 82 ? 15.805 25.859 10.695 1 81.5 82 PRO B C 1
ATOM 2257 O O . PRO B 1 82 ? 14.797 25.969 11.406 1 81.5 82 PRO B O 1
ATOM 2260 N N . GLU B 1 83 ? 16.641 26.812 10.445 1 80.44 83 GLU B N 1
ATOM 2261 C CA . GLU B 1 83 ? 16.266 28.188 10.789 1 80.44 83 GLU B CA 1
ATOM 2262 C C . GLU B 1 83 ? 15.133 28.688 9.891 1 80.44 83 GLU B C 1
ATOM 2264 O O . GLU B 1 83 ? 14.922 28.156 8.797 1 80.44 83 GLU B O 1
ATOM 2269 N N . GLU B 1 84 ? 14.43 29.609 10.414 1 76.25 84 GLU B N 1
ATOM 2270 C CA . GLU B 1 84 ? 13.273 30.141 9.695 1 76.25 84 GLU B CA 1
ATOM 2271 C C . GLU B 1 84 ? 13.664 30.562 8.281 1 76.25 84 GLU B C 1
ATOM 2273 O O . GLU B 1 84 ? 12.914 30.328 7.328 1 76.25 84 GLU B O 1
ATOM 2278 N N . MET B 1 85 ? 14.805 31.156 8.18 1 71.25 85 MET B N 1
ATOM 2279 C CA . MET B 1 85 ? 15.258 31.688 6.898 1 71.25 85 MET B CA 1
ATOM 2280 C C . MET B 1 85 ? 15.586 30.562 5.93 1 71.25 85 MET B C 1
ATOM 2282 O O . MET B 1 85 ? 15.656 30.781 4.719 1 71.25 85 MET B O 1
ATOM 2286 N N . GLU B 1 86 ? 15.695 29.484 6.516 1 79.62 86 GLU B N 1
ATOM 2287 C CA . GLU B 1 86 ? 16.109 28.344 5.703 1 79.62 86 GLU B CA 1
ATOM 2288 C C . GLU B 1 86 ? 14.914 27.594 5.141 1 79.62 86 GLU B C 1
ATOM 2290 O O . GLU B 1 86 ? 15.055 26.797 4.211 1 79.62 86 GLU B O 1
ATOM 2295 N N . LEU B 1 87 ? 13.852 27.938 5.621 1 80.06 87 LEU B N 1
ATOM 2296 C CA . LEU B 1 87 ? 12.656 27.172 5.25 1 80.06 87 LEU B CA 1
ATOM 2297 C C . LEU B 1 87 ? 12.32 27.391 3.777 1 80.06 87 LEU B C 1
ATOM 2299 O O . LEU B 1 87 ? 11.727 26.516 3.141 1 80.06 87 LEU B O 1
ATOM 2303 N N . ASP B 1 88 ? 12.797 28.484 3.252 1 80.62 88 ASP B N 1
ATOM 2304 C CA . ASP B 1 88 ? 12.414 28.812 1.881 1 80.62 88 ASP B CA 1
ATOM 2305 C C . ASP B 1 88 ? 13.594 28.641 0.927 1 80.62 88 ASP B C 1
ATOM 2307 O O . ASP B 1 88 ? 13.453 28.844 -0.28 1 80.62 88 ASP B O 1
ATOM 2311 N N . ASP B 1 89 ? 14.742 28.297 1.494 1 85.19 89 ASP B N 1
ATOM 2312 C CA . ASP B 1 89 ? 15.891 27.969 0.654 1 85.19 89 ASP B CA 1
ATOM 2313 C C . ASP B 1 89 ? 15.695 26.641 -0.062 1 85.19 89 ASP B C 1
ATOM 2315 O O . ASP B 1 89 ? 15.586 25.594 0.582 1 85.19 89 ASP B O 1
ATOM 2319 N N . PRO B 1 90 ? 15.617 26.703 -1.305 1 83.94 90 PRO B N 1
ATOM 2320 C CA . PRO B 1 90 ? 15.273 25.484 -2.049 1 83.94 90 PRO B CA 1
ATOM 2321 C C . PRO B 1 90 ? 16.266 24.344 -1.816 1 83.94 90 PRO B C 1
ATOM 2323 O O . PRO B 1 90 ? 15.875 23.172 -1.763 1 83.94 90 PRO B O 1
ATOM 2326 N N . VAL B 1 91 ? 17.578 24.688 -1.678 1 86.19 91 VAL B N 1
ATOM 2327 C CA . VAL B 1 91 ? 18.609 23.672 -1.483 1 86.19 91 VAL B CA 1
ATOM 2328 C C . VAL B 1 91 ? 18.453 23.047 -0.099 1 86.19 91 VAL B C 1
ATOM 2330 O O . VAL B 1 91 ? 18.422 21.812 0.034 1 86.19 91 VAL B O 1
ATOM 2333 N N . ARG B 1 92 ? 18.328 23.875 0.87 1 87 92 ARG B N 1
ATOM 2334 C CA . ARG B 1 92 ? 18.203 23.406 2.242 1 87 92 ARG B CA 1
ATOM 2335 C C . ARG B 1 92 ? 16.906 22.641 2.443 1 87 92 ARG B C 1
ATOM 2337 O O . ARG B 1 92 ? 16.859 21.625 3.145 1 87 92 ARG B O 1
ATOM 2344 N N . SER B 1 93 ? 15.883 23.172 1.842 1 85.44 93 SER B N 1
ATOM 2345 C CA . SER B 1 93 ? 14.578 22.516 1.947 1 85.44 93 SER B CA 1
ATOM 2346 C C . SER B 1 93 ? 14.602 21.125 1.312 1 85.44 93 SER B C 1
ATOM 2348 O O . SER B 1 93 ? 14.016 20.188 1.85 1 85.44 93 SER B O 1
ATOM 2350 N N . ALA B 1 94 ? 15.242 21.031 0.201 1 85.5 94 ALA B N 1
ATOM 2351 C CA . ALA B 1 94 ? 15.367 19.734 -0.469 1 85.5 94 ALA B CA 1
ATOM 2352 C C . ALA B 1 94 ? 16.172 18.75 0.38 1 85.5 94 ALA B C 1
ATOM 2354 O O . ALA B 1 94 ? 15.844 17.562 0.425 1 85.5 94 ALA B O 1
ATOM 2355 N N . GLU B 1 95 ? 17.188 19.234 1.028 1 86.75 95 GLU B N 1
ATOM 2356 C CA . GLU B 1 95 ? 18.016 18.406 1.893 1 86.75 95 GLU B CA 1
ATOM 2357 C C . GLU B 1 95 ? 17.234 17.891 3.098 1 86.75 95 GLU B C 1
ATOM 2359 O O . GLU B 1 95 ? 17.312 16.719 3.447 1 86.75 95 GLU B O 1
ATOM 2364 N N . THR B 1 96 ? 16.531 18.734 3.678 1 86.38 96 THR B N 1
ATOM 2365 C CA . THR B 1 96 ? 15.742 18.359 4.84 1 86.38 96 THR B CA 1
ATOM 2366 C C . THR B 1 96 ? 14.641 17.375 4.445 1 86.38 96 THR B C 1
ATOM 2368 O O . THR B 1 96 ? 14.328 16.453 5.191 1 86.38 96 THR B O 1
ATOM 2371 N N . ALA B 1 97 ? 14.117 17.672 3.252 1 86.44 97 ALA B N 1
ATOM 2372 C CA . ALA B 1 97 ? 13.07 16.781 2.756 1 86.44 97 ALA B CA 1
ATOM 2373 C C . ALA B 1 97 ? 13.609 15.367 2.57 1 86.44 97 ALA B C 1
ATOM 2375 O O . ALA B 1 97 ? 12.922 14.391 2.889 1 86.44 97 ALA B O 1
ATOM 2376 N N . ARG B 1 98 ? 14.812 15.25 2.115 1 87.38 98 ARG B N 1
ATOM 2377 C CA . ARG B 1 98 ? 15.43 13.945 1.923 1 87.38 98 ARG B CA 1
ATOM 2378 C C . ARG B 1 98 ? 15.648 13.242 3.258 1 87.38 98 ARG B C 1
ATOM 2380 O O . ARG B 1 98 ? 15.539 12.016 3.348 1 87.38 98 ARG B O 1
ATOM 2387 N N . GLN B 1 99 ? 15.859 13.984 4.266 1 88.75 99 GLN B N 1
ATOM 2388 C CA . GLN B 1 99 ? 16.141 13.438 5.586 1 88.75 99 GLN B CA 1
ATOM 2389 C C . GLN B 1 99 ? 14.875 12.852 6.215 1 88.75 99 GLN B C 1
ATOM 2391 O O . GLN B 1 99 ? 14.953 11.945 7.047 1 88.75 99 GLN B O 1
ATOM 2396 N N . VAL B 1 100 ? 13.758 13.352 5.773 1 89.69 100 VAL B N 1
ATOM 2397 C CA . VAL B 1 100 ? 12.523 12.898 6.406 1 89.69 100 VAL B CA 1
ATOM 2398 C C . VAL B 1 100 ? 11.711 12.07 5.414 1 89.69 100 VAL B C 1
ATOM 2400 O O . VAL B 1 100 ? 10.523 11.797 5.645 1 89.69 100 VAL B O 1
ATOM 2403 N N . TRP B 1 101 ? 12.367 11.703 4.293 1 93.31 101 TRP B N 1
ATOM 2404 C CA . TRP B 1 101 ? 11.688 10.867 3.307 1 93.31 101 TRP B CA 1
ATOM 2405 C C . TRP B 1 101 ? 11.586 9.43 3.803 1 93.31 101 TRP B C 1
ATOM 2407 O O . TRP B 1 101 ? 12.594 8.805 4.145 1 93.31 101 TRP B O 1
ATOM 2417 N N . VAL B 1 102 ? 10.383 8.984 3.947 1 94.62 102 VAL B N 1
ATOM 2418 C CA . VAL B 1 102 ? 10.102 7.582 4.242 1 94.62 102 VAL B CA 1
ATOM 2419 C C . VAL B 1 102 ? 9.797 6.832 2.951 1 94.62 102 VAL B C 1
ATOM 2421 O O . VAL B 1 102 ? 8.93 7.242 2.178 1 94.62 102 VAL B O 1
ATOM 2424 N N . PRO B 1 103 ? 10.438 5.746 2.664 1 96.62 103 PRO B N 1
ATOM 2425 C CA . PRO B 1 103 ? 10.281 5.02 1.4 1 96.62 103 PRO B CA 1
ATOM 2426 C C . PRO B 1 103 ? 8.82 4.711 1.079 1 96.62 103 PRO B C 1
ATOM 2428 O O . PRO B 1 103 ? 8.188 3.906 1.77 1 96.62 103 PRO B O 1
ATOM 2431 N N . ASN B 1 104 ? 8.344 5.355 -0.012 1 98 104 ASN B N 1
ATOM 2432 C CA . ASN B 1 104 ? 7.027 5.109 -0.587 1 98 104 ASN B CA 1
ATOM 2433 C C . ASN B 1 104 ? 5.922 5.285 0.451 1 98 104 ASN B C 1
ATOM 2435 O O . ASN B 1 104 ? 4.938 4.543 0.445 1 98 104 ASN B O 1
ATOM 2439 N N . ARG B 1 105 ? 6.07 6.184 1.337 1 97.19 105 ARG B N 1
ATOM 2440 C CA . ARG B 1 105 ? 5.16 6.328 2.469 1 97.19 105 ARG B CA 1
ATOM 2441 C C . ARG B 1 105 ? 3.74 6.613 1.994 1 97.19 105 ARG B C 1
ATOM 2443 O O . ARG B 1 105 ? 2.809 5.879 2.326 1 97.19 105 ARG B O 1
ATOM 2450 N N . ASN B 1 106 ? 3.529 7.668 1.204 1 98.19 106 ASN B N 1
ATOM 2451 C CA . ASN B 1 106 ? 2.174 8.031 0.804 1 98.19 106 ASN B CA 1
ATOM 2452 C C . ASN B 1 106 ? 1.573 7.004 -0.147 1 98.19 106 ASN B C 1
ATOM 2454 O O . ASN B 1 106 ? 0.365 6.762 -0.126 1 98.19 106 ASN B O 1
ATOM 2458 N N . GLY B 1 107 ? 2.445 6.434 -1.022 1 98.62 107 GLY B N 1
ATOM 2459 C CA . GLY B 1 107 ? 1.963 5.32 -1.821 1 98.62 107 GLY B CA 1
ATOM 2460 C C . GLY B 1 107 ? 1.384 4.195 -0.985 1 98.62 107 GLY B C 1
ATOM 2461 O O . GLY B 1 107 ? 0.278 3.719 -1.254 1 98.62 107 GLY B O 1
ATOM 2462 N N . LEU B 1 108 ? 2.125 3.814 0.046 1 98.62 108 LEU B N 1
ATOM 2463 C CA . LEU B 1 108 ? 1.691 2.748 0.942 1 98.62 108 LEU B CA 1
ATOM 2464 C C . LEU B 1 108 ? 0.413 3.141 1.675 1 98.62 108 LEU B C 1
ATOM 2466 O O . LEU B 1 108 ? -0.562 2.387 1.68 1 98.62 108 LEU B O 1
ATOM 2470 N N . LEU B 1 109 ? 0.362 4.328 2.266 1 98.75 109 LEU B N 1
ATOM 2471 C CA . LEU B 1 109 ? -0.75 4.738 3.115 1 98.75 109 LEU B CA 1
ATOM 2472 C C . LEU B 1 109 ? -2.043 4.832 2.312 1 98.75 109 LEU B C 1
ATOM 2474 O O . LEU B 1 109 ? -3.105 4.426 2.787 1 98.75 109 LEU B O 1
ATOM 2478 N N . VAL B 1 110 ? -1.956 5.363 1.112 1 98.88 110 VAL B N 1
ATOM 2479 C CA . VAL B 1 110 ? -3.131 5.461 0.252 1 98.88 110 VAL B CA 1
ATOM 2480 C C . VAL B 1 110 ? -3.66 4.066 -0.06 1 98.88 110 VAL B C 1
ATOM 2482 O O . VAL B 1 110 ? -4.871 3.836 -0.045 1 98.88 110 VAL B O 1
ATOM 2485 N N . ASN B 1 111 ? -2.789 3.146 -0.319 1 98.81 111 ASN B N 1
ATOM 2486 C CA . ASN B 1 111 ? -3.242 1.814 -0.703 1 98.81 111 ASN B CA 1
ATOM 2487 C C . ASN B 1 111 ? -3.736 1.021 0.504 1 98.81 111 ASN B C 1
ATOM 2489 O O . ASN B 1 111 ? -4.641 0.195 0.382 1 98.81 111 ASN B O 1
ATOM 2493 N N . VAL B 1 112 ? -3.166 1.248 1.696 1 98.75 112 VAL B N 1
ATOM 2494 C CA . VAL B 1 112 ? -3.752 0.707 2.918 1 98.75 112 VAL B CA 1
ATOM 2495 C C . VAL B 1 112 ? -5.168 1.247 3.096 1 98.75 112 VAL B C 1
ATOM 2497 O O . VAL B 1 112 ? -6.105 0.484 3.352 1 98.75 112 VAL B O 1
ATOM 2500 N N . ALA B 1 113 ? -5.312 2.553 2.932 1 98.88 113 ALA B N 1
ATOM 2501 C CA . ALA B 1 113 ? -6.621 3.184 3.059 1 98.88 113 ALA B CA 1
ATOM 2502 C C . ALA B 1 113 ? -7.609 2.609 2.045 1 98.88 113 ALA B C 1
ATOM 2504 O O . ALA B 1 113 ? -8.797 2.457 2.34 1 98.88 113 ALA B O 1
ATOM 2505 N N . ALA B 1 114 ? -7.133 2.305 0.849 1 98.81 114 ALA B N 1
ATOM 2506 C CA . ALA B 1 114 ? -7.988 1.765 -0.204 1 98.81 114 ALA B CA 1
ATOM 2507 C C . ALA B 1 114 ? -8.539 0.396 0.185 1 98.81 114 ALA B C 1
ATOM 2509 O O . ALA B 1 114 ? -9.672 0.055 -0.159 1 98.81 114 ALA B O 1
ATOM 2510 N N . CYS B 1 115 ? -7.711 -0.409 0.893 1 98.38 115 CYS B N 1
ATOM 2511 C CA . CYS B 1 115 ? -8.219 -1.68 1.4 1 98.38 115 CYS B CA 1
ATOM 2512 C C . CYS B 1 115 ? -9.422 -1.463 2.309 1 98.38 115 CYS B C 1
ATOM 2514 O O . CYS B 1 115 ? -10.469 -2.084 2.117 1 98.38 115 CYS B O 1
ATOM 2516 N N . TYR B 1 116 ? -9.297 -0.536 3.26 1 98.31 116 TYR B N 1
ATOM 2517 C CA . TYR B 1 116 ? -10.375 -0.237 4.199 1 98.31 116 TYR B CA 1
ATOM 2518 C C . TYR B 1 116 ? -11.586 0.342 3.477 1 98.31 116 TYR B C 1
ATOM 2520 O O . TYR B 1 116 ? -12.727 -0.056 3.74 1 98.31 116 TYR B O 1
ATOM 2528 N N . ALA B 1 117 ? -11.328 1.354 2.582 1 98.44 117 ALA B N 1
ATOM 2529 C CA . ALA B 1 117 ? -12.414 2.014 1.861 1 98.44 117 ALA B CA 1
ATOM 2530 C C . ALA B 1 117 ? -13.25 1.002 1.083 1 98.44 117 ALA B C 1
ATOM 2532 O O . ALA B 1 117 ? -14.477 1.024 1.147 1 98.44 117 ALA B O 1
ATOM 2533 N N . GLU B 1 118 ? -12.57 0.141 0.384 1 97.5 118 GLU B N 1
ATOM 2534 C CA . GLU B 1 118 ? -13.281 -0.856 -0.408 1 97.5 118 GLU B CA 1
ATOM 2535 C C . GLU B 1 118 ? -14.078 -1.804 0.486 1 97.5 118 GLU B C 1
ATOM 2537 O O . GLU B 1 118 ? -15.242 -2.102 0.203 1 97.5 118 GLU B O 1
ATOM 2542 N N . ALA B 1 119 ? -13.492 -2.268 1.557 1 96.25 119 ALA B N 1
ATOM 2543 C CA . ALA B 1 119 ? -14.148 -3.176 2.49 1 96.25 119 ALA B CA 1
ATOM 2544 C C . ALA B 1 119 ? -15.391 -2.525 3.102 1 96.25 119 ALA B C 1
ATOM 2546 O O . ALA B 1 119 ? -16.375 -3.205 3.383 1 96.25 119 ALA B O 1
ATOM 2547 N N . LEU B 1 120 ? -15.344 -1.204 3.266 1 96.19 120 LEU B N 1
ATOM 2548 C CA . LEU B 1 120 ? -16.422 -0.477 3.928 1 96.19 120 LEU B CA 1
ATOM 2549 C C . LEU B 1 120 ? -17.422 0.069 2.908 1 96.19 120 LEU B C 1
ATOM 2551 O O . LEU B 1 120 ? -18.359 0.766 3.273 1 96.19 120 LEU B O 1
ATOM 2555 N N . GLY B 1 121 ? -17.125 -0.19 1.629 1 95.81 121 GLY B N 1
ATOM 2556 C CA . GLY B 1 121 ? -18.016 0.305 0.59 1 95.81 121 GLY B CA 1
ATOM 2557 C C . GLY B 1 121 ? -17.906 1.801 0.37 1 95.81 121 GLY B C 1
ATOM 2558 O O . GLY B 1 121 ? -18.875 2.455 -0.008 1 95.81 121 GLY B O 1
ATOM 2559 N N . CYS B 1 122 ? -16.797 2.367 0.698 1 97.06 122 CYS B N 1
ATOM 2560 C CA . CYS B 1 122 ? -16.547 3.791 0.496 1 97.06 122 CYS B CA 1
ATOM 2561 C C . CYS B 1 122 ? -16.031 4.062 -0.915 1 97.06 122 CYS B C 1
ATOM 2563 O O . CYS B 1 122 ? -15.484 3.168 -1.562 1 97.06 122 CYS B O 1
ATOM 2565 N N . GLU B 1 123 ? -16.156 5.289 -1.315 1 97.38 123 GLU B N 1
ATOM 2566 C CA . GLU B 1 123 ? -15.734 5.668 -2.662 1 97.38 123 GLU B CA 1
ATOM 2567 C C . GLU B 1 123 ? -14.617 6.707 -2.619 1 97.38 123 GLU B C 1
ATOM 2569 O O . GLU B 1 123 ? -13.977 6.984 -3.637 1 97.38 123 GLU B O 1
ATOM 2574 N N . ARG B 1 124 ? -14.398 7.254 -1.438 1 98.62 124 ARG B N 1
ATOM 2575 C CA . ARG B 1 124 ? -13.43 8.336 -1.352 1 98.62 124 ARG B CA 1
ATOM 2576 C C . ARG B 1 124 ? -12.438 8.094 -0.219 1 98.62 124 ARG B C 1
ATOM 2578 O O . ARG B 1 124 ? -12.812 7.594 0.844 1 98.62 124 ARG B O 1
ATOM 2585 N N . ILE B 1 125 ? -11.289 8.414 -0.483 1 98.88 125 ILE B N 1
ATOM 2586 C CA . ILE B 1 125 ? -10.234 8.555 0.516 1 98.88 125 ILE B CA 1
ATOM 2587 C C . ILE B 1 125 ? -9.789 10.008 0.59 1 98.88 125 ILE B C 1
ATOM 2589 O O . ILE B 1 125 ? -9.375 10.594 -0.418 1 98.88 125 ILE B O 1
ATOM 2593 N N . ILE B 1 126 ? -9.875 10.562 1.715 1 98.88 126 ILE B N 1
ATOM 2594 C CA . ILE B 1 126 ? -9.453 11.945 1.911 1 98.88 126 ILE B CA 1
ATOM 2595 C C . ILE B 1 126 ? -8.055 11.969 2.523 1 98.88 126 ILE B C 1
ATOM 2597 O O . ILE B 1 126 ? -7.824 11.398 3.592 1 98.88 126 ILE B O 1
ATOM 2601 N N . ALA B 1 127 ? -7.129 12.562 1.84 1 98.75 127 ALA B N 1
ATOM 2602 C CA . ALA B 1 127 ? -5.758 12.727 2.316 1 98.75 127 ALA B CA 1
ATOM 2603 C C . ALA B 1 127 ? -5.395 14.203 2.451 1 98.75 127 ALA B C 1
ATOM 2605 O O . ALA B 1 127 ? -5.992 15.055 1.792 1 98.75 127 ALA B O 1
ATOM 2606 N N . GLY B 1 128 ? -4.441 14.484 3.285 1 98.44 128 GLY B N 1
ATOM 2607 C CA . GLY B 1 128 ? -4.051 15.859 3.555 1 98.44 128 GLY B CA 1
ATOM 2608 C C . GLY B 1 128 ? -2.881 16.328 2.707 1 98.44 128 GLY B C 1
ATOM 2609 O O . GLY B 1 128 ? -1.908 16.875 3.229 1 98.44 128 GLY B O 1
ATOM 2610 N N . PHE B 1 129 ? -2.904 16.094 1.411 1 98.5 129 PHE B N 1
ATOM 2611 C CA . PHE B 1 129 ? -1.873 16.578 0.504 1 98.5 129 PHE B CA 1
ATOM 2612 C C . PHE B 1 129 ? -2.025 18.078 0.271 1 98.5 129 PHE B C 1
ATOM 2614 O O . PHE B 1 129 ? -3.143 18.594 0.245 1 98.5 129 PHE B O 1
ATOM 2621 N N . ASN B 1 130 ? -0.949 18.781 0.112 1 97.44 130 ASN B N 1
ATOM 2622 C CA . ASN B 1 130 ? -1.039 20.234 -0.08 1 97.44 130 ASN B CA 1
ATOM 2623 C C . ASN B 1 130 ? 0.055 20.734 -1.014 1 97.44 130 ASN B C 1
ATOM 2625 O O . ASN B 1 130 ? 1.02 20.031 -1.295 1 97.44 130 ASN B O 1
ATOM 2629 N N . ARG B 1 131 ? -0.049 21.891 -1.463 1 96.5 131 ARG B N 1
ATOM 2630 C CA . ARG B 1 131 ? 0.785 22.5 -2.492 1 96.5 131 ARG B CA 1
ATOM 2631 C C . ARG B 1 131 ? 2.207 22.719 -1.985 1 96.5 131 ARG B C 1
ATOM 2633 O O . ARG B 1 131 ? 3.172 22.516 -2.725 1 96.5 131 ARG B O 1
ATOM 2640 N N . GLU B 1 132 ? 2.377 23.156 -0.802 1 92.56 132 GLU B N 1
ATOM 2641 C CA . GLU B 1 132 ? 3.689 23.453 -0.233 1 92.56 132 GLU B CA 1
ATOM 2642 C C . GLU B 1 132 ? 4.543 22.188 -0.136 1 92.56 132 GLU B C 1
ATOM 2644 O O . GLU B 1 132 ? 5.691 22.172 -0.583 1 92.56 132 GLU B O 1
ATOM 2649 N N . GLU B 1 133 ? 3.955 21.156 0.418 1 92.81 133 GLU B N 1
ATOM 2650 C CA . GLU B 1 133 ? 4.668 19.875 0.521 1 92.81 133 GLU B CA 1
ATOM 2651 C C . GLU B 1 133 ? 4.992 19.312 -0.859 1 92.81 133 GLU B C 1
ATOM 2653 O O . GLU B 1 133 ? 6.043 18.703 -1.054 1 92.81 133 GLU B O 1
ATOM 2658 N N . ALA B 1 134 ? 4.152 19.531 -1.807 1 95.38 134 ALA B N 1
ATOM 2659 C CA . ALA B 1 134 ? 4.324 19 -3.156 1 95.38 134 ALA B CA 1
ATOM 2660 C C . ALA B 1 134 ? 5.59 19.562 -3.807 1 95.38 134 ALA B C 1
ATOM 2662 O O . ALA B 1 134 ? 6.105 18.969 -4.766 1 95.38 134 ALA B O 1
ATOM 2663 N N . GLN B 1 135 ? 6.078 20.625 -3.312 1 92.12 135 GLN B N 1
ATOM 2664 C CA . GLN B 1 135 ? 7.285 21.234 -3.865 1 92.12 135 GLN B CA 1
ATOM 2665 C C . GLN B 1 135 ? 8.5 20.344 -3.629 1 92.12 135 GLN B C 1
ATOM 2667 O O . GLN B 1 135 ? 9.438 20.344 -4.43 1 92.12 135 GLN B O 1
ATOM 2672 N N . HIS B 1 136 ? 8.445 19.578 -2.529 1 91.12 136 HIS B N 1
ATOM 2673 C CA . HIS B 1 136 ? 9.617 18.797 -2.18 1 91.12 136 HIS B CA 1
ATOM 2674 C C . HIS B 1 136 ? 9.273 17.312 -2.061 1 91.12 136 HIS B C 1
ATOM 2676 O O . HIS B 1 136 ? 10.164 16.453 -2.031 1 91.12 136 HIS B O 1
ATOM 2682 N N . PHE B 1 137 ? 8.039 17.062 -2 1 94.69 137 PHE B N 1
ATOM 2683 C CA . PHE B 1 137 ? 7.535 15.695 -1.896 1 94.69 137 PHE B CA 1
ATOM 2684 C C . PHE B 1 137 ? 6.59 15.375 -3.049 1 94.69 137 PHE B C 1
ATOM 2686 O O . PHE B 1 137 ? 5.387 15.617 -2.955 1 94.69 137 PHE B O 1
ATOM 2693 N N . PRO B 1 138 ? 7.105 14.742 -4.059 1 96.56 138 PRO B N 1
ATOM 2694 C CA . PRO B 1 138 ? 6.297 14.5 -5.258 1 96.56 138 PRO B CA 1
ATOM 2695 C C . PRO B 1 138 ? 5.039 13.695 -4.969 1 96.56 138 PRO B C 1
ATOM 2697 O O . PRO B 1 138 ? 4.062 13.766 -5.723 1 96.56 138 PRO B O 1
ATOM 2700 N N . ASP B 1 139 ? 5.039 12.938 -3.926 1 97.62 139 ASP B N 1
ATOM 2701 C CA . ASP B 1 139 ? 3.889 12.109 -3.586 1 97.62 139 ASP B CA 1
ATOM 2702 C C . ASP B 1 139 ? 2.809 12.93 -2.883 1 97.62 139 ASP B C 1
ATOM 2704 O O . ASP B 1 139 ? 1.85 12.375 -2.346 1 97.62 139 ASP B O 1
ATOM 2708 N N . ASN B 1 140 ? 2.92 14.273 -2.816 1 97.75 140 ASN B N 1
ATOM 2709 C CA . ASN B 1 140 ? 1.883 15.203 -2.377 1 97.75 140 ASN B CA 1
ATOM 2710 C C . ASN B 1 140 ? 1.261 15.953 -3.555 1 97.75 140 ASN B C 1
ATOM 2712 O O . ASN B 1 140 ? 0.3 16.703 -3.381 1 97.75 140 ASN B O 1
ATOM 2716 N N . SER B 1 141 ? 1.713 15.781 -4.734 1 98.19 141 SER B N 1
ATOM 2717 C CA . SER B 1 141 ? 1.396 16.609 -5.891 1 98.19 141 SER B CA 1
ATOM 2718 C C . SER B 1 141 ? 0.068 16.203 -6.52 1 98.19 141 SER B C 1
ATOM 2720 O O . SER B 1 141 ? -0.392 15.07 -6.328 1 98.19 141 SER B O 1
ATOM 2722 N N . PRO B 1 142 ? -0.53 17.156 -7.277 1 98.25 142 PRO B N 1
ATOM 2723 C CA . PRO B 1 142 ? -1.714 16.781 -8.055 1 98.25 142 PRO B CA 1
ATOM 2724 C C . PRO B 1 142 ? -1.432 15.664 -9.055 1 98.25 142 PRO B C 1
ATOM 2726 O O . PRO B 1 142 ? -2.312 14.852 -9.344 1 98.25 142 PRO B O 1
ATOM 2729 N N . GLN B 1 143 ? -0.26 15.617 -9.586 1 98.44 143 GLN B N 1
ATOM 2730 C CA . GLN B 1 143 ? 0.13 14.57 -10.523 1 98.44 143 GLN B CA 1
ATOM 2731 C C . GLN B 1 143 ? 0.129 13.203 -9.859 1 98.44 143 GLN B C 1
ATOM 2733 O O . GLN B 1 143 ? -0.338 12.219 -10.438 1 98.44 143 GLN B O 1
ATOM 2738 N N . PHE B 1 144 ? 0.654 13.195 -8.617 1 98.62 144 PHE B N 1
ATOM 2739 C CA . PHE B 1 144 ? 0.602 11.945 -7.867 1 98.62 144 PHE B CA 1
ATOM 2740 C C . PHE B 1 144 ? -0.842 11.516 -7.637 1 98.62 144 PHE B C 1
ATOM 2742 O O . PHE B 1 144 ? -1.182 10.344 -7.816 1 98.62 144 PHE B O 1
ATOM 2749 N N . LEU B 1 145 ? -1.67 12.461 -7.227 1 98.69 145 LEU B N 1
ATOM 2750 C CA . LEU B 1 145 ? -3.078 12.18 -6.977 1 98.69 145 LEU B CA 1
ATOM 2751 C C . LEU B 1 145 ? -3.742 11.578 -8.211 1 98.69 145 LEU B C 1
ATOM 2753 O O . LEU B 1 145 ? -4.469 10.586 -8.117 1 98.69 145 LEU B O 1
ATOM 2757 N N . ASP B 1 146 ? -3.486 12.172 -9.367 1 98.62 146 ASP B N 1
ATOM 2758 C CA . ASP B 1 146 ? -4.02 11.648 -10.625 1 98.62 146 ASP B CA 1
ATOM 2759 C C . ASP B 1 146 ? -3.502 10.242 -10.898 1 98.62 146 ASP B C 1
ATOM 2761 O O . ASP B 1 146 ? -4.27 9.352 -11.281 1 98.62 146 ASP B O 1
ATOM 2765 N N . ALA B 1 147 ? -2.256 10.039 -10.719 1 98.69 147 ALA B N 1
ATOM 2766 C CA . ALA B 1 147 ? -1.608 8.766 -11.023 1 98.69 147 ALA B CA 1
ATOM 2767 C C . ALA B 1 147 ? -2.121 7.66 -10.109 1 98.69 147 ALA B C 1
ATOM 2769 O O . ALA B 1 147 ? -2.43 6.559 -10.57 1 98.69 147 ALA B O 1
ATOM 2770 N N . VAL B 1 148 ? -2.213 7.965 -8.797 1 98.75 148 VAL B N 1
ATOM 2771 C CA . VAL B 1 148 ? -2.631 6.934 -7.859 1 98.75 148 VAL B CA 1
ATOM 2772 C C . VAL B 1 148 ? -4.109 6.609 -8.07 1 98.75 148 VAL B C 1
ATOM 2774 O O . VAL B 1 148 ? -4.523 5.457 -7.926 1 98.75 148 VAL B O 1
ATOM 2777 N N . ASN B 1 149 ? -4.914 7.609 -8.422 1 98.88 149 ASN B N 1
ATOM 2778 C CA . ASN B 1 149 ? -6.316 7.352 -8.734 1 98.88 149 ASN B CA 1
ATOM 2779 C C . ASN B 1 149 ? -6.461 6.473 -9.977 1 98.88 149 ASN B C 1
ATOM 2781 O O . ASN B 1 149 ? -7.344 5.613 -10.031 1 98.88 149 ASN B O 1
ATOM 2785 N N . HIS B 1 150 ? -5.621 6.703 -10.93 1 98.69 150 HIS B N 1
ATOM 2786 C CA . HIS B 1 150 ? -5.617 5.852 -12.109 1 98.69 150 HIS B CA 1
ATOM 2787 C C . HIS B 1 150 ? -5.281 4.41 -11.758 1 98.69 150 HIS B C 1
ATOM 2789 O O . HIS B 1 150 ? -5.91 3.477 -12.258 1 98.69 150 HIS B O 1
ATOM 2795 N N . SER B 1 151 ? -4.355 4.215 -10.891 1 98.56 151 SER B N 1
ATOM 2796 C CA . SER B 1 151 ? -3.977 2.879 -10.453 1 98.56 151 SER B CA 1
ATOM 2797 C C . SER B 1 151 ? -5.09 2.227 -9.641 1 98.56 151 SER B C 1
ATOM 2799 O O . SER B 1 151 ? -5.402 1.051 -9.836 1 98.56 151 SER B O 1
ATOM 2801 N N . LEU B 1 152 ? -5.715 3.008 -8.758 1 98.75 152 LEU B N 1
ATOM 2802 C CA . LEU B 1 152 ? -6.777 2.49 -7.898 1 98.75 152 LEU B CA 1
ATOM 2803 C C . LEU B 1 152 ? -7.977 2.045 -8.727 1 98.75 152 LEU B C 1
ATOM 2805 O O . LEU B 1 152 ? -8.711 1.144 -8.328 1 98.75 152 LEU B O 1
ATOM 2809 N N . ALA B 1 153 ? -8.148 2.629 -9.914 1 98.25 153 ALA B N 1
ATOM 2810 C CA . ALA B 1 153 ? -9.258 2.26 -10.789 1 98.25 153 ALA B CA 1
ATOM 2811 C C . ALA B 1 153 ? -9.141 0.803 -11.234 1 98.25 153 ALA B C 1
ATOM 2813 O O . ALA B 1 153 ? -10.148 0.174 -11.586 1 98.25 153 ALA B O 1
ATOM 2814 N N . TYR B 1 154 ? -7.922 0.28 -11.18 1 98.19 154 TYR B N 1
ATOM 2815 C CA . TYR B 1 154 ? -7.707 -1.109 -11.57 1 98.19 154 TYR B CA 1
ATOM 2816 C C . TYR B 1 154 ? -7.609 -2.01 -10.344 1 98.19 154 TYR B C 1
ATOM 2818 O O . TYR B 1 154 ? -7.992 -3.182 -10.391 1 98.19 154 TYR B O 1
ATOM 2826 N N . SER B 1 155 ? -7.125 -1.495 -9.188 1 98.19 155 SER B N 1
ATOM 2827 C CA . SER B 1 155 ? -6.828 -2.357 -8.047 1 98.19 155 SER B CA 1
ATOM 2828 C C . SER B 1 155 ? -8.008 -2.426 -7.086 1 98.19 155 SER B C 1
ATOM 2830 O O . SER B 1 155 ? -7.98 -3.182 -6.113 1 98.19 155 SER B O 1
ATOM 2832 N N . THR B 1 156 ? -9.047 -1.634 -7.355 1 97.75 156 THR B N 1
ATOM 2833 C CA . THR B 1 156 ? -10.273 -1.686 -6.566 1 97.75 156 THR B CA 1
ATOM 2834 C C . THR B 1 156 ? -11.492 -1.876 -7.469 1 97.75 156 THR B C 1
ATOM 2836 O O . THR B 1 156 ? -11.453 -1.54 -8.656 1 97.75 156 THR B O 1
ATOM 2839 N N . LEU B 1 157 ? -12.539 -2.436 -6.934 1 93.12 157 LEU B N 1
ATOM 2840 C CA . LEU B 1 157 ? -13.75 -2.691 -7.715 1 93.12 157 LEU B CA 1
ATOM 2841 C C . LEU B 1 157 ? -14.789 -1.601 -7.48 1 93.12 157 LEU B C 1
ATOM 2843 O O . LEU B 1 157 ? -15.727 -1.456 -8.266 1 93.12 157 LEU B O 1
ATOM 2847 N N . SER B 1 158 ? -14.656 -0.777 -6.422 1 88 158 SER B N 1
ATOM 2848 C CA . SER B 1 158 ? -15.688 0.173 -6.012 1 88 158 SER B CA 1
ATOM 2849 C C . SER B 1 158 ? -15.43 1.557 -6.598 1 88 158 SER B C 1
ATOM 2851 O O . SER B 1 158 ? -16.125 2.516 -6.273 1 88 158 SER B O 1
ATOM 2853 N N . GLY B 1 159 ? -14.344 1.67 -7.445 1 88.94 159 GLY B N 1
ATOM 2854 C CA . GLY B 1 159 ? -14.07 2.973 -8.031 1 88.94 159 GLY B CA 1
ATOM 2855 C C . GLY B 1 159 ? -13.578 3.99 -7.02 1 88.94 159 GLY B C 1
ATOM 2856 O O . GLY B 1 159 ? -14 5.148 -7.043 1 88.94 159 GLY B O 1
ATOM 2857 N N . ILE B 1 160 ? -12.797 3.604 -6.156 1 97.19 160 ILE B N 1
ATOM 2858 C CA . ILE B 1 160 ? -12.234 4.43 -5.094 1 97.19 160 ILE B CA 1
ATOM 2859 C C . ILE B 1 160 ? -11.375 5.539 -5.699 1 97.19 160 ILE B C 1
ATOM 2861 O O . ILE B 1 160 ? -10.617 5.297 -6.645 1 97.19 160 ILE B O 1
ATOM 2865 N N . ARG B 1 161 ? -11.516 6.734 -5.16 1 98.44 161 ARG B N 1
ATOM 2866 C CA . ARG B 1 161 ? -10.68 7.867 -5.539 1 98.44 161 ARG B CA 1
ATOM 2867 C C . ARG B 1 161 ? -10.125 8.578 -4.309 1 98.44 161 ARG B C 1
ATOM 2869 O O . ARG B 1 161 ? -10.828 8.758 -3.316 1 98.44 161 ARG B O 1
ATOM 2876 N N . VAL B 1 162 ? -8.93 8.984 -4.438 1 98.81 162 VAL B N 1
ATOM 2877 C CA . VAL B 1 162 ? -8.297 9.828 -3.428 1 98.81 162 VAL B CA 1
ATOM 2878 C C . VAL B 1 162 ? -8.531 11.297 -3.754 1 98.81 162 VAL B C 1
ATOM 2880 O O . VAL B 1 162 ? -8.375 11.719 -4.902 1 98.81 162 VAL B O 1
ATOM 2883 N N . ILE B 1 163 ? -8.953 12.039 -2.801 1 98.69 163 ILE B N 1
ATOM 2884 C CA . ILE B 1 163 ? -9.102 13.484 -2.936 1 98.69 163 ILE B CA 1
ATOM 2885 C C . ILE B 1 163 ? -8.391 14.188 -1.78 1 98.69 163 ILE B C 1
ATOM 2887 O O . ILE B 1 163 ? -8.062 13.555 -0.771 1 98.69 163 ILE B O 1
ATOM 2891 N N . SER B 1 164 ? -8.094 15.391 -1.946 1 98.81 164 SER B N 1
ATOM 2892 C CA . SER B 1 164 ? -7.539 16.25 -0.91 1 98.81 164 SER B CA 1
ATOM 2893 C C . SER B 1 164 ? -8.133 17.656 -0.99 1 98.81 164 SER B C 1
ATOM 2895 O O . SER B 1 164 ? -7.969 18.344 -1.999 1 98.81 164 SER B O 1
ATOM 2897 N N . TYR B 1 165 ? -8.727 18.078 0.027 1 98.56 165 TYR B N 1
ATOM 2898 C CA . TYR B 1 165 ? -9.328 19.406 0.047 1 98.56 165 TYR B CA 1
ATOM 2899 C C . TYR B 1 165 ? -8.266 20.484 0.181 1 98.56 165 TYR B C 1
ATOM 2901 O O . TYR B 1 165 ? -8.531 21.656 -0.084 1 98.56 165 TYR B O 1
ATOM 2909 N N . THR B 1 166 ? -7.059 20.078 0.562 1 98.56 166 THR B N 1
ATOM 2910 C CA . THR B 1 166 ? -5.98 21.031 0.756 1 98.56 166 THR B CA 1
ATOM 2911 C C . THR B 1 166 ? -4.988 20.969 -0.403 1 98.56 166 THR B C 1
ATOM 2913 O O . THR B 1 166 ? -3.939 21.625 -0.365 1 98.56 166 THR B O 1
ATOM 2916 N N . GLN B 1 167 ? -5.238 20.266 -1.425 1 98.38 167 GLN B N 1
ATOM 2917 C CA . GLN B 1 167 ? -4.312 19.953 -2.51 1 98.38 167 GLN B CA 1
ATOM 2918 C C . GLN B 1 167 ? -3.717 21.234 -3.1 1 98.38 167 GLN B C 1
ATOM 2920 O O . GLN B 1 167 ? -2.539 21.266 -3.463 1 98.38 167 GLN B O 1
ATOM 2925 N N . GLN B 1 168 ? -4.496 22.297 -3.184 1 97.69 168 GLN B N 1
ATOM 2926 C CA . GLN B 1 168 ? -4.055 23.5 -3.875 1 97.69 168 GLN B CA 1
ATOM 2927 C C . GLN B 1 168 ? -3.709 24.609 -2.883 1 97.69 168 GLN B C 1
ATOM 2929 O O . GLN B 1 168 ? -3.496 25.75 -3.277 1 97.69 168 GLN B O 1
ATOM 2934 N N . LEU B 1 169 ? -3.668 24.297 -1.646 1 97.94 169 LEU B N 1
ATOM 2935 C CA . LEU B 1 169 ? -3.48 25.297 -0.604 1 97.94 169 LEU B CA 1
ATOM 2936 C C . LEU B 1 169 ? -2.07 25.234 -0.027 1 97.94 169 LEU B C 1
ATOM 2938 O O . LEU B 1 169 ? -1.444 24.172 -0.036 1 97.94 169 LEU B O 1
ATOM 2942 N N . ASP B 1 170 ? -1.569 26.359 0.399 1 94.94 170 ASP B N 1
ATOM 2943 C CA . ASP B 1 170 ? -0.371 26.359 1.233 1 94.94 170 ASP B CA 1
ATOM 2944 C C . ASP B 1 170 ? -0.735 26.359 2.717 1 94.94 170 ASP B C 1
ATOM 2946 O O . ASP B 1 170 ? -1.915 26.359 3.07 1 94.94 170 ASP B O 1
ATOM 2950 N N . LYS B 1 171 ? 0.254 26.359 3.541 1 94.56 171 LYS B N 1
ATOM 2951 C CA . LYS B 1 171 ? 0.011 26.172 4.969 1 94.56 171 LYS B CA 1
ATOM 2952 C C . LYS B 1 171 ? -0.817 27.328 5.539 1 94.56 171 LYS B C 1
ATOM 2954 O O . LYS B 1 171 ? -1.69 27.109 6.379 1 94.56 171 LYS B O 1
ATOM 2959 N N . ALA B 1 172 ? -0.551 28.547 5.133 1 95.06 172 ALA B N 1
ATOM 2960 C CA . ALA B 1 172 ? -1.316 29.688 5.613 1 95.06 172 ALA B CA 1
ATOM 2961 C C . ALA B 1 172 ? -2.783 29.578 5.199 1 95.06 172 ALA B C 1
ATOM 2963 O O . ALA B 1 172 ? -3.68 29.859 6 1 95.06 172 ALA B O 1
ATOM 2964 N N . GLU B 1 173 ? -3.033 29.219 3.99 1 97.31 173 GLU B N 1
ATOM 2965 C CA . GLU B 1 173 ? -4.391 29.031 3.482 1 97.31 173 GLU B CA 1
ATOM 2966 C C . GLU B 1 173 ? -5.098 27.891 4.203 1 97.31 173 GLU B C 1
ATOM 2968 O O . GLU B 1 173 ? -6.305 27.953 4.434 1 97.31 173 GLU B O 1
ATOM 2973 N N . ILE B 1 174 ? -4.363 26.844 4.543 1 98.06 174 ILE B N 1
ATOM 2974 C CA . ILE B 1 174 ? -4.926 25.703 5.273 1 98.06 174 ILE B CA 1
ATOM 2975 C C . ILE B 1 174 ? -5.336 26.156 6.676 1 98.06 174 ILE B C 1
ATOM 2977 O O . ILE B 1 174 ? -6.414 25.797 7.156 1 98.06 174 ILE B O 1
ATOM 2981 N N . VAL B 1 175 ? -4.504 26.938 7.309 1 97.19 175 VAL B N 1
ATOM 2982 C CA . VAL B 1 175 ? -4.836 27.469 8.625 1 97.19 175 VAL B CA 1
ATOM 2983 C C . VAL B 1 175 ? -6.102 28.312 8.539 1 97.19 175 VAL B C 1
ATOM 2985 O O . VAL B 1 175 ? -7.012 28.172 9.359 1 97.19 175 VAL B O 1
ATOM 2988 N N . ALA B 1 176 ? -6.16 29.172 7.551 1 96.94 176 ALA B N 1
ATOM 2989 C CA . ALA B 1 176 ? -7.332 30.016 7.363 1 96.94 176 ALA B CA 1
ATOM 2990 C C . ALA B 1 176 ? -8.594 29.188 7.168 1 96.94 176 ALA B C 1
ATOM 2992 O O . ALA B 1 176 ? -9.641 29.484 7.73 1 96.94 176 ALA B O 1
ATOM 2993 N N . LEU B 1 177 ? -8.492 28.188 6.395 1 97.25 177 LEU B N 1
ATOM 2994 C CA . LEU B 1 177 ? -9.617 27.281 6.172 1 97.25 177 LEU B CA 1
ATOM 2995 C C . LEU B 1 177 ? -10.031 26.594 7.469 1 97.25 177 LEU B C 1
ATOM 2997 O O . LEU B 1 177 ? -11.219 26.484 7.77 1 97.25 177 LEU B O 1
ATOM 3001 N N . GLY B 1 178 ? -9.047 26.078 8.211 1 97.5 178 GLY B N 1
ATOM 3002 C CA . GLY B 1 178 ? -9.336 25.469 9.508 1 97.5 178 GLY B CA 1
ATOM 3003 C C . GLY B 1 178 ? -10.094 26.406 10.438 1 97.5 178 GLY B C 1
ATOM 3004 O O . GLY B 1 178 ? -11.016 25.969 11.141 1 97.5 178 GLY B O 1
ATOM 3005 N N . GLN B 1 179 ? -9.695 27.656 10.406 1 96.31 179 GLN B N 1
ATOM 3006 C CA . GLN B 1 179 ? -10.391 28.656 11.211 1 96.31 179 GLN B CA 1
ATOM 3007 C C . GLN B 1 179 ? -11.852 28.797 10.789 1 96.31 179 GLN B C 1
ATOM 3009 O O . GLN B 1 179 ? -12.75 28.781 11.633 1 96.31 179 GLN B O 1
ATOM 3014 N N . ARG B 1 180 ? -12.086 28.891 9.562 1 96.38 180 ARG B N 1
ATOM 3015 C CA . ARG B 1 180 ? -13.43 29.047 9.023 1 96.38 180 ARG B CA 1
ATOM 3016 C C . ARG B 1 180 ? -14.289 27.828 9.367 1 96.38 180 ARG B C 1
ATOM 3018 O O . ARG B 1 180 ? -15.5 27.969 9.586 1 96.38 180 ARG B O 1
ATOM 3025 N N . LEU B 1 181 ? -13.688 26.703 9.477 1 97.56 181 LEU B N 1
ATOM 3026 C CA . LEU B 1 181 ? -14.406 25.453 9.703 1 97.56 181 LEU B CA 1
ATOM 3027 C C . LEU B 1 181 ? -14.586 25.188 11.195 1 97.56 181 LEU B C 1
ATOM 3029 O O . LEU B 1 181 ? -15.25 24.234 11.594 1 97.56 181 LEU B O 1
ATOM 3033 N N . GLY B 1 182 ? -13.961 26 12.008 1 96.5 182 GLY B N 1
ATOM 3034 C CA . GLY B 1 182 ? -14.062 25.812 13.445 1 96.5 182 GLY B CA 1
ATOM 3035 C C . GLY B 1 182 ? -13.25 24.625 13.945 1 96.5 182 GLY B C 1
ATOM 3036 O O . GLY B 1 182 ? -13.68 23.906 14.844 1 96.5 182 GLY B O 1
ATOM 3037 N N . LEU B 1 183 ? -12.125 24.406 13.391 1 97.31 183 LEU B N 1
ATOM 3038 C CA . LEU B 1 183 ? -11.234 23.328 13.797 1 97.31 183 LEU B CA 1
ATOM 3039 C C . LEU B 1 183 ? -10.867 23.453 15.266 1 97.31 183 LEU B C 1
ATOM 3041 O O . LEU B 1 183 ? -10.555 24.547 15.742 1 97.31 183 LEU B O 1
ATOM 3045 N N . PRO B 1 184 ? -11 22.391 15.992 1 97.31 184 PRO B N 1
ATOM 3046 C CA . PRO B 1 184 ? -10.508 22.422 17.375 1 97.31 184 PRO B CA 1
ATOM 3047 C C . PRO B 1 184 ? -8.984 22.391 17.453 1 97.31 184 PRO B C 1
ATOM 3049 O O . PRO B 1 184 ? -8.383 21.344 17.656 1 97.31 184 PRO B O 1
ATOM 3052 N N . TRP B 1 185 ? -8.391 23.469 17.516 1 95.31 185 TRP B N 1
ATOM 3053 C CA . TRP B 1 185 ? -6.953 23.656 17.344 1 95.31 185 TRP B CA 1
ATOM 3054 C C . TRP B 1 185 ? -6.18 22.969 18.453 1 95.31 185 TRP B C 1
ATOM 3056 O O . TRP B 1 185 ? -5.055 22.5 18.25 1 95.31 185 TRP B O 1
ATOM 3066 N N . SER B 1 186 ? -6.734 22.891 19.594 1 95.38 186 SER B N 1
ATOM 3067 C CA . SER B 1 186 ? -6.059 22.281 20.734 1 95.38 186 SER B CA 1
ATOM 3068 C C . SER B 1 186 ? -5.836 20.781 20.531 1 95.38 186 SER B C 1
ATOM 3070 O O . SER B 1 186 ? -5.055 20.156 21.25 1 95.38 186 SER B O 1
ATOM 3072 N N . LEU B 1 187 ? -6.5 20.219 19.562 1 97.44 187 LEU B N 1
ATOM 3073 C CA . LEU B 1 187 ? -6.41 18.766 19.344 1 97.44 187 LEU B CA 1
ATOM 3074 C C . LEU B 1 187 ? -5.398 18.453 18.25 1 97.44 187 LEU B C 1
ATOM 3076 O O . LEU B 1 187 ? -5.082 17.281 18.016 1 97.44 187 LEU B O 1
ATOM 3080 N N . VAL B 1 188 ? -4.84 19.438 17.594 1 96.94 188 VAL B N 1
ATOM 3081 C CA . VAL B 1 188 ? -3.953 19.25 16.453 1 96.94 188 VAL B CA 1
ATOM 3082 C C . VAL B 1 188 ? -2.52 19.047 16.922 1 96.94 188 VAL B C 1
ATOM 3084 O O . VAL B 1 188 ? -2.053 19.75 17.828 1 96.94 188 VAL B O 1
ATOM 3087 N N . TRP B 1 189 ? -1.804 18.062 16.359 1 96.69 189 TRP B N 1
ATOM 3088 C CA . TRP B 1 189 ? -0.401 17.797 16.656 1 96.69 189 TRP B CA 1
ATOM 3089 C C . TRP B 1 189 ? 0.431 17.766 15.383 1 96.69 189 TRP B C 1
ATOM 3091 O O . TRP B 1 189 ? 0.294 16.859 14.57 1 96.69 189 TRP B O 1
ATOM 3101 N N . SER B 1 190 ? 1.354 18.594 15.227 1 93.62 190 SER B N 1
ATOM 3102 C CA . SER B 1 190 ? 2.113 18.703 13.984 1 93.62 190 SER B CA 1
ATOM 3103 C C . SER B 1 190 ? 3.59 18.391 14.219 1 93.62 190 SER B C 1
ATOM 3105 O O . SER B 1 190 ? 4.332 18.141 13.266 1 93.62 190 SER B O 1
ATOM 3107 N N . CYS B 1 191 ? 4.008 18.328 15.438 1 93 191 CYS B N 1
ATOM 3108 C CA . CYS B 1 191 ? 5.418 18.188 15.773 1 93 191 CYS B CA 1
ATOM 3109 C C . CYS B 1 191 ? 5.934 16.797 15.383 1 93 191 CYS B C 1
ATOM 3111 O O . CYS B 1 191 ? 5.258 15.797 15.602 1 93 191 CYS B O 1
ATOM 3113 N N . TYR B 1 192 ? 7.16 16.719 14.836 1 90.12 192 TYR B N 1
ATOM 3114 C CA . TYR B 1 192 ? 7.77 15.453 14.453 1 90.12 192 TYR B CA 1
ATOM 3115 C C . TYR B 1 192 ? 8.172 14.656 15.68 1 90.12 192 TYR B C 1
ATOM 3117 O O . TYR B 1 192 ? 8.422 13.445 15.594 1 90.12 192 TYR B O 1
ATOM 3125 N N . ARG B 1 193 ? 8.195 15.391 16.719 1 90 193 ARG B N 1
ATOM 3126 C CA . ARG B 1 193 ? 8.633 14.75 17.953 1 90 193 ARG B CA 1
ATOM 3127 C C . ARG B 1 193 ? 7.434 14.281 18.781 1 90 193 ARG B C 1
ATOM 3129 O O . ARG B 1 193 ? 6.305 14.727 18.547 1 90 193 ARG B O 1
ATOM 3136 N N . GLY B 1 194 ? 7.555 13.367 19.641 1 89.5 194 GLY B N 1
ATOM 3137 C CA . GLY B 1 194 ? 6.477 12.781 20.438 1 89.5 194 GLY B CA 1
ATOM 3138 C C . GLY B 1 194 ? 6.531 13.164 21.891 1 89.5 194 GLY B C 1
ATOM 3139 O O . GLY B 1 194 ? 6.125 12.383 22.766 1 89.5 194 GLY B O 1
ATOM 3140 N N . GLY B 1 195 ? 7.008 14.297 22.156 1 89.69 195 GLY B N 1
ATOM 3141 C CA . GLY B 1 195 ? 7.102 14.75 23.547 1 89.69 195 GLY B CA 1
ATOM 3142 C C . GLY B 1 195 ? 5.773 15.234 24.109 1 89.69 195 GLY B C 1
ATOM 3143 O O . GLY B 1 195 ? 4.73 15.062 23.469 1 89.69 195 GLY B O 1
ATOM 3144 N N . ASP B 1 196 ? 5.777 15.719 25.266 1 91.88 196 ASP B N 1
ATOM 3145 C CA . ASP B 1 196 ? 4.559 16.156 25.938 1 91.88 196 ASP B CA 1
ATOM 3146 C C . ASP B 1 196 ? 3.975 17.391 25.266 1 91.88 196 ASP B C 1
ATOM 3148 O O . ASP B 1 196 ? 2.754 17.578 25.25 1 91.88 196 ASP B O 1
ATOM 3152 N N . GLU B 1 197 ? 4.938 18.219 24.797 1 93.44 197 GLU B N 1
ATOM 3153 C CA . GLU B 1 197 ? 4.543 19.422 24.062 1 93.44 197 GLU B CA 1
ATOM 3154 C C . GLU B 1 197 ? 5.281 19.516 22.719 1 93.44 197 GLU B C 1
ATOM 3156 O O . GLU B 1 197 ? 6.328 18.891 22.547 1 93.44 197 GLU B O 1
ATOM 3161 N N . ALA B 1 198 ? 4.699 20.266 21.828 1 93.12 198 ALA B N 1
ATOM 3162 C CA . ALA B 1 198 ? 5.379 20.516 20.562 1 93.12 198 ALA B CA 1
ATOM 3163 C C . ALA B 1 198 ? 6.727 21.203 20.781 1 93.12 198 ALA B C 1
ATOM 3165 O O . ALA B 1 198 ? 6.828 22.125 21.594 1 93.12 198 ALA B O 1
ATOM 3166 N N . CYS B 1 199 ? 7.734 20.812 20.062 1 92.69 199 CYS B N 1
ATOM 3167 C CA . CYS B 1 199 ? 9.094 21.266 20.344 1 92.69 199 CYS B CA 1
ATOM 3168 C C . CYS B 1 199 ? 9.305 22.703 19.891 1 92.69 199 CYS B C 1
ATOM 3170 O O . CYS B 1 199 ? 10.18 23.406 20.391 1 92.69 199 CYS B O 1
ATOM 3172 N N . GLY B 1 200 ? 8.594 23.109 18.906 1 91.5 200 GLY B N 1
ATOM 3173 C CA . GLY B 1 200 ? 8.656 24.484 18.406 1 91.5 200 GLY B CA 1
ATOM 3174 C C . GLY B 1 200 ? 9.836 24.734 17.5 1 91.5 200 GLY B C 1
ATOM 3175 O O . GLY B 1 200 ? 9.922 25.781 16.859 1 91.5 200 GLY B O 1
ATOM 3176 N N . VAL B 1 201 ? 10.711 23.688 17.297 1 90 201 VAL B N 1
ATOM 3177 C CA . VAL B 1 201 ? 11.953 24 16.594 1 90 201 VAL B CA 1
ATOM 3178 C C . VAL B 1 201 ? 12.094 23.094 15.375 1 90 201 VAL B C 1
ATOM 3180 O O . VAL B 1 201 ? 12.906 23.375 14.484 1 90 201 VAL B O 1
ATOM 3183 N N . CYS B 1 202 ? 11.445 22.016 15.352 1 89.19 202 CYS B N 1
ATOM 3184 C CA . CYS B 1 202 ? 11.523 21.188 14.148 1 89.19 202 CYS B CA 1
ATOM 3185 C C . CYS B 1 202 ? 10.867 21.875 12.961 1 89.19 202 CYS B C 1
ATOM 3187 O O . CYS B 1 202 ? 10.156 22.875 13.133 1 89.19 202 CYS B O 1
ATOM 3189 N N . GLU B 1 203 ? 11.078 21.406 11.82 1 87.06 203 GLU B N 1
ATOM 3190 C CA . GLU B 1 203 ? 10.586 22.047 10.602 1 87.06 203 GLU B CA 1
ATOM 3191 C C . GLU B 1 203 ? 9.062 22.141 10.617 1 87.06 203 GLU B C 1
ATOM 3193 O O . GLU B 1 203 ? 8.492 23.156 10.219 1 87.06 203 GLU B O 1
ATOM 3198 N N . SER B 1 204 ? 8.398 21.094 11.008 1 88.81 204 SER B N 1
ATOM 3199 C CA . SER B 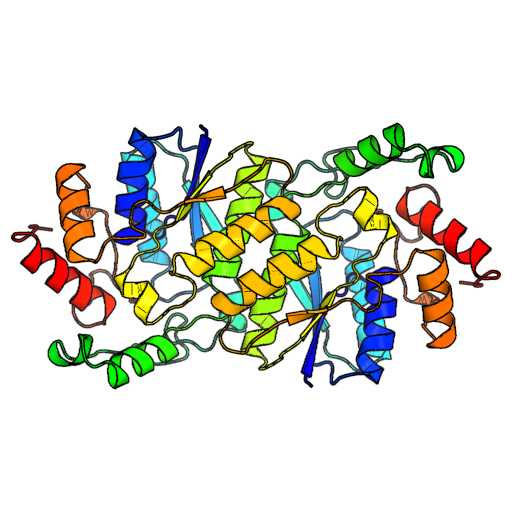1 204 ? 6.938 21.078 11.023 1 88.81 204 SER B CA 1
ATOM 3200 C C . SER B 1 204 ? 6.379 22.125 11.992 1 88.81 204 SER B C 1
ATOM 3202 O O . SER B 1 204 ? 5.43 22.828 11.656 1 88.81 204 SER B O 1
ATOM 3204 N N . CYS B 1 205 ? 6.953 22.219 13.18 1 92 205 CYS B N 1
ATOM 3205 C CA . CYS B 1 205 ? 6.527 23.219 14.156 1 92 205 CYS B CA 1
ATOM 3206 C C . CYS B 1 205 ? 6.715 24.625 13.602 1 92 205 CYS B C 1
ATOM 3208 O O . CYS B 1 205 ? 5.82 25.469 13.711 1 92 205 CYS B O 1
ATOM 3210 N N . ARG B 1 206 ? 7.848 24.844 13.031 1 89.81 206 ARG B N 1
ATOM 3211 C CA . ARG B 1 206 ? 8.156 26.172 12.508 1 89.81 206 ARG B CA 1
ATOM 3212 C C . ARG B 1 206 ? 7.211 26.547 11.375 1 89.81 206 ARG B C 1
ATOM 3214 O O . ARG B 1 206 ? 6.746 27.688 11.305 1 89.81 206 ARG B O 1
ATOM 3221 N N . ARG B 1 207 ? 6.922 25.625 10.523 1 88.62 207 ARG B N 1
ATOM 3222 C CA . ARG B 1 207 ? 6.016 25.875 9.414 1 88.62 207 ARG B CA 1
ATOM 3223 C C . ARG B 1 207 ? 4.609 26.188 9.906 1 88.62 207 ARG B C 1
ATOM 3225 O O . ARG B 1 207 ? 3.922 27.047 9.352 1 88.62 207 ARG B O 1
ATOM 3232 N N . LEU B 1 208 ? 4.184 25.469 10.891 1 90.5 208 LEU B N 1
ATOM 3233 C CA . LEU B 1 208 ? 2.861 25.703 11.453 1 90.5 208 LEU B CA 1
ATOM 3234 C C . LEU B 1 208 ? 2.781 27.078 12.094 1 90.5 208 LEU B C 1
ATOM 3236 O O . LEU B 1 208 ? 1.814 27.812 11.875 1 90.5 208 LEU B O 1
ATOM 3240 N N . GLU B 1 209 ? 3.791 27.359 12.867 1 91 209 GLU B N 1
ATOM 3241 C CA . GLU B 1 209 ? 3.807 28.672 13.531 1 91 209 GLU B CA 1
ATOM 3242 C C . GLU B 1 209 ? 3.787 29.797 12.508 1 91 209 GLU B C 1
ATOM 3244 O O . GLU B 1 209 ? 3.061 30.781 12.68 1 91 209 GLU B O 1
ATOM 3249 N N . ARG B 1 210 ? 4.582 29.656 11.555 1 90.69 210 ARG B N 1
ATOM 3250 C CA . ARG B 1 210 ? 4.605 30.656 10.492 1 90.69 210 ARG B CA 1
ATOM 3251 C C . ARG B 1 210 ? 3.24 30.781 9.82 1 90.69 210 ARG B C 1
ATOM 3253 O O . ARG B 1 210 ? 2.781 31.875 9.523 1 90.69 210 ARG B O 1
ATOM 3260 N N . ALA B 1 211 ? 2.682 29.672 9.555 1 91.75 211 ALA B N 1
ATOM 3261 C CA . ALA B 1 211 ? 1.373 29.641 8.906 1 91.75 211 ALA B CA 1
ATOM 3262 C C . ALA B 1 211 ? 0.315 30.328 9.766 1 91.75 211 ALA B C 1
ATOM 3264 O O . ALA B 1 211 ? -0.531 31.062 9.258 1 91.75 211 ALA B O 1
ATOM 3265 N N . LYS B 1 212 ? 0.339 30.141 11.047 1 91.94 212 LYS B N 1
ATOM 3266 C CA . LYS B 1 212 ? -0.6 30.766 11.977 1 91.94 212 LYS B CA 1
ATOM 3267 C C . LYS B 1 212 ? -0.443 32.281 11.977 1 91.94 212 LYS B C 1
ATOM 3269 O O . LYS B 1 212 ? -1.435 33 11.961 1 91.94 212 LYS B O 1
ATOM 3274 N N . ARG B 1 213 ? 0.801 32.656 11.977 1 90.75 213 ARG B N 1
ATOM 3275 C CA . ARG B 1 213 ? 1.08 34.094 11.961 1 90.75 213 ARG B CA 1
ATOM 3276 C C . ARG B 1 213 ? 0.524 34.75 10.695 1 90.75 213 ARG B C 1
ATOM 3278 O O . ARG B 1 213 ? -0.055 35.844 10.758 1 90.75 213 ARG B O 1
ATOM 3285 N N . SER B 1 214 ? 0.649 34.094 9.656 1 89.56 214 SER B N 1
ATOM 3286 C CA . SER B 1 214 ? 0.224 34.594 8.367 1 89.56 214 SER B CA 1
ATOM 3287 C C . SER B 1 214 ? -1.297 34.625 8.25 1 89.56 214 SER B C 1
ATOM 3289 O O . SER B 1 214 ? -1.856 35.438 7.508 1 89.56 214 SER B O 1
ATOM 3291 N N . ALA B 1 215 ? -1.957 33.781 8.922 1 87.94 215 ALA B N 1
ATOM 3292 C CA . ALA B 1 215 ? -3.41 33.656 8.852 1 87.94 215 ALA B CA 1
ATOM 3293 C C . ALA B 1 215 ? -4.082 34.5 9.922 1 87.94 215 ALA B C 1
ATOM 3295 O O . ALA B 1 215 ? -5.258 34.312 10.234 1 87.94 215 ALA B O 1
ATOM 3296 N N . GLY B 1 216 ? -3.426 35.531 10.406 1 80.44 216 GLY B N 1
ATOM 3297 C CA . GLY B 1 216 ? -4.02 36.469 11.336 1 80.44 216 GLY B CA 1
ATOM 3298 C C . GLY B 1 216 ? -3.896 36.031 12.789 1 80.44 216 GLY B C 1
ATOM 3299 O O . GLY B 1 216 ? -4.703 36.438 13.625 1 80.44 216 GLY B O 1
ATOM 3300 N N . GLY B 1 217 ? -2.971 35.188 13.117 1 70 217 GLY B N 1
ATOM 3301 C CA . GLY B 1 217 ? -2.664 34.812 14.484 1 70 217 GLY B CA 1
ATOM 3302 C C . GLY B 1 217 ? -3.688 33.875 15.086 1 70 217 GLY B C 1
ATOM 3303 O O . GLY B 1 217 ? -4.848 34.25 15.266 1 70 217 GLY B O 1
ATOM 3304 N N . VAL B 1 218 ? -3.611 32.594 14.727 1 63.88 218 VAL B N 1
ATOM 3305 C CA . VAL B 1 218 ? -4.473 31.594 15.375 1 63.88 218 VAL B CA 1
ATOM 3306 C C . VAL B 1 218 ? -3.932 31.281 16.766 1 63.88 218 VAL B C 1
ATOM 3308 O O . VAL B 1 218 ? -2.725 31.094 16.953 1 63.88 218 VAL B O 1
ATOM 3311 N N . ARG B 1 219 ? -4.691 31.828 17.891 1 58.69 219 ARG B N 1
ATOM 3312 C CA . ARG B 1 219 ? -4.309 31.469 19.25 1 58.69 219 ARG B CA 1
ATOM 3313 C C . ARG B 1 219 ? -4.617 30.016 19.547 1 58.69 219 ARG B C 1
ATOM 3315 O O . ARG B 1 219 ? -5.738 29.547 19.328 1 58.69 219 ARG B O 1
ATOM 3322 N N . VAL B 1 220 ? -3.582 29.062 19.359 1 53.25 220 VAL B N 1
ATOM 3323 C CA . VAL B 1 220 ? -3.705 27.672 19.797 1 53.25 220 VAL B CA 1
ATOM 3324 C C . VAL B 1 220 ? -3.414 27.562 21.281 1 53.25 220 VAL B C 1
ATOM 3326 O O . VAL B 1 220 ? -2.549 28.266 21.812 1 53.25 220 VAL B O 1
#

Foldseek 3Di:
DEEEFAFQLALLSLLLVLVDVVVHHYAEHEYEAQQFQQNVLRLQLSVVSCVVSVYHYDYDYNPVQLVVWCAVRNPNDPFDFDDPVCCPVLVSVLVNLVRHDRPCVLVVSVVVRLVVCQVVLHAEYEYRQADSVCSNPVCSAPVVQVVSLVVSCPVGDSSHHYDYPRSYPALLVSVLSCVVSVRPVVSGDQASHNDPDRPCGGSRNVRNCVSCVSNPHDPD/DEEEFAFQLALLSLLLVLVDVVVHHYAEHEYEAQQFQQNVLRLQLSVVSCVVSVYHYDYDYNPVQLVVWCAVRNPNDPFDFDDPVCCPVLVSVLVNLVRHDRPCVLVVSVVVRLVVCQVVLHAEYEYRQADSCCSNPVCSAPVVQVVSLVVSCPVGDSSHHYDYPRSYPALLVSVLSCVVSVRPPVSGDQASHNDPDRPCGGSRNVRNCVSCVSNVHDPD

pLDDT: mean 93.59, std 7.33, range [53.25, 98.94]

Solvent-accessible surface area (backbone atoms only — not comparable to full-atom values): 21808 Å² total; per-residue (Å²): 107,39,22,30,29,48,29,54,11,20,64,50,20,45,37,31,47,64,51,39,62,74,73,34,48,58,66,33,33,39,25,78,38,38,56,39,54,18,38,70,48,22,52,51,18,26,45,52,49,25,55,75,72,70,30,52,65,45,78,44,78,38,63,66,49,41,74,57,45,68,17,21,46,53,65,70,33,79,68,60,62,61,53,79,80,37,66,76,33,66,69,57,38,46,52,47,41,59,43,55,47,52,52,19,45,59,47,32,52,54,28,54,48,43,23,53,24,46,56,71,68,18,36,31,35,38,36,43,30,22,41,59,56,24,74,69,33,47,51,27,26,72,65,24,47,54,24,44,32,54,19,31,52,30,24,34,91,65,57,38,35,67,46,42,86,36,38,86,30,41,62,32,55,45,45,42,49,24,58,77,70,61,58,66,57,84,43,53,39,54,35,69,57,49,60,96,58,74,77,61,48,38,52,53,28,41,50,50,52,52,14,26,54,69,49,69,54,63,89,111,108,39,22,28,30,48,28,53,11,22,63,51,21,45,37,31,47,64,50,40,62,75,73,34,48,56,67,33,34,39,25,78,38,39,57,38,54,18,38,69,47,21,50,51,16,26,45,52,48,26,53,75,73,70,30,51,65,44,78,46,79,39,62,66,50,42,74,57,46,68,17,20,46,54,65,69,32,78,69,59,62,60,53,78,82,38,66,75,33,66,68,56,37,46,51,48,42,60,42,54,46,52,52,20,47,59,47,32,52,53,28,52,47,42,24,53,24,46,58,69,69,18,36,32,36,39,36,43,30,22,41,58,54,24,76,68,34,48,53,30,25,72,66,24,47,53,25,43,32,53,19,31,52,30,26,33,90,65,55,39,36,65,47,41,85,37,38,86,29,40,64,31,56,46,47,42,50,25,58,77,70,62,58,67,55,84,43,53,40,56,33,68,58,49,60,96,59,74,76,62,47,37,51,51,29,43,50,49,53,52,15,28,56,69,47,70,53,66,89,111

Nearest PDB structures (foldseek):
  3bl5-assembly6_F  TM=8.422E-01  e=4.093E-11  unclassified
  2pg3-assembly1_A-2  TM=8.096E-01  e=5.482E-11  Pectobacterium atrosepticum SCRI1043
  5us8-assembly1_A  TM=5.589E-01  e=3.603E-03  Bordetella pertussis Tohama I
  6qss-assembly1_D  TM=3.580E-01  e=4.346E-01  Ignicoccus islandicus DSM 13165
  6qss-assembly1_C  TM=2.764E-01  e=3.244E-01  Ignicoccus islandicus DSM 13165

=== Feature glossary ===
Legend for the data blocks above and below:

— What the protein is —

Sequence gives the chain of amino acids in standard one-letter code (A=alanine, C=cysteine, …, Y=tyrosine), read N→C. It is the only feature that is directly encoded by the gene; all structural features are derived from the folded form of this sequence.

The annotation block draws on four external resources. InterPro: which protein families and domains the sequence belongs to. GO: standardized terms for what the protein does, what process it participates in, and where in the cell it acts. CATH: which structural fold it has in the CATH hierarchy. Organism: the species of origin.

— Where its atoms are —

Atomic coordinates in PDBx/mmCIF format — the same representation the Protein Data Bank distributes. Each line of the _atom_site loop places one backbone atom in Cartesian space (units: ångströms, origin: arbitrary).

Six rendered views show the 3D structure from the faces of a cube — i.e. along ±x, ±y, ±z. Rendering representation is drawn randomly per protein from cartoon (secondary-structure ribbons), sticks (backbone bonds), or molecular surface; coloring is either N→C rainbow (blue at the N-terminus through red at the C-terminus) or one color per chain.

— Local backbone conformation —

DSSP 8-state secondary structure assigns each residue one of H (α-helix), G (3₁₀-helix), I (π-helix), E (extended β-strand), B (isolated β-bridge), T (hydrogen-bonded turn), S (bend), or '-' (coil). The assignment is computed from backbone hydrogen-bond geometry via the Kabsch–Sander algorithm.

P-SEA three-state annotation labels each residue as helix, strand, or coil based purely on the geometry of the Cα trace. It serves as a fallback when the full backbone (and thus DSSP) is unavailable.

φ (phi) and ψ (psi) are the two rotatable backbone dihedrals per residue: φ is the C(i-1)–N–Cα–C torsion, ψ is the N–Cα–C–N(i+1) torsion, both in degrees on (−180°, 180°]. α-helical residues cluster near (−60°, −45°); β-strand residues near (−120°, +130°). A Ramachandran plot is simply a scatter of (φ, ψ) for every residue.

— Global shape and packing —

Radius of gyration (Rg) is the root-mean-square distance of Cα atoms from their centroid — a single number for overall size and compactness. A globular domain of N residues has Rg ≈ 2.2·N^0.38 Å; an extended or disordered chain has a much larger Rg. The Cα contact count is the number of residue pairs whose Cα atoms are within 8 Å and are more than four positions apart in sequence — a standard proxy for tertiary packing density. The bounding box is the smallest axis-aligned box enclosing all Cα atoms.

Accessible surface area quantifies burial. A residue with SASA near zero is packed into the hydrophobic core; one with SASA >100 Å² sits on the surface. Computed here via the Shrake–Rupley numerical algorithm with a 1.4 Å probe.

The contact map is a binary N×N matrix image: pixel (i, j) is dark where Cα_i and Cα_j are within 8 Å and |i−j|>4. Because the |i−j|>4 filter removes local helical contacts, off-diagonal stripes parallel to the main diagonal indicate parallel β-sheets; stripes perpendicular to it indicate antiparallel β-sheets. The Ramachandran plot scatters every residue's (φ, ψ) pair against the sterically allowed regions. The PAE heatmap renders the predicted-aligned-error matrix.

— Structural neighborhood —

A 3Di character summarizes, for each residue, the relative orientation of the Cα frame of its nearest spatial neighbor. Because it encodes fold topology rather than chemistry, 3Di alignments detect remote structural similarity that sequence alignment misses.

Structural nearest neighbors (via Foldseek easy-search vs the PDB). Reported per hit: target PDB id, E-value, and alignment TM-score. A TM-score above ~0.5 is the conventional threshold for 'same fold'.

— Confidence and disorder —

For AlphaFold models, the B-factor field carries pLDDT — the model's own estimate of local accuracy on a 0–100 scale. Regions with pLDDT<50 should be treated as essentially unmodeled; they often correspond to intrinsically disordered segments.

B-factor (Debye–Waller factor) reflects atomic displacement in the crystal lattice. It is an experimental observable (units Å²), not a prediction; low values mean the atom is pinned down, high values mean it moves or is heterogeneous across the crystal.

Predicted Aligned Error (PAE) is an AlphaFold confidence matrix: entry (i, j) is the expected error in the position of residue j, in ångströms, when the prediction is superimposed on the true structure at residue i. Low PAE within a block of residues means that block is internally rigid and well-predicted; high PAE between two blocks means their relative placement is uncertain even if each block individually is confident.